Protein 7MWU (pdb70)

Radius of gyration: 25.74 Å; Cα contacts (8 Å, |Δi|>4): 772; chains: 1; bounding box: 61×76×62 Å

Foldseek 3Di:
DDPLVVVLVVQQFPAQQVLLVVLLVLQDDPPVLLVQLLVQLLVLLCCLLQVVHLPVLLVVQVVVCPVVVHDLLRSLQVVQVVVVLVPPPDVVVSVCCCVPVVGSPVSVVSSVSRDCVVVVVVVVCVVPHDVVVVVVVLVVLCVLQPQQFQEAALVSNLVPPCVVLVQFAEAAEEAFAFQAADQVQLVVVLVRLQVNLVVQLVSQVPVAAQSGYAYEYELRSNDHRLVPDDLVCCVVGSLVSVLVSVLSNVVSRYAYAYDDDAPVCPVSVVVSVLVNLQDPSCQPRARYEYEAALQFSSRLSVLVVQQVSLVVSVYAYEYEYHNDLCVVVQLVVQLVVQDFRGRGAQDVLSSVSSSSSSLLSQLVCLSHYAYEYEDQASSSVSSSVSSNDPDDDQSSYAYEYGRSRRCSSCVQAGHDVVVNHVNGYYYYYHYYHDSVRRPVVSVSVCCQCVDCPHLNVVSNVVVDDSCNSNPRSSVVQVVVCVVPVGGRDGDPVRDGSND

Secondary structure (DSSP, 8-state):
--HHHHHHHHHTT--HHHHHHHHHHHHPPPHHHHHHHHHHHHHHHHHHHTTTSHHHHHHHHHHHHHHTT--HHHHHHHHHHHHHHHTSS-HHHHHHIIIII---TTHHHHHHH--THHHHHHHHHHHHHHHHHHHHHHHHHHHHHGGG--BSSHHHHHHT-HHHHTTTEEEEEEE------SHHHHHHHHHHHHHHHHHHHHHHTT-HHHHS-EEEE-GGGSSTTGGG--HHHIIIIIHHHHHHHHHHHHHHT--EEE----GGGHHHHHHHHHHHHT-GGGTT---EEEEEETTBTTHHHHHHHHHHHHHHHTS-EEEEEE--S-HHHHHHHHHHHT-SS-SB-SSHHHHHHHHHHHHHHHHT-TTTEEEEEE---HHHHHHHHHHT-SS--GGG-EEEEETTTSHHHHTTTSS-GGGT-----EEEEEEE--GGG-HHHHHHHHHHHH-TTSHHHHHT-TTS-HHHHT--HHHHHHHHHHHHSSTTPPPTTS--TT-

B-factor: mean 43.32, std 17.15, range [21.4, 110.73]

Structure (mmCIF, N/CA/C/O backbone):
data_7MWU
#
_entry.id   7MWU
#
_cell.length_a   73.083
_cell.length_b   141.818
_cell.length_c   146.639
_cell.angle_alpha   90.000
_cell.angle_beta   90.000
_cell.angle_gamma   90.000
#
_symmetry.space_group_name_H-M   'I 2 2 2'
#
loop_
_entity.id
_entity.type
_entity.pdbx_description
1 polymer 'Bifunctional protein PutA'
2 non-polymer 'FLAVIN-ADENINE DINUCLEOTIDE'
3 non-polymer 'cyclobutanecarboxylic acid'
4 non-polymer 'TRIETHYLENE GLYCOL'
5 non-polymer 'PENTAETHYLENE GLYCOL'
6 water water
#
loop_
_atom_site.group_PDB
_atom_site.id
_atom_site.type_symbol
_atom_site.label_atom_id
_atom_site.label_alt_id
_atom_site.label_comp_id
_atom_site.label_asym_id
_atom_site.label_entity_id
_atom_site.label_seq_id
_atom_site.pdbx_PDB_ins_code
_atom_site.Cartn_x
_atom_site.Cartn_y
_atom_site.Cartn_z
_atom_site.occupancy
_atom_site.B_iso_or_equiv
_atom_site.auth_seq_id
_atom_site.auth_comp_id
_atom_site.auth_asym_id
_atom_site.auth_atom_id
_atom_site.pdbx_PDB_model_num
ATOM 1 N N . GLN A 1 3 ? 15.741 19.726 58.127 1.00 66.00 88 GLN A N 1
ATOM 2 C CA . GLN A 1 3 ? 14.945 20.934 58.333 1.00 61.67 88 GLN A CA 1
ATOM 3 C C . GLN A 1 3 ? 13.893 20.745 59.416 1.00 60.07 88 GLN A C 1
ATOM 4 O O . GLN A 1 3 ? 13.375 19.649 59.606 1.00 63.26 88 GLN A O 1
ATOM 10 N N . SER A 1 4 ? 13.569 21.826 60.117 1.00 54.91 89 SER A N 1
ATOM 11 C CA . SER A 1 4 ? 12.477 21.779 61.070 1.00 53.50 89 SER A CA 1
ATOM 12 C C . SER A 1 4 ? 11.143 21.671 60.338 1.00 53.89 89 SER A C 1
ATOM 13 O O . SER A 1 4 ? 11.051 21.821 59.114 1.00 54.31 89 SER A O 1
ATOM 16 N N . VAL A 1 5 ? 10.084 21.440 61.113 1.00 50.42 90 VAL A N 1
ATOM 17 C CA . VAL A 1 5 ? 8.766 21.253 60.518 1.00 49.60 90 VAL A CA 1
ATOM 18 C C . VAL A 1 5 ? 8.323 22.518 59.790 1.00 48.14 90 VAL A C 1
ATOM 19 O O . VAL A 1 5 ? 7.866 22.466 58.640 1.00 48.58 90 VAL A O 1
ATOM 23 N N . SER A 1 6 ? 8.470 23.678 60.435 1.00 47.78 91 SER A N 1
ATOM 24 C CA . SER A 1 6 ? 8.026 24.912 59.793 1.00 45.71 91 SER A CA 1
ATOM 25 C C . SER A 1 6 ? 8.923 25.283 58.610 1.00 44.43 91 SER A C 1
ATOM 26 O O . SER A 1 6 ? 8.428 25.771 57.584 1.00 43.37 91 SER A O 1
ATOM 29 N N . ARG A 1 7 ? 10.234 25.042 58.718 1.00 43.91 92 ARG A N 1
ATOM 30 C CA . ARG A 1 7 ? 11.130 25.330 57.597 1.00 46.93 92 ARG A CA 1
ATOM 31 C C . ARG A 1 7 ? 10.860 24.409 56.411 1.00 47.77 92 ARG A C 1
ATOM 32 O O . ARG A 1 7 ? 10.933 24.844 55.255 1.00 45.12 92 ARG A O 1
ATOM 40 N N . ALA A 1 8 ? 10.575 23.131 56.675 1.00 48.09 93 ALA A N 1
ATOM 41 C CA . ALA A 1 8 ? 10.276 22.202 55.587 1.00 47.79 93 ALA A CA 1
ATOM 42 C C . ALA A 1 8 ? 9.029 22.630 54.825 1.00 45.44 93 ALA A C 1
ATOM 43 O O . ALA A 1 8 ? 8.969 22.510 53.593 1.00 44.69 93 ALA A O 1
ATOM 45 N N . ALA A 1 9 ? 8.022 23.127 55.542 1.00 43.06 94 ALA A N 1
ATOM 46 C CA . ALA A 1 9 ? 6.790 23.537 54.885 1.00 41.68 94 ALA A CA 1
ATOM 47 C C . ALA A 1 9 ? 7.029 24.736 53.979 1.00 43.61 94 ALA A C 1
ATOM 48 O O . ALA A 1 9 ? 6.422 24.841 52.905 1.00 44.60 94 ALA A O 1
ATOM 50 N N . ILE A 1 10 ? 7.916 25.646 54.390 1.00 41.46 95 ILE A N 1
ATOM 51 C CA . ILE A 1 10 ? 8.276 26.776 53.535 1.00 40.57 95 ILE A CA 1
ATOM 52 C C . ILE A 1 10 ? 8.839 26.274 52.209 1.00 42.67 95 ILE A C 1
ATOM 53 O O . ILE A 1 10 ? 8.388 26.675 51.130 1.00 40.80 95 ILE A O 1
ATOM 58 N N . THR A 1 11 ? 9.816 25.369 52.275 1.00 40.74 96 THR A N 1
ATOM 59 C CA . THR A 1 11 ? 10.460 24.875 51.061 1.00 44.52 96 THR A CA 1
ATOM 60 C C . THR A 1 11 ? 9.454 24.208 50.128 1.00 45.15 96 THR A C 1
ATOM 61 O O . THR A 1 11 ? 9.516 24.386 48.904 1.00 44.11 96 THR A O 1
ATOM 65 N N . ALA A 1 12 ? 8.512 23.448 50.691 1.00 41.76 97 ALA A N 1
ATOM 66 C CA . ALA A 1 12 ? 7.536 22.739 49.870 1.00 44.17 97 ALA A CA 1
ATOM 67 C C . ALA A 1 12 ? 6.618 23.694 49.117 1.00 43.56 97 ALA A C 1
ATOM 68 O O . ALA A 1 12 ? 6.161 23.366 48.018 1.00 42.37 97 ALA A O 1
ATOM 70 N N . ALA A 1 13 ? 6.344 24.877 49.670 1.00 41.37 98 ALA A N 1
ATOM 71 C CA . ALA A 1 13 ? 5.409 25.803 49.040 1.00 43.16 98 ALA A CA 1
ATOM 72 C C . ALA A 1 13 ? 6.057 26.737 48.017 1.00 40.14 98 ALA A C 1
ATOM 73 O O . ALA A 1 13 ? 5.332 27.509 47.376 1.00 39.00 98 ALA A O 1
ATOM 75 N N . TYR A 1 14 ? 7.383 26.671 47.851 1.00 37.41 99 TYR A N 1
ATOM 76 C CA . TYR A 1 14 ? 8.151 27.613 47.037 1.00 37.95 99 TYR A CA 1
ATOM 77 C C . TYR A 1 14 ? 7.422 28.028 45.756 1.00 39.08 99 TYR A C 1
ATOM 78 O O . TYR A 1 14 ? 7.147 29.215 45.543 1.00 34.26 99 TYR A O 1
ATOM 87 N N . ARG A 1 15 ? 7.086 27.058 44.901 1.00 36.79 100 ARG A N 1
ATOM 88 C CA . ARG A 1 15 ? 6.388 27.348 43.647 1.00 37.77 100 ARG A CA 1
ATOM 89 C C . ARG A 1 15 ? 5.086 26.559 43.529 1.00 39.43 100 ARG A C 1
ATOM 90 O O . ARG A 1 15 ? 4.784 25.990 42.473 1.00 41.08 100 ARG A O 1
ATOM 98 N N . ARG A 1 16 ? 4.306 26.555 44.606 1.00 38.29 101 ARG A N 1
ATOM 99 C CA . ARG A 1 16 ? 3.034 25.844 44.629 1.00 40.56 101 ARG A CA 1
ATOM 100 C C . ARG A 1 16 ? 2.137 26.327 43.493 1.00 39.26 101 ARG A C 1
ATOM 101 O O . ARG A 1 16 ? 2.047 27.537 43.254 1.00 40.04 101 ARG A O 1
ATOM 109 N N . PRO A 1 17 ? 1.466 25.421 42.777 1.00 43.23 102 PRO A N 1
ATOM 110 C CA . PRO A 1 17 ? 0.568 25.846 41.700 1.00 41.08 102 PRO A CA 1
ATOM 111 C C . PRO A 1 17 ? -0.445 26.871 42.186 1.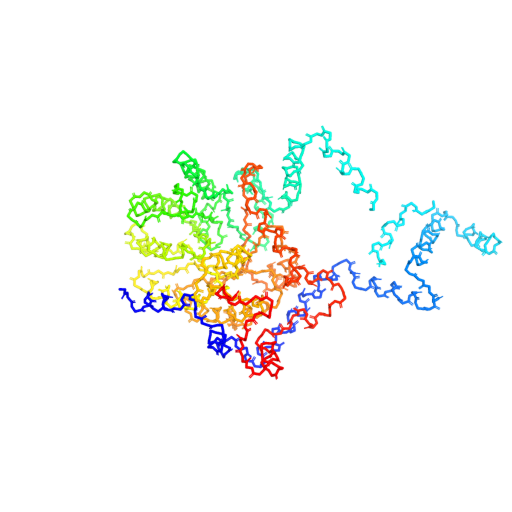00 42.29 102 PRO A C 1
ATOM 112 O O . PRO A 1 17 ? -0.922 26.822 43.322 1.00 41.55 102 PRO A O 1
ATOM 116 N N . GLU A 1 18 ? -0.778 27.802 41.297 1.00 40.80 103 GLU A N 1
ATOM 117 C CA . GLU A 1 18 ? -1.531 28.976 41.713 1.00 38.20 103 GLU A CA 1
ATOM 118 C C . GLU A 1 18 ? -2.972 28.623 42.068 1.00 39.44 103 GLU A C 1
ATOM 119 O O . GLU A 1 18 ? -3.546 29.207 42.994 1.00 39.21 103 GLU A O 1
ATOM 125 N N . THR A 1 19 ? -3.574 27.666 41.362 1.00 37.75 104 THR A N 1
ATOM 126 C CA . THR A 1 19 ? -4.925 27.255 41.733 1.00 39.59 104 THR A CA 1
ATOM 127 C C . THR A 1 19 ? -4.945 26.728 43.159 1.00 42.75 104 THR A C 1
ATOM 128 O O . THR A 1 19 ? -5.837 27.065 43.945 1.00 41.34 104 THR A O 1
ATOM 132 N N . GLU A 1 20 ? -3.941 25.931 43.513 1.00 39.50 105 GLU A N 1
ATOM 133 C CA . GLU A 1 20 ? -3.860 25.350 44.845 1.00 42.28 105 GLU A CA 1
ATOM 134 C C . GLU A 1 20 ? -3.611 26.425 45.899 1.00 39.62 105 GLU A C 1
ATOM 135 O O . GLU A 1 20 ? -4.278 26.459 46.940 1.00 39.64 105 GLU A O 1
ATOM 141 N N . ALA A 1 21 ? -2.667 27.327 45.634 1.00 40.94 106 ALA A N 1
ATOM 142 C CA . ALA A 1 21 ? -2.304 28.332 46.627 1.00 41.76 106 ALA A CA 1
ATOM 143 C C . ALA A 1 21 ? -3.448 29.310 46.873 1.00 41.40 106 ALA A C 1
ATOM 144 O O . ALA A 1 21 ? -3.732 29.664 48.024 1.00 35.71 106 ALA A O 1
ATOM 146 N N . VAL A 1 22 ? -4.115 29.759 45.807 1.00 35.21 107 VAL A N 1
ATOM 147 C CA . VAL A 1 22 ? -5.205 30.714 45.981 1.00 35.01 107 VAL A CA 1
ATOM 148 C C . VAL A 1 22 ? -6.388 30.047 46.673 1.00 36.72 107 VAL A C 1
ATOM 149 O O . VAL A 1 22 ? -7.009 30.630 47.572 1.00 36.29 107 VAL A O 1
ATOM 153 N N . SER A 1 23 ? -6.700 28.810 46.280 1.00 37.32 108 SER A N 1
ATOM 154 C CA . SER A 1 23 ? -7.820 28.087 46.879 1.00 38.22 108 SER A CA 1
ATOM 155 C C . SER A 1 23 ? -7.636 27.921 48.379 1.00 38.68 108 SER A C 1
ATOM 156 O O . SER A 1 23 ? -8.612 27.959 49.135 1.00 38.99 108 SER A O 1
ATOM 159 N N . MET A 1 24 ? -6.391 27.714 48.824 1.00 37.47 109 MET A N 1
ATOM 160 C CA . MET A 1 24 ? -6.124 27.510 50.250 1.00 38.89 109 MET A CA 1
ATOM 161 C C . MET A 1 24 ? -6.250 28.799 51.043 1.00 38.30 109 MET A C 1
ATOM 162 O O . MET A 1 24 ? -6.559 28.758 52.238 1.00 40.00 109 MET A O 1
ATOM 167 N N . LEU A 1 25 ? -6.003 29.942 50.414 1.00 34.74 110 LEU A N 1
ATOM 168 C CA . LEU A 1 25 ? -6.013 31.201 51.139 1.00 40.50 110 LEU A CA 1
ATOM 169 C C . LEU A 1 25 ? -7.386 31.844 51.207 1.00 39.42 110 LEU A C 1
ATOM 170 O O . LEU A 1 25 ? -7.593 32.722 52.049 1.00 35.60 110 LEU A O 1
ATOM 175 N N . LEU A 1 26 ? -8.319 31.419 50.353 1.00 35.34 111 LEU A N 1
ATOM 176 C CA . LEU A 1 26 ? -9.557 32.166 50.167 1.00 41.74 111 LEU A CA 1
ATOM 177 C C . LEU A 1 26 ? -10.335 32.288 51.473 1.00 40.98 111 LEU A C 1
ATOM 178 O O . LEU A 1 26 ? -10.709 33.392 51.883 1.00 37.15 111 LEU A O 1
ATOM 183 N N . GLU A 1 27 ? -10.570 31.168 52.154 1.00 40.60 112 GLU A N 1
ATOM 184 C CA . GLU A 1 27 ? -11.347 31.237 53.386 1.00 42.40 112 GLU A CA 1
ATOM 185 C C . GLU A 1 27 ? -10.576 31.916 54.515 1.00 42.14 112 GLU A C 1
ATOM 186 O O . GLU A 1 27 ? -11.195 32.536 55.387 1.00 43.21 112 GLU A O 1
ATOM 192 N N . GLN A 1 28 ? -9.241 31.841 54.513 1.00 41.57 113 GLN A N 1
ATOM 193 C CA . GLN A 1 28 ? -8.469 32.602 55.494 1.00 41.35 113 GLN A CA 1
ATOM 194 C C . GLN A 1 28 ? -8.526 34.103 55.238 1.00 39.66 113 GLN A C 1
ATOM 195 O O . GLN A 1 28 ? -8.335 34.891 56.170 1.00 38.09 113 GLN A O 1
ATOM 201 N N . ALA A 1 29 ? -8.764 34.524 53.999 1.00 35.71 114 ALA A N 1
ATOM 202 C CA . ALA A 1 29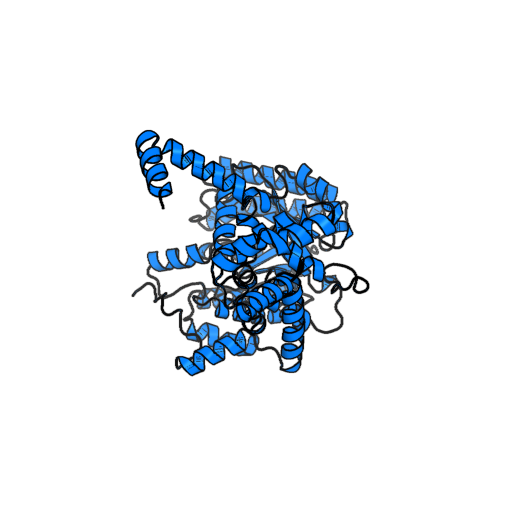 ? -8.799 35.948 53.695 1.00 34.00 114 ALA A CA 1
ATOM 203 C C . ALA A 1 29 ? -10.196 36.545 53.785 1.00 37.81 114 ALA A C 1
ATOM 204 O O . ALA A 1 29 ? -10.328 37.774 53.823 1.00 41.19 114 ALA A O 1
ATOM 206 N N . ARG A 1 30 ? -11.235 35.717 53.825 1.00 35.80 115 ARG A N 1
ATOM 207 C CA . ARG A 1 30 ? -12.602 36.209 53.696 1.00 39.40 115 ARG A CA 1
ATOM 208 C C . ARG A 1 30 ? -13.010 37.012 54.924 1.00 42.10 115 ARG A C 1
ATOM 209 O O . ARG A 1 30 ? -12.966 36.499 56.040 1.00 41.23 115 ARG A O 1
ATOM 217 N N . LEU A 1 31 ? -13.435 38.256 54.718 1.00 40.75 116 LEU A N 1
ATOM 218 C CA . LEU A 1 31 ? -13.928 39.070 55.828 1.00 43.20 116 LEU A CA 1
ATOM 219 C C . LEU A 1 31 ? -15.358 38.671 56.178 1.00 45.96 116 LEU A C 1
ATOM 220 O O . LEU A 1 31 ? -16.203 38.585 55.285 1.00 40.50 116 LEU A O 1
ATOM 225 N N . PRO A 1 32 ? -15.669 38.429 57.454 1.00 47.02 117 PRO A N 1
ATOM 226 C CA . PRO A 1 32 ? -17.069 38.219 57.843 1.00 49.92 117 PRO A CA 1
ATOM 227 C C . PRO A 1 32 ? -17.945 39.365 57.353 1.00 50.33 117 PRO A C 1
ATOM 228 O O . PRO A 1 32 ? -17.530 40.526 57.346 1.00 49.29 117 PRO A O 1
ATOM 232 N N . GLN A 1 33 ? -19.166 39.021 56.937 1.00 55.32 118 GLN A N 1
ATOM 233 C CA . GLN A 1 33 ? -20.068 39.971 56.281 1.00 56.97 118 GLN A CA 1
ATOM 234 C C . GLN A 1 33 ? -20.177 41.323 56.982 1.00 57.14 118 GLN A C 1
ATOM 235 O O . GLN A 1 33 ? -20.084 42.352 56.291 1.00 56.31 118 GLN A O 1
ATOM 237 N N . PRO A 1 34 ? -20.366 41.410 58.307 1.00 53.21 119 PRO A N 1
ATOM 238 C CA . PRO A 1 34 ? -20.439 42.748 58.914 1.00 52.08 119 PRO A CA 1
ATOM 239 C C . PRO A 1 34 ? -19.110 43.469 58.888 1.00 47.65 119 PRO A C 1
ATOM 240 O O . PRO A 1 34 ? -19.080 44.691 58.694 1.00 46.10 119 PRO A O 1
ATOM 244 N N . VAL A 1 35 ? -18.003 42.741 59.066 1.00 50.36 120 VAL A N 1
ATOM 245 C CA . VAL A 1 35 ? -16.681 43.345 58.949 1.00 45.52 120 VAL A CA 1
ATOM 246 C C . VAL A 1 35 ? -16.441 43.819 57.521 1.00 43.68 120 VAL A C 1
ATOM 247 O O . VAL A 1 35 ? -15.920 44.917 57.294 1.00 40.57 120 VAL A O 1
ATOM 251 N N . ALA A 1 36 ? -16.821 42.998 56.534 1.00 45.06 121 ALA A N 1
ATOM 252 C CA . ALA A 1 36 ? -16.688 43.398 55.135 1.00 44.51 121 ALA A CA 1
ATOM 253 C C . ALA A 1 36 ? -17.446 44.686 54.852 1.00 44.02 121 ALA A C 1
ATOM 254 O O . ALA A 1 36 ? -16.951 45.558 54.128 1.00 40.22 121 ALA A O 1
ATOM 256 N N . GLU A 1 37 ? -18.645 44.830 55.426 1.00 44.49 122 GLU A N 1
ATOM 257 C CA . GLU A 1 37 ? -19.444 46.025 55.170 1.00 41.45 122 GLU A CA 1
ATOM 258 C C . GLU A 1 37 ? -18.786 47.260 55.767 1.00 38.94 122 GLU A C 1
ATOM 259 O O . GLU A 1 37 ? -18.718 48.310 55.117 1.00 38.87 122 GLU A O 1
ATOM 261 N N . GLN A 1 38 ? -18.281 47.151 56.996 1.00 39.69 123 GLN A N 1
ATOM 262 C CA . GLN A 1 38 ? -17.564 48.273 57.590 1.00 36.70 123 GLN A CA 1
ATOM 263 C C . GLN A 1 38 ? -16.297 48.592 56.812 1.00 35.38 123 GLN A C 1
ATOM 264 O O . GLN A 1 38 ? -15.973 49.766 56.608 1.00 36.17 123 GLN A O 1
ATOM 270 N N . ALA A 1 39 ? -15.558 47.567 56.380 1.00 35.68 124 ALA A N 1
ATOM 271 C CA . ALA A 1 39 ? -14.355 47.824 55.595 1.00 35.50 124 ALA A CA 1
ATOM 272 C C . ALA A 1 39 ? -14.696 48.540 54.297 1.00 35.89 124 ALA A C 1
ATOM 273 O O . ALA A 1 39 ? -13.993 49.475 53.891 1.00 33.35 124 ALA A O 1
ATOM 275 N N . HIS A 1 40 ? -15.778 48.122 53.636 1.00 35.83 125 HIS A N 1
ATOM 276 C CA . HIS A 1 40 ? -16.159 48.755 52.375 1.00 36.42 125 HIS A CA 1
ATOM 277 C C . HIS A 1 40 ? -16.478 50.235 52.574 1.00 37.43 125 HIS A C 1
ATOM 278 O O . HIS A 1 40 ? -16.008 51.091 51.811 1.00 37.50 125 HIS A O 1
ATOM 285 N N . LYS A 1 41 ? -17.259 50.558 53.610 1.00 35.98 126 LYS A N 1
ATOM 286 C CA . LYS A 1 41 ? -17.645 51.949 53.849 1.00 36.86 126 LYS A CA 1
ATOM 287 C C . LYS A 1 41 ? -16.432 52.823 54.145 1.00 37.59 126 LYS A C 1
ATOM 288 O O . LYS A 1 41 ? -16.315 53.941 53.627 1.00 36.86 126 LYS A O 1
ATOM 292 N N . LEU A 1 42 ? -15.538 52.346 55.018 1.00 33.23 127 LEU A N 1
ATOM 293 C CA . LEU A 1 42 ? -14.339 53.113 55.339 1.00 35.41 127 LEU A CA 1
ATOM 294 C C . LEU A 1 42 ? -13.440 53.257 54.118 1.00 33.36 127 LEU A C 1
ATOM 295 O O . LEU A 1 42 ? -12.916 54.344 53.848 1.00 32.37 127 LEU A O 1
ATOM 300 N N . ALA A 1 43 ? -13.254 52.171 53.369 1.00 32.06 128 ALA A N 1
ATOM 301 C CA . ALA A 1 43 ? -12.428 52.234 52.164 1.00 32.66 128 ALA A CA 1
ATOM 302 C C . ALA A 1 43 ? -13.001 53.234 51.162 1.00 35.53 128 ALA A C 1
ATOM 303 O O . ALA A 1 43 ? -12.276 54.079 50.620 1.00 36.00 128 ALA A O 1
ATOM 305 N N . TYR A 1 44 ? -14.312 53.162 50.923 1.00 35.32 129 TYR A N 1
ATOM 306 C CA . TYR A 1 44 ? -14.961 54.127 50.040 1.00 36.50 129 TYR A CA 1
ATOM 307 C C . TYR A 1 44 ? -14.722 55.552 50.531 1.00 38.93 129 TYR A C 1
ATOM 308 O O . TYR A 1 44 ? -14.343 56.437 49.757 1.00 37.10 129 TYR A O 1
ATOM 317 N N . GLN A 1 45 ? -14.909 55.776 51.837 1.00 36.47 130 GLN A N 1
ATOM 318 C CA . GLN A 1 45 ? -14.719 57.098 52.431 1.00 37.27 130 GLN A CA 1
ATOM 319 C C . GLN A 1 45 ? -13.309 57.621 52.208 1.00 39.23 130 GLN A C 1
ATOM 320 O O . GLN A 1 45 ? -13.115 58.774 51.803 1.00 40.29 130 GLN A O 1
ATOM 326 N N . LEU A 1 46 ? -12.310 56.798 52.532 1.00 37.34 131 LEU A N 1
ATOM 327 C CA . LEU A 1 46 ? -10.919 57.197 52.371 1.00 38.51 131 LEU A CA 1
ATOM 328 C C . LEU A 1 46 ? -10.610 57.510 50.915 1.00 39.23 131 LEU A C 1
ATOM 329 O O . LEU A 1 46 ? -9.963 58.516 50.604 1.00 38.69 131 LEU A O 1
ATOM 334 N N . ALA A 1 47 ? -11.058 56.640 50.010 1.00 37.21 132 ALA A N 1
ATOM 335 C CA . ALA A 1 47 ? -10.747 56.818 48.599 1.00 39.34 132 ALA A CA 1
ATOM 336 C C . ALA A 1 47 ? -11.460 58.038 48.023 1.00 45.53 132 ALA A C 1
ATOM 337 O O . ALA A 1 47 ? -10.905 58.730 47.164 1.00 43.12 132 ALA A O 1
ATOM 339 N N . ASP A 1 48 ? -12.673 58.325 48.499 1.00 42.32 133 ASP A N 1
ATOM 340 C CA . ASP A 1 48 ? -13.406 59.500 48.033 1.00 44.97 133 ASP A CA 1
ATOM 341 C C . ASP A 1 48 ? -12.651 60.783 48.366 1.00 47.75 133 ASP A C 1
ATOM 342 O O . ASP A 1 48 ? -12.460 61.649 47.504 1.00 49.59 133 ASP A O 1
ATOM 347 N N . LYS A 1 49 ? -12.195 60.914 49.613 1.00 44.78 134 LYS A N 1
ATOM 348 C CA . LYS A 1 49 ? -11.460 62.111 50.012 1.00 47.42 134 LYS A CA 1
ATOM 349 C C . LYS A 1 49 ? -10.142 62.226 49.265 1.00 51.85 134 LYS A C 1
ATOM 350 O O . LYS A 1 49 ? -9.689 63.337 48.968 1.00 55.19 134 LYS A O 1
ATOM 354 N N . LEU A 1 50 ? -9.514 61.090 48.962 1.00 44.99 135 LEU A N 1
ATOM 355 C CA . LEU A 1 50 ? -8.302 61.086 48.155 1.00 49.36 135 LEU A CA 1
ATOM 356 C C . LEU A 1 50 ? -8.566 61.691 46.783 1.00 53.38 135 LEU A C 1
ATOM 357 O O . LEU A 1 50 ? -7.967 62.704 46.404 1.00 56.39 135 LEU A O 1
ATOM 362 N N . ARG A 1 51 ? -9.469 61.070 46.023 1.00 52.99 136 ARG A N 1
ATOM 363 C CA . ARG A 1 51 ? -9.790 61.544 44.683 1.00 56.29 136 ARG A CA 1
ATOM 364 C C . ARG A 1 51 ? -10.200 63.004 44.700 1.00 58.14 136 ARG A C 1
ATOM 365 O O . ARG A 1 51 ? -9.732 63.807 43.887 1.00 62.28 136 ARG A O 1
ATOM 373 N N . ASN A 1 52 ? -11.060 63.370 45.646 1.00 56.88 137 ASN A N 1
ATOM 374 C CA . ASN A 1 52 ? -11.792 64.622 45.592 1.00 61.56 137 ASN A CA 1
ATOM 375 C C . ASN A 1 52 ? -11.237 65.671 46.540 1.00 62.98 137 ASN A C 1
ATOM 376 O O . ASN A 1 52 ? -11.951 66.607 46.912 1.00 63.00 137 ASN A O 1
ATOM 381 N N . GLN A 1 53 ? -9.974 65.539 46.927 1.00 74.34 138 GLN A N 1
ATOM 382 C CA . GLN A 1 53 ? -9.263 66.675 47.484 1.00 75.24 138 GLN A CA 1
ATOM 383 C C . GLN A 1 53 ? -9.183 67.765 46.424 1.00 75.72 138 GLN A C 1
ATOM 384 O O . GLN A 1 53 ? -8.918 67.492 45.250 1.00 76.31 138 GLN A O 1
ATOM 386 N N . LYS A 1 54 ? -9.453 69.002 46.838 1.00 70.37 139 LYS A N 1
ATOM 387 C CA . LYS A 1 54 ? -9.589 70.141 45.932 1.00 67.57 139 LYS A CA 1
ATOM 388 C C . LYS A 1 54 ? -10.739 69.950 44.943 1.00 68.34 139 LYS A C 1
ATOM 389 O O . LYS A 1 54 ? -10.766 70.590 43.885 1.00 67.74 139 LYS A O 1
ATOM 391 N N . ASN A 1 55 ? -11.682 69.063 45.275 1.00 66.42 140 ASN A N 1
ATOM 392 C CA . ASN A 1 55 ? -12.939 68.901 44.539 1.00 65.31 140 ASN A CA 1
ATOM 393 C C . ASN A 1 55 ? -12.705 68.451 43.094 1.00 65.78 140 ASN A C 1
ATOM 394 O O . ASN A 1 55 ? -13.258 69.009 42.147 1.00 65.85 140 ASN A O 1
ATOM 399 N N . ALA A 1 56 ? -11.893 67.405 42.928 1.00 66.77 141 ALA A N 1
ATOM 400 C CA . ALA A 1 56 ? -11.571 66.944 41.581 1.00 66.60 141 ALA A CA 1
ATOM 401 C C . ALA A 1 56 ? -12.800 66.395 40.862 1.00 68.18 141 ALA A C 1
ATOM 402 O O . ALA A 1 56 ? -13.027 66.707 39.687 1.00 70.73 141 ALA A O 1
ATOM 404 N N . SER A 1 57 ? -13.610 65.581 41.542 1.00 65.30 142 SER A N 1
ATOM 405 C CA . SER A 1 57 ? -14.776 65.002 40.876 1.00 69.21 142 SER A CA 1
ATOM 406 C C . SER A 1 57 ? -15.890 66.026 40.697 1.00 69.21 142 SER A C 1
ATOM 407 O O . SER A 1 57 ? -16.481 66.122 39.617 1.00 74.93 142 SER A O 1
ATOM 409 N N . GLY A 1 58 ? -16.203 66.787 41.749 1.00 71.58 143 GLY A N 1
ATOM 410 C CA . GLY A 1 58 ? -17.264 67.777 41.636 1.00 71.71 143 GLY A CA 1
ATOM 411 C C . GLY A 1 58 ? -17.000 68.797 40.544 1.00 74.23 143 GLY A C 1
ATOM 412 O O . GLY A 1 58 ? -17.912 69.187 39.810 1.00 72.25 143 GLY A O 1
ATOM 413 N N . ARG A 1 59 ? -15.747 69.242 40.422 1.00 71.57 144 ARG A N 1
ATOM 414 C CA . ARG A 1 59 ? -15.386 70.159 39.346 1.00 70.81 144 ARG A CA 1
ATOM 415 C C . ARG A 1 59 ? -15.545 69.486 37.992 1.00 77.76 144 ARG A C 1
ATOM 416 O O . ARG A 1 59 ? -16.122 70.064 37.063 1.00 80.16 144 ARG A O 1
ATOM 424 N N . ALA A 1 60 ? -15.048 68.251 37.865 1.00 75.52 145 ALA A N 1
ATOM 425 C CA . ALA A 1 60 ? -15.230 67.507 36.623 1.00 79.92 145 ALA A CA 1
ATOM 426 C C . ALA A 1 60 ? -16.706 67.294 36.309 1.00 82.04 145 ALA A C 1
ATOM 427 O O . ALA A 1 60 ? -17.100 67.307 35.137 1.00 85.58 145 ALA A O 1
ATOM 429 N N . GLY A 1 61 ? -17.537 67.109 37.338 1.00 79.57 146 GLY A N 1
ATOM 430 C CA . GLY A 1 61 ? -18.966 66.972 37.104 1.00 81.82 146 GLY A CA 1
ATOM 431 C C . GLY A 1 61 ? -19.567 68.212 36.474 1.00 86.54 146 GLY A C 1
ATOM 432 O O . GLY A 1 61 ? -20.243 68.136 35.444 1.00 91.50 146 GLY A O 1
ATOM 433 N N . MET A 1 62 ? -19.321 69.378 37.081 1.00 86.39 147 MET A N 1
ATOM 434 C CA . MET A 1 62 ? -19.812 70.629 36.511 1.00 87.72 147 MET A CA 1
ATOM 435 C C . MET A 1 62 ? -19.287 70.846 35.097 1.00 89.80 147 MET A C 1
ATOM 436 O O . MET A 1 62 ? -19.964 71.472 34.273 1.00 89.89 147 MET A O 1
ATOM 438 N N . VAL A 1 63 ? -18.096 70.328 34.791 1.00 89.02 148 VAL A N 1
ATOM 439 C CA . VAL A 1 63 ? -17.545 70.474 33.445 1.00 89.87 148 VAL A CA 1
ATOM 440 C C . VAL A 1 63 ? -18.395 69.708 32.440 1.00 94.96 148 VAL A C 1
ATOM 441 O O . VAL A 1 63 ? -18.908 70.280 31.471 1.00 98.56 148 VAL A O 1
ATOM 445 N N . GLN A 1 64 ? -18.555 68.399 32.657 1.00 95.54 149 GLN A N 1
ATOM 446 C CA . GLN A 1 64 ? -19.280 67.575 31.693 1.00 97.77 149 GLN A CA 1
ATOM 447 C C . GLN A 1 64 ? -20.738 68.000 31.571 1.00 99.97 149 GLN A C 1
ATOM 448 O O . GLN A 1 64 ? -21.334 67.862 30.496 1.00 102.97 149 GLN A O 1
ATOM 450 N N . GLY A 1 65 ? -21.322 68.530 32.651 1.00 99.12 150 GLY A N 1
ATOM 451 C CA . GLY A 1 65 ? -22.702 68.985 32.588 1.00 100.56 150 GLY A CA 1
ATOM 452 C C . GLY A 1 65 ? -22.917 70.076 31.555 1.00 103.96 150 GLY A C 1
ATOM 453 O O . GLY A 1 65 ? -23.946 70.107 30.875 1.00 106.95 150 GLY A O 1
ATOM 454 N N . LEU A 1 66 ? -21.951 70.986 31.422 1.00 103.95 151 LEU A N 1
ATOM 455 C CA . LEU A 1 66 ? -22.036 72.019 30.398 1.00 103.84 151 LEU A CA 1
ATOM 456 C C . LEU A 1 66 ? -21.606 71.515 29.029 1.00 104.45 151 LEU A C 1
ATOM 457 O O . LEU A 1 66 ? -21.944 72.144 28.021 1.00 110.73 151 LEU A O 1
ATOM 459 N N . LEU A 1 67 ? -20.869 70.403 28.967 1.00 103.60 152 LEU A N 1
ATOM 460 C CA . LEU A 1 67 ? -20.591 69.776 27.681 1.00 102.93 152 LEU A CA 1
ATOM 461 C C . LEU A 1 67 ? -21.854 69.211 27.045 1.00 105.21 152 LEU A C 1
ATOM 462 O O . LEU A 1 67 ? -21.889 69.017 25.824 1.00 102.45 152 LEU A O 1
ATOM 464 N N . GLN A 1 68 ? -22.891 68.961 27.846 1.00 106.69 153 GLN A N 1
ATOM 465 C CA . GLN A 1 68 ? -24.158 68.421 27.365 1.00 107.09 153 GLN A CA 1
ATOM 466 C C . GLN A 1 68 ? -25.130 69.529 26.964 1.00 107.71 153 GLN A C 1
ATOM 467 O O . GLN A 1 68 ? -25.622 69.547 25.831 1.00 108.60 153 GLN A O 1
ATOM 469 N N . GLU A 1 69 ? -25.404 70.461 27.886 1.00 108.10 154 GLU A N 1
ATOM 470 C CA . GLU A 1 69 ? -26.436 71.473 27.666 1.00 107.09 154 GLU A CA 1
ATOM 471 C C . GLU A 1 69 ? -26.224 72.232 26.361 1.00 107.13 154 GLU A C 1
ATOM 472 O O . GLU A 1 69 ? -27.189 72.580 25.672 1.00 106.67 154 GLU A O 1
ATOM 474 N N . PHE A 1 70 ? -24.970 72.492 26.001 1.00 106.00 155 PHE A N 1
ATOM 475 C CA . PHE A 1 70 ? -24.658 73.187 24.762 1.00 103.61 155 PHE A CA 1
ATOM 476 C C . PHE A 1 70 ? -24.278 72.248 23.627 1.00 102.14 155 PHE A C 1
ATOM 477 O O . PHE A 1 70 ? -24.113 72.713 22.494 1.00 102.36 155 PHE A O 1
ATOM 479 N N . SER A 1 71 ? -24.138 70.949 23.899 1.00 102.45 156 SER A N 1
ATOM 480 C CA . SER A 1 71 ? -23.756 69.960 22.892 1.00 101.03 156 SER A CA 1
ATOM 481 C C . SER A 1 71 ? -22.443 70.355 22.212 1.00 98.81 156 SER A C 1
ATOM 482 O O . SER A 1 71 ? -22.371 70.564 20.998 1.00 98.33 156 SER A O 1
ATOM 484 N N . LEU A 1 72 ? -21.397 70.458 23.025 1.00 98.51 157 LEU A N 1
ATOM 485 C CA . LEU A 1 72 ? -20.090 70.898 22.566 1.00 96.70 157 LEU A CA 1
ATOM 486 C C . LEU A 1 72 ? -19.051 69.815 22.825 1.00 93.10 157 LEU A C 1
ATOM 487 O O . LEU A 1 72 ? -19.235 68.938 23.674 1.00 92.91 157 LEU A O 1
ATOM 489 N N . SER A 1 73 ? -17.953 69.890 22.075 1.00 92.72 158 SER A N 1
ATOM 490 C CA . SER A 1 73 ? -16.852 68.946 22.203 1.00 91.24 158 SER A CA 1
ATOM 491 C C . SER A 1 73 ? -15.921 69.369 23.337 1.00 92.61 158 SER A C 1
ATOM 492 O O . SER A 1 73 ? -16.093 70.418 23.962 1.00 93.51 158 SER A O 1
ATOM 494 N N . SER A 1 74 ? -14.913 68.539 23.611 1.00 92.74 159 SER A N 1
ATOM 495 C CA . SER A 1 74 ? -13.928 68.892 24.629 1.00 91.03 159 SER A CA 1
ATOM 496 C C . SER A 1 74 ? -13.073 70.067 24.173 1.00 90.89 159 SER A C 1
ATOM 497 O O . SER A 1 74 ? -12.850 71.017 24.932 1.00 90.11 159 SER A O 1
ATOM 499 N N . GLN A 1 75 ? -12.586 70.021 22.929 1.00 92.51 160 GLN A N 1
ATOM 500 C CA . GLN A 1 75 ? -11.867 71.163 22.375 1.00 92.71 160 GLN A CA 1
ATOM 501 C C . GLN A 1 75 ? -12.762 72.391 22.291 1.00 93.63 160 GLN A C 1
ATOM 502 O O . GLN A 1 75 ? -12.276 73.524 22.387 1.00 90.44 160 GLN A O 1
ATOM 504 N N . GLU A 1 76 ? -14.069 72.188 22.114 1.00 109.48 161 GLU A N 1
ATOM 505 C CA . GLU A 1 76 ? -15.002 73.309 22.130 1.00 95.99 161 GLU A CA 1
ATOM 506 C C . GLU A 1 76 ? -15.138 73.892 23.533 1.00 90.20 161 GLU A C 1
ATOM 507 O O . GLU A 1 76 ? -15.192 75.116 23.701 1.00 87.30 161 GLU A O 1
ATOM 509 N N . GLY A 1 77 ? -15.190 73.034 24.553 1.00 91.62 162 GLY A N 1
ATOM 510 C CA . GLY A 1 77 ? -15.349 73.529 25.911 1.00 85.86 162 GLY A CA 1
ATOM 511 C C . GLY A 1 77 ? -14.162 74.348 26.381 1.00 78.87 162 GLY A C 1
ATOM 512 O O . GLY A 1 77 ? -14.329 75.377 27.041 1.00 75.81 162 GLY A O 1
ATOM 513 N N . VAL A 1 78 ? -12.950 73.908 26.039 1.00 82.85 163 VAL A N 1
ATOM 514 C CA . VAL A 1 78 ? -11.747 74.602 26.492 1.00 77.75 163 VAL A CA 1
ATOM 515 C C . VAL A 1 78 ? -11.677 76.000 25.890 1.00 75.45 163 VAL A C 1
ATOM 516 O O . VAL A 1 78 ? -11.397 76.982 26.588 1.00 73.31 163 VAL A O 1
ATOM 520 N N . ALA A 1 79 ? -11.929 76.113 24.583 1.00 75.34 164 ALA A N 1
ATOM 521 C CA . ALA A 1 79 ? -11.891 77.426 23.950 1.00 72.49 164 ALA A CA 1
ATOM 522 C C . ALA A 1 79 ? -12.947 78.356 24.531 1.00 71.78 164 ALA A C 1
ATOM 523 O O . ALA A 1 79 ? -12.727 79.570 24.614 1.00 72.35 164 ALA A O 1
ATOM 525 N N . LEU A 1 80 ? -14.100 77.812 24.926 1.00 72.95 165 LEU A N 1
ATOM 526 C CA . LEU A 1 80 ? -15.120 78.637 25.563 1.00 70.33 165 LEU A CA 1
ATOM 527 C C . LEU A 1 80 ? -14.638 79.154 26.916 1.00 68.16 165 LEU A C 1
ATOM 528 O O . LEU A 1 80 ? -14.883 80.313 27.269 1.00 66.66 165 LEU A O 1
ATOM 533 N N . MET A 1 81 ? -13.943 78.312 27.681 1.00 66.02 166 MET A N 1
ATOM 534 C CA . MET A 1 81 ? -13.444 78.749 28.982 1.00 66.53 166 MET A CA 1
ATOM 535 C C . MET A 1 81 ? -12.394 79.842 28.830 1.00 67.30 166 MET A C 1
ATOM 536 O O . MET A 1 81 ? -12.377 80.805 29.606 1.00 64.37 166 MET A O 1
ATOM 541 N N . CYS A 1 82 ? -11.528 79.723 27.819 1.00 65.64 167 CYS A N 1
ATOM 542 C CA . CYS A 1 82 ? -10.515 80.746 27.578 1.00 66.87 167 CYS A CA 1
ATOM 543 C C . CYS A 1 82 ? -11.156 82.096 27.299 1.00 65.46 167 CYS A C 1
ATOM 544 O O . CYS A 1 82 ? -10.713 83.127 27.820 1.00 66.08 167 CYS A O 1
ATOM 547 N N . LEU A 1 83 ? -12.199 82.110 26.464 1.00 65.07 168 LEU A N 1
ATOM 548 C CA . LEU A 1 83 ? -12.947 83.339 26.229 1.00 62.47 168 LEU A CA 1
ATOM 549 C C . LEU A 1 83 ? -13.618 83.823 27.508 1.00 60.58 168 LEU A C 1
ATOM 550 O O . LEU A 1 83 ? -13.568 85.013 27.835 1.00 61.39 168 LEU A O 1
ATOM 555 N N . ALA A 1 84 ? -14.274 82.913 28.228 1.00 61.20 169 ALA A N 1
ATOM 556 C CA . ALA A 1 84 ? -14.891 83.260 29.505 1.00 62.29 169 ALA A CA 1
ATOM 557 C C . ALA A 1 84 ? -13.873 83.872 30.462 1.00 61.52 169 ALA A C 1
ATOM 558 O O . ALA A 1 84 ? -14.155 84.871 31.136 1.00 58.05 169 ALA A O 1
ATOM 560 N N . GLU A 1 85 ? -12.676 83.286 30.526 1.00 59.84 170 GLU A N 1
ATOM 561 C CA . GLU A 1 85 ? -11.623 83.832 31.376 1.00 58.77 170 GLU A CA 1
ATOM 562 C C . GLU A 1 85 ? -11.234 85.239 30.938 1.00 61.15 170 GLU A C 1
ATOM 563 O O . GLU A 1 85 ? -11.082 86.137 31.774 1.00 59.67 170 GLU A O 1
ATOM 569 N N . ALA A 1 86 ? -11.084 85.459 29.627 1.00 56.56 171 ALA A N 1
ATOM 570 C CA . ALA A 1 86 ? -10.704 86.786 29.157 1.00 58.48 171 ALA A CA 1
ATOM 571 C C . ALA A 1 86 ? -11.813 87.802 29.389 1.00 60.22 171 ALA A C 1
ATOM 572 O O . ALA A 1 86 ? -11.536 88.993 29.568 1.00 61.69 171 ALA A O 1
ATOM 574 N N . LEU A 1 87 ? -13.070 87.361 29.370 1.00 60.20 172 LEU A N 1
ATOM 575 C CA . LEU A 1 87 ? -14.167 88.282 29.650 1.00 61.96 172 LEU A CA 1
ATOM 576 C C . LEU A 1 87 ? -14.179 88.676 31.119 1.00 61.20 172 LEU A C 1
ATOM 577 O O . LEU A 1 87 ? -14.394 89.844 31.457 1.00 62.79 172 LEU A O 1
ATOM 582 N N . LEU A 1 88 ? -13.927 87.715 32.001 1.00 58.95 173 LEU A N 1
ATOM 583 C CA . LEU A 1 88 ? -13.880 87.992 33.431 1.00 58.20 173 LEU A CA 1
ATOM 584 C C . LEU A 1 88 ? -12.725 88.907 33.824 1.00 58.66 173 LEU A C 1
ATOM 585 O O . LEU A 1 88 ? -12.736 89.438 34.938 1.00 58.63 173 LEU A O 1
ATOM 590 N N . ARG A 1 89 ? -11.748 89.125 32.943 1.00 59.21 174 ARG A N 1
ATOM 591 C CA . ARG A 1 89 ? -10.647 90.040 33.216 1.00 59.92 174 ARG A CA 1
ATOM 592 C C . ARG A 1 89 ? -10.949 91.473 32.807 1.00 62.58 174 ARG A C 1
ATOM 593 O O . ARG A 1 89 ? -10.129 92.359 33.064 1.00 63.78 174 ARG A O 1
ATOM 601 N N . ILE A 1 90 ? -12.090 91.726 32.174 1.00 63.98 175 ILE A N 1
ATOM 602 C CA . ILE A 1 90 ? -12.536 93.091 31.916 1.00 66.59 175 ILE A CA 1
ATOM 603 C C . ILE A 1 90 ? -13.033 93.659 33.238 1.00 66.70 175 ILE A C 1
ATOM 604 O O . ILE A 1 90 ? -13.949 93.089 33.845 1.00 65.76 175 ILE A O 1
ATOM 609 N N . PRO A 1 91 ? -12.464 94.766 33.724 1.00 67.91 176 PRO A N 1
ATOM 610 C CA . PRO A 1 91 ? -12.719 95.164 35.121 1.00 67.66 176 PRO A CA 1
ATOM 611 C C . PRO A 1 91 ? -14.163 95.525 35.411 1.00 68.77 176 PRO A C 1
ATOM 612 O O . PRO A 1 91 ? -14.694 95.135 36.457 1.00 67.63 176 PRO A O 1
ATOM 616 N N . ASP A 1 92 ? -14.813 96.271 34.525 1.00 71.05 177 ASP A N 1
ATOM 617 C CA . ASP A 1 92 ? -16.140 96.809 34.793 1.00 72.67 177 ASP A CA 1
ATOM 618 C C . ASP A 1 92 ? -17.196 95.976 34.080 1.00 72.27 177 ASP A C 1
ATOM 619 O O . ASP A 1 92 ? -17.055 95.662 32.893 1.00 72.58 177 ASP A O 1
ATOM 624 N N . LYS A 1 93 ? -18.249 95.615 34.817 1.00 71.78 178 LYS A N 1
ATOM 625 C CA . LYS A 1 93 ? -19.244 94.691 34.290 1.00 71.31 178 LYS A CA 1
ATOM 626 C C . LYS A 1 93 ? -20.032 95.300 33.137 1.00 73.81 178 LYS A C 1
ATOM 627 O O . LYS A 1 93 ? -20.408 94.582 32.206 1.00 73.63 178 LYS A O 1
ATOM 633 N N . ALA A 1 94 ? -20.291 96.609 33.176 1.00 76.22 179 ALA A N 1
ATOM 634 C CA . ALA A 1 94 ? -21.011 97.244 32.079 1.00 78.77 179 ALA A CA 1
ATOM 635 C C . ALA A 1 94 ? -20.248 97.101 30.772 1.00 79.04 179 ALA A C 1
ATOM 636 O O . ALA A 1 94 ? -20.844 96.839 29.722 1.00 79.96 179 ALA A O 1
ATOM 638 N N . THR A 1 95 ? -18.924 97.268 30.816 1.00 78.34 180 THR A N 1
ATOM 639 C CA . THR A 1 95 ? -18.114 97.089 29.617 1.00 78.51 180 THR A CA 1
ATOM 640 C C . THR A 1 95 ? -18.136 95.637 29.156 1.00 76.41 180 THR A C 1
ATOM 641 O O . THR A 1 95 ? -18.254 95.359 27.958 1.00 77.11 180 THR A O 1
ATOM 645 N N . ARG A 1 96 ? -18.042 94.700 30.101 1.00 73.92 181 ARG A N 1
ATOM 646 C CA . ARG A 1 96 ? -18.062 93.280 29.765 1.00 71.87 181 ARG A CA 1
ATOM 647 C C . ARG A 1 96 ? -19.385 92.875 29.125 1.00 74.17 181 ARG A C 1
ATOM 648 O O . ARG A 1 96 ? -19.397 92.169 28.110 1.00 74.43 181 ARG A O 1
ATOM 656 N N . ASP A 1 97 ? -20.510 93.308 29.703 1.00 73.75 182 ASP A N 1
ATOM 657 C CA . ASP A 1 97 ? -21.813 92.950 29.150 1.00 75.57 182 ASP A CA 1
ATOM 658 C C . ASP A 1 97 ? -22.025 93.578 27.776 1.00 77.16 182 ASP A C 1
ATOM 659 O O . ASP A 1 97 ? -22.525 92.917 26.860 1.00 77.38 182 ASP A O 1
ATOM 664 N N . ALA A 1 98 ? -21.651 94.853 27.617 1.00 79.11 183 ALA A N 1
ATOM 665 C CA . ALA A 1 98 ? -21.835 95.529 26.338 1.00 81.64 183 ALA A CA 1
ATOM 666 C C . ALA A 1 98 ? -20.980 94.903 25.250 1.00 80.96 183 ALA A C 1
ATOM 667 O O . ALA A 1 98 ? -21.371 94.901 24.078 1.00 82.46 183 ALA A O 1
ATOM 669 N N . LEU A 1 99 ? -19.811 94.374 25.614 1.00 78.81 184 LEU A N 1
ATOM 670 C CA . LEU A 1 99 ? -18.998 93.655 24.643 1.00 77.99 184 LEU A CA 1
ATOM 671 C C . LEU A 1 99 ? -19.689 92.373 24.199 1.00 83.35 184 LEU A C 1
ATOM 672 O O . LEU A 1 99 ? -19.692 92.045 23.005 1.00 86.47 184 LEU A O 1
ATOM 677 N N . ILE A 1 100 ? -20.301 91.647 25.141 1.00 75.23 185 ILE A N 1
ATOM 678 C CA . ILE A 1 100 ? -20.981 90.398 24.807 1.00 75.68 185 ILE A CA 1
ATOM 679 C C . ILE A 1 100 ? -22.202 90.662 23.933 1.00 87.29 185 ILE A C 1
ATOM 680 O O . ILE A 1 100 ? -22.450 89.940 22.959 1.00 90.89 185 ILE A O 1
ATOM 685 N N . ARG A 1 101 ? -22.979 91.701 24.254 1.00 78.99 186 ARG A N 1
ATOM 686 C CA . ARG A 1 101 ? -24.217 91.946 23.518 1.00 84.62 186 ARG A CA 1
ATOM 687 C C . ARG A 1 101 ? -23.943 92.501 22.125 1.00 89.07 186 ARG A C 1
ATOM 688 O O . ARG A 1 101 ? -24.582 92.086 21.151 1.00 92.20 186 ARG A O 1
ATOM 690 N N . ASP A 1 102 ? -23.003 93.438 22.005 1.00 86.92 187 ASP A N 1
ATOM 691 C CA . ASP A 1 102 ? -22.800 94.150 20.746 1.00 87.89 187 ASP A CA 1
ATOM 692 C C . ASP A 1 102 ? -21.807 93.438 19.826 1.00 90.50 187 ASP A C 1
ATOM 693 O O . ASP A 1 102 ? -22.146 93.084 18.691 1.00 91.74 187 ASP A O 1
ATOM 695 N N . LYS A 1 103 ? -20.578 93.224 20.300 1.00 87.19 188 LYS A N 1
ATOM 696 C CA . LYS A 1 103 ? -19.522 92.733 19.423 1.00 88.57 188 LYS A CA 1
ATOM 697 C C . LYS A 1 103 ? -19.567 91.226 19.209 1.00 89.57 188 LYS A C 1
ATOM 698 O O . LYS A 1 103 ? -18.931 90.731 18.273 1.00 94.29 188 LYS A O 1
ATOM 700 N N . ILE A 1 104 ? -20.278 90.481 20.048 1.00 88.76 189 ILE A N 1
ATOM 701 C CA . ILE A 1 104 ? -20.429 89.048 19.808 1.00 91.52 189 ILE A CA 1
ATOM 702 C C . ILE A 1 104 ? -21.883 88.626 19.982 1.00 92.70 189 ILE A C 1
ATOM 703 O O . ILE A 1 104 ? -22.160 87.526 20.464 1.00 90.54 189 ILE A O 1
ATOM 708 N N . LEU A 1 119 ? -5.094 84.945 23.753 1.00 86.86 204 LEU A N 1
ATOM 709 C CA . LEU A 1 119 ? -6.458 84.623 24.158 1.00 86.92 204 LEU A CA 1
ATOM 710 C C . LEU A 1 119 ? -6.494 83.276 24.862 1.00 86.93 204 LEU A C 1
ATOM 711 O O . LEU A 1 119 ? -6.929 83.168 26.006 1.00 86.08 204 LEU A O 1
ATOM 716 N N . PHE A 1 120 ? -6.047 82.245 24.152 1.00 88.23 205 PHE A N 1
ATOM 717 C CA . PHE A 1 120 ? -6.016 80.881 24.673 1.00 85.73 205 PHE A CA 1
ATOM 718 C C . PHE A 1 120 ? -4.731 80.596 25.427 1.00 87.33 205 PHE A C 1
ATOM 719 O O . PHE A 1 120 ? -4.192 79.490 25.343 1.00 87.50 205 PHE A O 1
ATOM 727 N N . VAL A 1 121 ? -4.219 81.581 26.168 1.00 89.13 206 VAL A N 1
ATOM 728 C CA . VAL A 1 121 ? -2.940 81.417 26.854 1.00 88.20 206 VAL A CA 1
ATOM 729 C C . VAL A 1 121 ? -3.005 80.253 27.835 1.00 88.92 206 VAL A C 1
ATOM 730 O O . VAL A 1 121 ? -2.153 79.358 27.819 1.00 90.33 206 VAL A O 1
ATOM 734 N N . ASN A 1 122 ? -4.026 80.239 28.695 1.00 88.23 207 ASN A N 1
ATOM 735 C CA . ASN A 1 122 ? -4.189 79.193 29.696 1.00 84.65 207 ASN A CA 1
ATOM 736 C C . ASN A 1 122 ? -5.042 78.034 29.201 1.00 84.04 207 ASN A C 1
ATOM 737 O O . ASN A 1 122 ? -5.665 77.338 30.015 1.00 83.97 207 ASN A O 1
ATOM 742 N N . ALA A 1 123 ? -5.082 77.806 27.885 1.00 83.96 208 ALA A N 1
ATOM 743 C CA . ALA A 1 123 ? -5.864 76.696 27.348 1.00 82.29 208 ALA A CA 1
ATOM 744 C C . ALA A 1 123 ? -5.375 75.362 27.897 1.00 82.27 208 ALA A C 1
ATOM 745 O O . ALA A 1 123 ? -6.176 74.452 28.147 1.00 82.72 208 ALA A O 1
ATOM 747 N N . ALA A 1 124 ? -4.062 75.233 28.104 1.00 82.51 209 ALA A N 1
ATOM 748 C CA . ALA A 1 124 ? -3.516 73.995 28.651 1.00 82.12 209 ALA A CA 1
ATOM 749 C C . ALA A 1 124 ? -4.076 73.707 30.038 1.00 81.93 209 ALA A C 1
ATOM 750 O O . ALA A 1 124 ? -4.417 72.559 30.351 1.00 83.00 209 ALA A O 1
ATOM 752 N N . THR A 1 125 ? -4.184 74.735 30.884 1.00 81.55 210 THR A N 1
ATOM 753 C CA . THR A 1 125 ? -4.726 74.529 32.224 1.00 80.51 210 THR A CA 1
ATOM 754 C C . THR A 1 125 ? -6.201 74.151 32.170 1.00 80.09 210 THR A C 1
ATOM 755 O O . THR A 1 125 ? -6.642 73.250 32.893 1.00 77.87 210 THR A O 1
ATOM 759 N N . TRP A 1 126 ? -6.978 74.829 31.319 1.00 80.45 211 TRP A N 1
ATOM 760 C CA . TRP A 1 126 ? -8.382 74.467 31.150 1.00 78.13 211 TRP A CA 1
ATOM 761 C C . TRP A 1 126 ? -8.521 73.067 30.568 1.00 80.95 211 TRP A C 1
ATOM 762 O O . TRP A 1 126 ? -9.429 72.315 30.946 1.00 80.65 211 TRP A O 1
ATOM 773 N N . GLY A 1 127 ? -7.637 72.704 29.635 1.00 85.97 212 GLY A N 1
ATOM 774 C CA . GLY A 1 127 ? -7.678 71.369 29.065 1.00 85.21 212 GLY A CA 1
ATOM 775 C C . GLY A 1 127 ? -7.486 70.281 30.100 1.00 86.25 212 GLY A C 1
ATOM 776 O O . GLY A 1 127 ? -8.013 69.174 29.948 1.00 88.73 212 GLY A O 1
ATOM 777 N N . LEU A 1 128 ? -6.736 70.576 31.167 1.00 84.47 213 LEU A N 1
ATOM 778 C CA . LEU A 1 128 ? -6.579 69.613 32.249 1.00 82.75 213 LEU A CA 1
ATOM 779 C C . LEU A 1 128 ? -7.905 69.324 32.935 1.00 85.44 213 LEU A C 1
ATOM 780 O O . LEU A 1 128 ? -8.101 68.224 33.460 1.00 86.93 213 LEU A O 1
ATOM 782 N N . LEU A 1 129 ? -8.821 70.291 32.947 1.00 86.67 214 LEU A N 1
ATOM 783 C CA . LEU A 1 129 ? -10.151 70.051 33.492 1.00 87.23 214 LEU A CA 1
ATOM 784 C C . LEU A 1 129 ? -11.032 69.248 32.546 1.00 90.37 214 LEU A C 1
ATOM 785 O O . LEU A 1 129 ? -12.001 68.629 33.000 1.00 91.90 214 LEU A O 1
ATOM 790 N N . PHE A 1 130 ? -10.720 69.248 31.254 1.00 91.65 215 PHE A N 1
ATOM 791 C CA . PHE A 1 130 ? -11.518 68.537 30.263 1.00 92.68 215 PHE A CA 1
ATOM 792 C C . PHE A 1 130 ? -10.695 67.444 29.585 1.00 93.46 215 PHE A C 1
ATOM 793 O O . PHE A 1 130 ? -10.171 66.544 30.245 1.00 92.89 215 PHE A O 1
ATOM 795 N N . ALA A 1 141 ? 4.640 64.007 18.324 1.00 98.33 226 ALA A N 1
ATOM 796 C CA . ALA A 1 141 ? 4.599 63.752 16.890 1.00 102.49 226 ALA A CA 1
ATOM 797 C C . ALA A 1 141 ? 5.926 64.118 16.227 1.00 101.66 226 ALA A C 1
ATOM 798 O O . ALA A 1 141 ? 6.661 63.243 15.765 1.00 102.52 226 ALA A O 1
ATOM 800 N N . SER A 1 142 ? 6.230 65.416 16.169 1.00 97.96 227 SER A N 1
ATOM 801 C CA . SER A 1 142 ? 7.515 65.853 15.640 1.00 94.29 227 SER A CA 1
ATOM 802 C C . SER A 1 142 ? 8.640 65.731 16.660 1.00 93.94 227 SER A C 1
ATOM 803 O O . SER A 1 142 ? 9.806 65.927 16.298 1.00 92.16 227 SER A O 1
ATOM 806 N N . LEU A 1 143 ? 8.319 65.421 17.920 1.00 92.19 228 LEU A N 1
ATOM 807 C CA . LEU A 1 143 ? 9.362 65.185 18.913 1.00 91.96 228 LEU A CA 1
ATOM 808 C C . LEU A 1 143 ? 10.208 63.973 18.547 1.00 90.86 228 LEU A C 1
ATOM 809 O O . LEU A 1 143 ? 11.381 63.896 18.934 1.00 88.32 228 LEU A O 1
ATOM 811 N N . SER A 1 144 ? 9.635 63.022 17.801 1.00 91.35 229 SER A N 1
ATOM 812 C CA . SER A 1 144 ? 10.415 61.889 17.313 1.00 88.56 229 SER A CA 1
ATOM 813 C C . SER A 1 144 ? 11.518 62.349 16.368 1.00 88.37 229 SER A C 1
ATOM 814 O O . SER A 1 144 ? 12.617 61.779 16.358 1.00 85.91 229 SER A O 1
ATOM 816 N N . ARG A 1 145 ? 11.245 63.382 15.565 1.00 87.52 230 ARG A N 1
ATOM 817 C CA . ARG A 1 145 ? 12.283 63.949 14.711 1.00 86.90 230 ARG A CA 1
ATOM 818 C C . ARG A 1 145 ? 13.390 64.587 15.543 1.00 86.03 230 ARG A C 1
ATOM 819 O O . ARG A 1 145 ? 14.581 64.373 15.281 1.00 82.44 230 ARG A O 1
ATOM 821 N N . SER A 1 146 ? 13.013 65.377 16.555 1.00 85.46 231 SER A N 1
ATOM 822 C CA . SER A 1 146 ? 14.012 65.995 17.423 1.00 84.77 231 SER A CA 1
ATOM 823 C C . SER A 1 146 ? 14.807 64.946 18.188 1.00 82.54 231 SER A C 1
ATOM 824 O O . SER A 1 146 ? 15.988 65.159 18.489 1.00 82.77 231 SER A O 1
ATOM 826 N N . LEU A 1 147 ? 14.184 63.809 18.498 1.00 83.01 232 LEU A N 1
ATOM 827 C CA . LEU A 1 147 ? 14.875 62.736 19.203 1.00 80.71 232 LEU A CA 1
ATOM 828 C C . LEU A 1 147 ? 15.823 61.983 18.276 1.00 80.03 232 LEU A C 1
ATOM 829 O O . LEU A 1 147 ? 16.983 61.734 18.628 1.00 78.08 232 LEU A O 1
ATOM 834 N N . ASN A 1 148 ? 15.346 61.609 17.086 1.00 81.63 233 ASN A N 1
ATOM 835 C CA . ASN A 1 148 ? 16.213 60.926 16.132 1.00 78.57 233 ASN A CA 1
ATOM 836 C C . ASN A 1 148 ? 17.393 61.807 15.739 1.00 77.76 233 ASN A C 1
ATOM 837 O O . ASN A 1 148 ? 18.526 61.324 15.613 1.00 76.12 233 ASN A O 1
ATOM 839 N N . ARG A 1 149 ? 17.153 63.109 15.571 1.00 76.64 234 ARG A N 1
ATOM 840 C CA . ARG A 1 149 ? 18.235 64.025 15.232 1.00 74.43 234 ARG A CA 1
ATOM 841 C C . ARG A 1 149 ? 19.260 64.110 16.357 1.00 76.16 234 ARG A C 1
ATOM 842 O O . ARG A 1 149 ? 20.468 63.976 16.124 1.00 75.71 234 ARG A O 1
ATOM 844 N N . ILE A 1 150 ? 18.794 64.331 17.591 1.00 79.54 235 ILE A N 1
ATOM 845 C CA . ILE A 1 150 ? 19.714 64.545 18.704 1.00 74.47 235 ILE A CA 1
ATOM 846 C C . ILE A 1 150 ? 20.512 63.283 19.005 1.00 76.37 235 ILE A C 1
ATOM 847 O O . ILE A 1 150 ? 21.690 63.359 19.378 1.00 77.75 235 ILE A O 1
ATOM 849 N N . ILE A 1 151 ? 19.897 62.109 18.847 1.00 74.19 236 ILE A N 1
ATOM 850 C CA . ILE A 1 151 ? 20.570 60.860 19.191 1.00 73.98 236 ILE A CA 1
ATOM 851 C C . ILE A 1 151 ? 21.764 60.626 18.273 1.00 81.65 236 ILE A C 1
ATOM 852 O O . ILE A 1 151 ? 22.898 60.454 18.736 1.00 83.23 236 ILE A O 1
ATOM 854 N N . GLY A 1 152 ? 21.526 60.625 16.959 1.00 75.68 237 GLY A N 1
ATOM 855 C CA . GLY A 1 152 ? 22.607 60.370 16.023 1.00 79.50 237 GLY A CA 1
ATOM 856 C C . GLY A 1 152 ? 23.772 61.326 16.175 1.00 80.05 237 GLY A C 1
ATOM 857 O O . GLY A 1 152 ? 24.924 60.945 15.949 1.00 83.36 237 GLY A O 1
ATOM 858 N N . LYS A 1 153 ? 23.498 62.569 16.575 1.00 79.89 238 LYS A N 1
ATOM 859 C CA . LYS A 1 153 ? 24.570 63.549 16.708 1.00 76.31 238 LYS A CA 1
ATOM 860 C C . LYS A 1 153 ? 25.406 63.293 17.956 1.00 81.63 238 LYS A C 1
ATOM 861 O O . LYS A 1 153 ? 26.640 63.378 17.909 1.00 77.65 238 LYS A O 1
ATOM 863 N N . SER A 1 154 ? 24.758 62.965 19.079 1.00 79.03 239 SER A N 1
ATOM 864 C CA . SER A 1 154 ? 25.441 62.926 20.363 1.00 79.20 239 SER A CA 1
ATOM 865 C C . SER A 1 154 ? 25.624 61.528 20.939 1.00 82.10 239 SER A C 1
ATOM 866 O O . SER A 1 154 ? 26.482 61.350 21.812 1.00 82.32 239 SER A O 1
ATOM 868 N N . GLY A 1 155 ? 24.841 60.543 20.496 1.00 81.64 240 GLY A N 1
ATOM 869 C CA . GLY A 1 155 ? 25.109 59.153 20.839 1.00 83.47 240 GLY A CA 1
ATOM 870 C C . GLY A 1 155 ? 24.876 58.770 22.300 1.00 81.40 240 GLY A C 1
ATOM 871 O O . GLY A 1 155 ? 24.129 59.412 23.045 1.00 81.43 240 GLY A O 1
ATOM 872 N N . GLU A 1 156 ? 25.547 57.683 22.697 1.00 81.66 241 GLU A N 1
ATOM 873 C CA . GLU A 1 156 ? 25.351 57.115 24.031 1.00 79.64 241 GLU A CA 1
ATOM 874 C C . GLU A 1 156 ? 25.650 58.075 25.178 1.00 78.28 241 GLU A C 1
ATOM 875 O O . GLU A 1 156 ? 24.884 58.062 26.160 1.00 74.55 241 GLU A O 1
ATOM 881 N N . PRO A 1 157 ? 26.717 58.886 25.158 1.00 78.77 242 PRO A N 1
ATOM 882 C CA . PRO A 1 157 ? 26.931 59.806 26.288 1.00 77.32 242 PRO A CA 1
ATOM 883 C C . PRO A 1 157 ? 25.760 60.745 26.528 1.00 77.45 242 PRO A C 1
ATOM 884 O O . PRO A 1 157 ? 25.521 61.142 27.675 1.00 75.13 242 PRO A O 1
ATOM 888 N N . LEU A 1 158 ? 25.014 61.103 25.479 1.00 75.79 243 LEU A N 1
ATOM 889 C CA . LEU A 1 158 ? 23.824 61.928 25.659 1.00 75.66 243 LEU A CA 1
ATOM 890 C C . LEU A 1 158 ? 22.718 61.155 26.369 1.00 74.87 243 LEU A C 1
ATOM 891 O O . LEU A 1 158 ? 22.131 61.641 27.344 1.00 73.76 243 LEU A O 1
ATOM 896 N N . ILE A 1 159 ? 22.402 59.957 25.870 1.00 77.58 244 ILE A N 1
ATOM 897 C CA . ILE A 1 159 ? 21.364 59.142 26.489 1.00 73.80 244 ILE A CA 1
ATOM 898 C C . ILE A 1 159 ? 21.720 58.842 27.939 1.00 69.94 244 ILE A C 1
ATOM 899 O O . ILE A 1 159 ? 20.850 58.823 28.817 1.00 66.93 244 ILE A O 1
ATOM 901 N N . ARG A 1 160 ? 23.008 58.629 28.215 1.00 68.63 245 ARG A N 1
ATOM 902 C CA . ARG A 1 160 ? 23.442 58.307 29.570 1.00 70.99 245 ARG A CA 1
ATOM 903 C C . ARG A 1 160 ? 23.210 59.477 30.523 1.00 69.50 245 ARG A C 1
ATOM 904 O O . ARG A 1 160 ? 22.826 59.275 31.684 1.00 66.05 245 ARG A O 1
ATOM 912 N N . LYS A 1 161 ? 23.431 60.708 30.050 1.00 71.34 246 LYS A N 1
ATOM 913 C CA . LYS A 1 161 ? 23.163 61.874 30.888 1.00 69.99 246 LYS A CA 1
ATOM 914 C C . LYS A 1 161 ? 21.664 62.094 31.065 1.00 63.20 246 LYS A C 1
ATOM 915 O O . LYS A 1 161 ? 21.209 62.456 32.158 1.00 63.60 246 LYS A O 1
ATOM 917 N N . GLY A 1 162 ? 20.882 61.886 30.001 1.00 65.65 247 GLY A N 1
ATOM 918 C CA . GLY A 1 162 ? 19.440 62.061 30.109 1.00 61.65 247 GLY A CA 1
ATOM 919 C C . GLY A 1 162 ? 18.803 61.063 31.056 1.00 60.90 247 GLY A C 1
ATOM 920 O O . GLY A 1 162 ? 17.869 61.397 31.796 1.00 56.70 247 GLY A O 1
ATOM 921 N N . VAL A 1 163 ? 19.303 59.827 31.057 1.00 62.07 248 VAL A N 1
ATOM 922 C CA . VAL A 1 163 ? 18.818 58.849 32.023 1.00 59.73 248 VAL A CA 1
ATOM 923 C C . VAL A 1 163 ? 19.173 59.279 33.442 1.00 59.41 248 VAL A C 1
ATOM 924 O O . VAL A 1 163 ? 18.350 59.179 34.358 1.00 54.09 248 VAL A O 1
ATOM 928 N N . ASP A 1 164 ? 20.390 59.786 33.645 1.00 57.79 249 ASP A N 1
ATOM 929 C CA . ASP A 1 164 ? 20.778 60.251 34.974 1.00 57.65 249 ASP A CA 1
ATOM 930 C C . ASP A 1 164 ? 19.939 61.448 35.409 1.00 55.68 249 ASP A C 1
ATOM 931 O O . ASP A 1 164 ? 19.497 61.520 36.564 1.00 56.42 249 ASP A O 1
ATOM 936 N N . MET A 1 165 ? 19.705 62.393 34.495 1.00 57.73 250 MET A N 1
ATOM 937 C CA . MET A 1 165 ? 18.922 63.579 34.823 1.00 56.43 250 MET A CA 1
ATOM 938 C C . MET A 1 165 ? 17.483 63.211 35.147 1.00 53.19 250 MET A C 1
ATOM 939 O O . MET A 1 165 ? 16.923 63.673 36.147 1.00 52.28 250 MET A O 1
ATOM 941 N N . ALA A 1 166 ? 16.865 62.379 34.307 1.00 54.75 251 ALA A N 1
ATOM 942 C CA . ALA A 1 166 ? 15.492 61.960 34.562 1.00 52.47 251 ALA A CA 1
ATOM 943 C C . ALA A 1 166 ? 15.380 61.214 35.884 1.00 50.78 251 ALA A C 1
ATOM 944 O O . ALA A 1 166 ? 14.409 61.401 36.623 1.00 49.76 251 ALA A O 1
ATOM 946 N N . MET A 1 167 ? 16.361 60.360 36.195 1.00 47.17 252 MET A N 1
ATOM 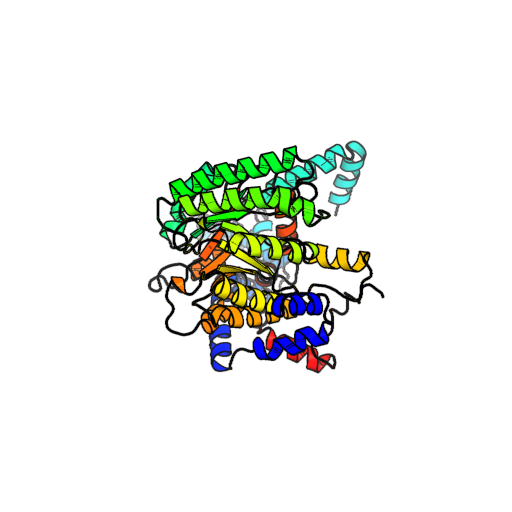947 C CA . MET A 1 167 ? 16.342 59.642 37.468 1.00 49.14 252 MET A CA 1
ATOM 948 C C . MET A 1 167 ? 16.352 60.603 38.649 1.00 49.16 252 MET A C 1
ATOM 949 O O . MET A 1 167 ? 15.614 60.410 39.623 1.00 44.10 252 MET A O 1
ATOM 954 N N . ARG A 1 168 ? 17.190 61.638 38.588 1.00 47.86 253 ARG A N 1
ATOM 955 C CA . ARG A 1 168 ? 17.248 62.596 39.688 1.00 48.53 253 ARG A CA 1
ATOM 956 C C . ARG A 1 168 ? 15.955 63.387 39.809 1.00 47.14 253 ARG A C 1
ATOM 957 O O . ARG A 1 168 ? 15.470 63.639 40.921 1.00 44.40 253 ARG A O 1
ATOM 965 N N . LEU A 1 169 ? 15.401 63.815 38.676 1.00 48.84 254 LEU A N 1
ATOM 966 C CA . LEU A 1 169 ? 14.216 64.660 38.702 1.00 47.24 254 LEU A CA 1
ATOM 967 C C . LEU A 1 169 ? 13.006 63.885 39.203 1.00 48.30 254 LEU A C 1
ATOM 968 O O . LEU A 1 169 ? 12.269 64.362 40.076 1.00 50.06 254 LEU A O 1
ATOM 973 N N . MET A 1 170 ? 12.790 62.682 38.667 1.00 44.92 255 MET A N 1
ATOM 974 C CA . MET A 1 170 ? 11.671 61.870 39.129 1.00 42.68 255 MET A CA 1
ATOM 975 C C . MET A 1 170 ? 11.912 61.327 40.534 1.00 42.29 255 MET A C 1
ATOM 976 O O . MET A 1 170 ? 10.954 61.037 41.258 1.00 39.80 255 MET A O 1
ATOM 981 N N . GLY A 1 171 ? 13.176 61.190 40.937 1.00 40.76 256 GLY A N 1
ATOM 982 C CA . GLY A 1 171 ? 13.482 60.567 42.209 1.00 41.07 256 GLY A CA 1
ATOM 983 C C . GLY A 1 171 ? 13.394 61.492 43.404 1.00 43.67 256 GLY A C 1
ATOM 984 O O . GLY A 1 171 ? 13.267 61.009 44.536 1.00 41.56 256 GLY A O 1
ATOM 985 N N . GLU A 1 172 ? 13.440 62.812 43.182 1.00 41.92 257 GLU A N 1
ATOM 986 C CA . GLU A 1 172 ? 13.464 63.752 44.304 1.00 42.74 257 GLU A CA 1
ATOM 987 C C . GLU A 1 172 ? 12.277 63.548 45.238 1.00 40.54 257 GLU A C 1
ATOM 988 O O . GLU A 1 172 ? 12.427 63.620 46.465 1.00 39.20 257 GLU A O 1
ATOM 990 N N . GLN A 1 173 ? 11.092 63.270 44.684 1.00 36.36 258 GLN A N 1
ATOM 991 C CA . GLN A 1 173 ? 9.894 63.169 45.516 1.00 40.37 258 GLN A CA 1
ATOM 992 C C . GLN A 1 173 ? 9.946 61.984 46.475 1.00 39.50 258 GLN A C 1
ATOM 993 O O . GLN A 1 173 ? 9.200 61.963 47.463 1.00 37.51 258 GLN A O 1
ATOM 999 N N . PHE A 1 174 ? 10.806 60.999 46.220 1.00 38.13 259 PHE A N 1
ATOM 1000 C CA . PHE A 1 174 ? 10.864 59.804 47.053 1.00 36.84 259 PHE A CA 1
ATOM 1001 C C . PHE A 1 174 ? 11.990 59.823 48.072 1.00 36.01 259 PHE A C 1
ATOM 1002 O O . PHE A 1 174 ? 12.102 58.876 48.858 1.00 36.45 259 PHE A O 1
ATOM 1010 N N . VAL A 1 175 ? 12.814 60.868 48.095 1.00 34.07 260 VAL A N 1
ATOM 1011 C CA . VAL A 1 175 ? 14.001 60.929 48.943 1.00 35.36 260 VAL A CA 1
ATOM 1012 C C . VAL A 1 175 ? 13.791 61.997 50.011 1.00 39.14 260 VAL A C 1
ATOM 1013 O O . VAL A 1 175 ? 13.369 63.118 49.703 1.00 38.80 260 VAL A O 1
ATOM 1017 N N . THR A 1 176 ? 14.083 61.653 51.266 1.00 38.11 261 THR A N 1
ATOM 1018 C CA . THR A 1 176 ? 13.848 62.586 52.363 1.00 38.16 261 THR A CA 1
ATOM 1019 C C . THR A 1 176 ? 15.025 63.509 52.634 1.00 41.60 261 THR A C 1
ATOM 1020 O O . THR A 1 176 ? 14.831 64.571 53.238 1.00 46.05 261 THR A O 1
ATOM 1024 N N . GLY A 1 177 ? 16.228 63.129 52.232 1.00 41.07 262 GLY A N 1
ATOM 1025 C CA . GLY A 1 177 ? 17.390 63.972 52.431 1.00 44.79 262 GLY A CA 1
ATOM 1026 C C . GLY A 1 177 ? 18.612 63.291 51.854 1.00 44.48 262 GLY A C 1
ATOM 1027 O O . GLY A 1 177 ? 18.618 62.079 51.614 1.00 43.03 262 GLY A O 1
ATOM 1028 N N . GLU A 1 178 ? 19.655 64.097 51.639 1.00 45.96 263 GLU A N 1
ATOM 1029 C CA . GLU A 1 178 ? 20.901 63.568 51.090 1.00 44.76 263 GLU A CA 1
ATOM 1030 C C . GLU A 1 178 ? 21.755 62.890 52.154 1.00 43.53 263 GLU A C 1
ATOM 1031 O O . GLU A 1 178 ? 22.539 61.988 51.834 1.00 43.46 263 GLU A O 1
ATOM 1037 N N . THR A 1 179 ? 21.641 63.332 53.405 1.00 43.87 264 THR A N 1
ATOM 1038 C CA . THR A 1 179 ? 22.386 62.782 54.527 1.00 41.84 264 THR A CA 1
ATOM 1039 C C . THR A 1 179 ? 21.414 62.531 55.674 1.00 41.28 264 THR A C 1
ATOM 1040 O O . THR A 1 179 ? 20.329 63.113 55.722 1.00 41.40 264 THR A O 1
ATOM 1044 N N . ILE A 1 180 ? 21.815 61.666 56.611 1.00 39.88 265 ILE A N 1
ATOM 1045 C CA . ILE A 1 180 ? 20.892 61.302 57.686 1.00 42.74 265 ILE A CA 1
ATOM 1046 C C . ILE A 1 180 ? 20.606 62.510 58.570 1.00 44.17 265 ILE A C 1
ATOM 1047 O O . ILE A 1 180 ? 19.488 62.663 59.078 1.00 43.97 265 ILE A O 1
ATOM 1052 N N . ALA A 1 181 ? 21.583 63.408 58.732 1.00 43.49 266 ALA A N 1
ATOM 1053 C CA . ALA A 1 181 ? 21.351 64.599 59.544 1.00 45.22 266 ALA A CA 1
ATOM 1054 C C . ALA A 1 181 ? 20.249 65.465 58.945 1.00 43.64 266 ALA A C 1
ATOM 1055 O O . ALA A 1 181 ? 19.368 65.951 59.662 1.00 46.52 266 ALA A O 1
ATOM 1057 N N . GLU A 1 182 ? 20.270 65.649 57.629 1.00 42.21 267 GLU A N 1
ATOM 1058 C CA . GLU A 1 182 ? 19.253 66.456 56.962 1.00 45.78 267 GLU A CA 1
ATOM 1059 C C . GLU A 1 182 ? 17.870 65.833 57.121 1.00 47.86 267 GLU A C 1
ATOM 1060 O O . GLU A 1 182 ? 16.899 66.520 57.461 1.00 47.83 267 GLU A O 1
ATOM 1066 N N . ALA A 1 183 ? 17.768 64.523 56.889 1.00 46.86 268 ALA A N 1
ATOM 1067 C CA . ALA A 1 183 ? 16.493 63.834 57.058 1.00 45.55 268 ALA A CA 1
ATOM 1068 C C . ALA A 1 183 ? 15.996 63.937 58.494 1.00 45.86 268 ALA A C 1
ATOM 1069 O O . ALA A 1 183 ? 14.824 64.250 58.736 1.00 47.75 268 ALA A O 1
ATOM 1071 N N . LEU A 1 184 ? 16.875 63.663 59.462 1.00 43.30 269 LEU A N 1
ATOM 1072 C CA . LEU A 1 184 ? 16.475 63.705 60.866 1.00 44.10 269 LEU A CA 1
ATOM 1073 C C . LEU A 1 184 ? 16.003 65.095 61.257 1.00 49.60 269 LEU A C 1
ATOM 1074 O O . LEU A 1 184 ? 15.067 65.242 62.053 1.00 49.66 269 LEU A O 1
ATOM 1079 N N . ALA A 1 185 ? 16.637 66.128 60.704 1.00 47.12 270 ALA A N 1
ATOM 1080 C CA . ALA A 1 185 ? 16.287 67.497 61.050 1.00 51.98 270 ALA A CA 1
ATOM 1081 C C . ALA A 1 185 ? 14.881 67.867 60.601 1.00 50.34 270 ALA A C 1
ATOM 1082 O O . ALA A 1 185 ? 14.345 68.876 61.070 1.00 53.77 270 ALA A O 1
ATOM 1084 N N . ASN A 1 186 ? 14.271 67.071 59.729 1.00 48.95 271 ASN A N 1
ATOM 1085 C CA . ASN A 1 186 ? 12.930 67.334 59.231 1.00 50.96 271 ASN A CA 1
ATOM 1086 C C . ASN A 1 186 ? 11.865 66.479 59.910 1.00 48.90 271 ASN A C 1
ATOM 1087 O O . ASN A 1 186 ? 10.689 66.571 59.544 1.00 49.87 271 ASN A O 1
ATOM 1092 N N . ALA A 1 187 ? 12.239 65.660 60.895 1.00 51.92 272 ALA A N 1
ATOM 1093 C CA . ALA A 1 187 ? 11.326 64.633 61.387 1.00 48.11 272 ALA A CA 1
ATOM 1094 C C . ALA A 1 187 ? 10.211 65.193 62.266 1.00 49.58 272 ALA A C 1
ATOM 1095 O O . ALA A 1 187 ? 9.114 64.623 62.291 1.00 45.74 272 ALA A O 1
ATOM 1097 N N . ARG A 1 188 ? 10.458 66.304 62.971 1.00 50.04 273 ARG A N 1
ATOM 1098 C CA . ARG A 1 188 ? 9.538 66.737 64.025 1.00 50.40 273 ARG A CA 1
ATOM 1099 C C . ARG A 1 188 ? 8.155 67.064 63.477 1.00 47.87 273 ARG A C 1
ATOM 1100 O O . ARG A 1 188 ? 7.142 66.743 64.110 1.00 50.23 273 ARG A O 1
ATOM 1108 N N . LYS A 1 189 ? 8.095 67.699 62.302 1.00 47.49 274 LYS A N 1
ATOM 1109 C CA . LYS A 1 189 ? 6.827 68.177 61.755 1.00 50.67 274 LYS A CA 1
ATOM 1110 C C . LYS A 1 189 ? 5.775 67.076 61.740 1.00 50.70 274 LYS A C 1
ATOM 1111 O O . LYS A 1 189 ? 4.672 67.246 62.268 1.00 50.60 274 LYS A O 1
ATOM 1113 N N . LEU A 1 190 ? 6.110 65.924 61.164 1.00 49.18 275 LEU A N 1
ATOM 1114 C CA . LEU A 1 190 ? 5.165 64.818 61.134 1.00 45.68 275 LEU A CA 1
ATOM 1115 C C . LEU A 1 190 ? 5.200 63.985 62.407 1.00 44.62 275 LEU A C 1
ATOM 1116 O O . LEU A 1 190 ? 4.171 63.418 62.793 1.00 42.98 275 LEU A O 1
ATOM 1121 N N . GLU A 1 191 ? 6.351 63.899 63.083 1.00 43.89 276 GLU A N 1
ATOM 1122 C CA . GLU A 1 191 ? 6.404 63.131 64.324 1.00 43.50 276 GLU A CA 1
ATOM 1123 C C . GLU A 1 191 ? 5.505 63.745 65.387 1.00 43.29 276 GLU A C 1
ATOM 1124 O O . GLU A 1 191 ? 4.890 63.024 66.184 1.00 44.40 276 GLU A O 1
ATOM 1130 N N . GLU A 1 192 ? 5.401 65.074 65.404 1.00 43.35 277 GLU A N 1
ATOM 1131 C CA . GLU A 1 192 ? 4.498 65.739 66.335 1.00 49.94 277 GLU A CA 1
ATOM 1132 C C . GLU A 1 192 ? 3.036 65.514 65.978 1.00 48.46 277 GLU A C 1
ATOM 1133 O O . GLU A 1 192 ? 2.166 65.721 66.830 1.00 49.06 277 GLU A O 1
ATOM 1139 N N . LYS A 1 193 ? 2.744 65.102 64.745 1.00 45.97 278 LYS A N 1
ATOM 1140 C CA . LYS A 1 193 ? 1.386 64.743 64.366 1.00 44.99 278 LYS A CA 1
ATOM 1141 C C . LYS A 1 193 ? 1.083 63.270 64.615 1.00 45.18 278 LYS A C 1
ATOM 1142 O O . LYS A 1 193 ? -0.032 62.828 64.322 1.00 45.85 278 LYS A O 1
ATOM 1146 N N . GLY A 1 194 ? 2.035 62.509 65.162 1.00 43.74 279 GLY A N 1
ATOM 1147 C CA . GLY A 1 194 ? 1.836 61.101 65.446 1.00 41.47 279 GLY A CA 1
ATOM 1148 C C . GLY A 1 194 ? 2.476 60.140 64.458 1.00 40.37 279 GLY A C 1
ATOM 1149 O O . GLY A 1 194 ? 2.273 58.925 64.586 1.00 37.01 279 GLY A O 1
ATOM 1150 N N . PHE A 1 195 ? 3.219 60.637 63.472 1.00 38.48 280 PHE A N 1
ATOM 1151 C CA . PHE A 1 195 ? 3.922 59.753 62.553 1.00 33.93 280 PHE A CA 1
ATOM 1152 C C . PHE A 1 195 ? 5.215 59.248 63.185 1.00 37.26 280 PHE A C 1
ATOM 1153 O O . PHE A 1 195 ? 5.753 59.840 64.125 1.00 34.61 280 PHE A O 1
ATOM 1161 N N . ARG A 1 196 ? 5.702 58.121 62.666 1.00 32.02 281 ARG A N 1
ATOM 1162 C CA . ARG A 1 196 ? 7.003 57.580 63.020 1.00 31.91 281 ARG A CA 1
ATOM 1163 C C . ARG A 1 196 ? 7.835 57.456 61.742 1.00 31.16 281 ARG A C 1
ATOM 1164 O O . ARG A 1 196 ? 7.323 57.623 60.631 1.00 29.84 281 ARG A O 1
ATOM 1172 N N . TYR A 1 197 ? 9.134 57.184 61.899 1.00 31.31 282 TYR A N 1
ATOM 1173 C CA . TYR A 1 197 ? 10.018 57.033 60.744 1.00 31.21 282 TYR A CA 1
ATOM 1174 C C . TYR A 1 197 ? 10.848 55.757 60.827 1.00 30.82 282 TYR A C 1
ATOM 1175 O O . TYR A 1 197 ? 11.191 55.277 61.910 1.00 28.22 282 TYR A O 1
ATOM 1184 N N . SER A 1 198 ? 11.182 55.226 59.646 1.00 28.82 283 SER A N 1
ATOM 1185 C CA . SER A 1 198 ? 12.223 54.220 59.470 1.00 29.35 283 SER A CA 1
ATOM 1186 C C . SER A 1 198 ? 13.132 54.717 58.356 1.00 27.80 283 SER A C 1
ATOM 1187 O O . SER A 1 198 ? 12.683 54.843 57.213 1.00 30.70 283 SER A O 1
ATOM 1190 N N . TYR A 1 199 ? 14.392 55.001 58.679 1.00 29.22 284 TYR A N 1
ATOM 1191 C CA . TYR A 1 199 ? 15.322 55.582 57.715 1.00 28.06 284 TYR A CA 1
ATOM 1192 C C . TYR A 1 199 ? 16.076 54.489 56.971 1.00 30.86 284 TYR A C 1
ATOM 1193 O O . TYR A 1 199 ? 16.496 53.493 57.568 1.00 31.90 284 TYR A O 1
ATOM 1202 N N . ASP A 1 200 ? 16.241 54.684 55.660 1.00 32.50 285 ASP A N 1
ATOM 1203 C CA . ASP A 1 200 ? 16.963 53.755 54.795 1.00 31.01 285 ASP A CA 1
ATOM 1204 C C . ASP A 1 200 ? 18.082 54.510 54.100 1.00 32.86 285 ASP A C 1
ATOM 1205 O O . ASP A 1 200 ? 17.818 55.414 53.305 1.00 34.09 285 ASP A O 1
ATOM 1210 N N . MET A 1 201 ? 19.325 54.160 54.421 1.00 34.89 286 MET A N 1
ATOM 1211 C CA . MET A 1 201 ? 20.466 54.643 53.654 1.00 35.85 286 MET A CA 1
ATOM 1212 C C . MET A 1 201 ? 20.475 53.916 52.317 1.00 37.55 286 MET A C 1
ATOM 1213 O O . MET A 1 201 ? 20.806 52.726 52.257 1.00 37.02 286 MET A O 1
ATOM 1218 N N . LEU A 1 202 ? 20.079 54.616 51.256 1.00 36.21 287 LEU A N 1
ATOM 1219 C CA . LEU A 1 202 ? 19.968 54.001 49.937 1.00 37.70 287 LEU A CA 1
ATOM 1220 C C . LEU A 1 202 ? 21.271 53.330 49.525 1.00 38.71 287 LEU A C 1
ATOM 1221 O O . LEU A 1 202 ? 22.367 53.845 49.771 1.00 37.73 287 LEU A O 1
ATOM 1226 N N . GLY A 1 203 ? 21.141 52.179 48.872 1.00 37.23 288 GLY A N 1
ATOM 1227 C CA . GLY A 1 203 ? 22.300 51.436 48.407 1.00 38.80 288 GLY A CA 1
ATOM 1228 C C . GLY A 1 203 ? 22.040 49.958 48.592 1.00 39.30 288 GLY A C 1
ATOM 1229 O O . GLY A 1 203 ? 21.487 49.547 49.619 1.00 40.48 288 GLY A O 1
ATOM 1230 N N . GLU A 1 204 ? 22.404 49.154 47.601 1.00 36.48 289 GLU A N 1
ATOM 1231 C CA . GLU A 1 204 ? 22.045 47.744 47.614 1.00 36.41 289 GLU A CA 1
ATOM 1232 C C . GLU A 1 204 ? 22.918 47.033 46.590 1.00 36.66 289 GLU A C 1
ATOM 1233 O O . GLU A 1 204 ? 23.619 47.668 45.795 1.00 37.64 289 GLU A O 1
ATOM 1239 N N . ALA A 1 205 ? 22.898 45.703 46.653 1.00 35.45 290 ALA A N 1
ATOM 1240 C CA . ALA A 1 205 ? 23.578 44.850 45.690 1.00 35.70 290 ALA A CA 1
ATOM 1241 C C . ALA A 1 205 ? 25.052 45.232 45.542 1.00 37.58 290 ALA A C 1
ATOM 1242 O O . ALA A 1 205 ? 25.567 45.440 44.440 1.00 36.68 290 ALA A O 1
ATOM 1244 N N . ALA A 1 206 ? 25.739 45.324 46.676 1.00 38.01 291 ALA A N 1
ATOM 1245 C CA . ALA A 1 206 ? 27.172 45.597 46.661 1.00 35.53 291 ALA A CA 1
ATOM 1246 C C . ALA A 1 206 ? 27.891 44.629 45.730 1.00 38.19 291 ALA A C 1
ATOM 1247 O O . ALA A 1 206 ? 27.710 43.411 45.817 1.00 37.73 291 ALA A O 1
ATOM 1249 N N . LEU A 1 207 ? 28.692 45.174 44.825 1.00 40.23 292 LEU A N 1
ATOM 1250 C CA . LEU A 1 207 ? 29.418 44.315 43.896 1.00 41.08 292 LEU A CA 1
ATOM 1251 C C . LEU A 1 207 ? 30.819 43.951 44.371 1.00 43.93 292 LEU A C 1
ATOM 1252 O O . LEU A 1 207 ? 31.340 42.900 43.976 1.00 45.63 292 LEU A O 1
ATOM 1257 N N . THR A 1 208 ? 31.458 44.793 45.179 1.00 42.19 293 THR A N 1
ATOM 1258 C CA . THR A 1 208 ? 32.827 44.556 45.610 1.00 43.83 293 THR A CA 1
ATOM 1259 C C . THR A 1 208 ? 32.910 44.603 47.128 1.00 43.49 293 THR A C 1
ATOM 1260 O O . THR A 1 208 ? 32.013 45.108 47.806 1.00 43.05 293 THR A O 1
ATOM 1264 N N . ALA A 1 209 ? 34.028 44.094 47.655 1.00 46.11 294 ALA A N 1
ATOM 1265 C CA . ALA A 1 209 ? 34.243 44.145 49.100 1.00 44.98 294 ALA A CA 1
ATOM 1266 C C . ALA A 1 209 ? 34.278 45.582 49.599 1.00 45.51 294 ALA A C 1
ATOM 1267 O O . ALA A 1 209 ? 33.753 45.887 50.677 1.00 47.37 294 ALA A O 1
ATOM 1269 N N . ALA A 1 210 ? 34.901 46.481 48.833 1.00 48.25 295 ALA A N 1
ATOM 1270 C CA . ALA A 1 210 ? 34.924 47.885 49.232 1.00 48.30 295 ALA A CA 1
ATOM 1271 C C . ALA A 1 210 ? 33.516 48.460 49.294 1.00 46.43 295 ALA A C 1
ATOM 1272 O O . ALA A 1 210 ? 33.174 49.181 50.241 1.00 44.80 295 ALA A O 1
ATOM 1274 N N . ASP A 1 211 ? 32.675 48.130 48.304 1.00 44.44 296 ASP A N 1
ATOM 1275 C CA . ASP A 1 211 ? 31.298 48.618 48.297 1.00 42.13 296 ASP A CA 1
ATOM 1276 C C . ASP A 1 211 ? 30.573 48.227 49.575 1.00 42.39 296 ASP A C 1
ATOM 1277 O O . ASP A 1 211 ? 29.923 49.061 50.216 1.00 42.15 296 ASP A O 1
ATOM 1282 N N . ALA A 1 212 ? 30.656 46.949 49.947 1.00 43.05 297 ALA A N 1
ATOM 1283 C CA . ALA A 1 212 ? 29.923 46.470 51.111 1.00 41.04 297 ALA A CA 1
ATOM 1284 C C . ALA A 1 212 ? 30.461 47.100 52.386 1.00 45.41 297 ALA A C 1
ATOM 1285 O O . ALA A 1 212 ? 29.701 47.371 53.325 1.00 42.04 297 ALA A O 1
ATOM 1287 N N . GLN A 1 213 ? 31.773 47.340 52.432 1.00 43.81 298 GLN A N 1
ATOM 1288 C CA . GLN A 1 213 ? 32.367 48.037 53.569 1.00 43.35 298 GLN A CA 1
ATOM 1289 C C . GLN A 1 213 ? 31.825 49.454 53.688 1.00 43.44 298 GLN A C 1
ATOM 1290 O O . GLN A 1 213 ? 31.513 49.916 54.792 1.00 43.93 298 GLN A O 1
ATOM 1296 N N . ALA A 1 214 ? 31.704 50.161 52.561 1.00 43.32 299 ALA A N 1
ATOM 1297 C CA . ALA A 1 214 ? 31.155 51.513 52.592 1.00 44.86 299 ALA A CA 1
ATOM 1298 C C . ALA A 1 214 ? 29.709 51.515 53.079 1.00 42.46 299 ALA A C 1
ATOM 1299 O O . ALA A 1 214 ? 29.312 52.393 53.851 1.00 43.09 299 ALA A O 1
ATOM 1301 N N . TYR A 1 215 ? 28.902 50.544 52.638 1.00 39.69 300 TYR A N 1
ATOM 1302 C CA . TYR A 1 215 ? 27.521 50.476 53.110 1.00 40.21 300 TYR A CA 1
ATOM 1303 C C . TYR A 1 215 ? 27.466 50.199 54.609 1.00 40.74 300 TYR A C 1
ATOM 1304 O O . TYR A 1 215 ? 26.626 50.761 55.322 1.00 38.98 300 TYR A O 1
ATOM 1313 N N . MET A 1 216 ? 28.345 49.324 55.101 1.00 39.98 301 MET A N 1
ATOM 1314 C CA . MET A 1 216 ? 28.385 49.037 56.532 1.00 42.16 301 MET A CA 1
ATOM 1315 C C . MET A 1 216 ? 28.668 50.304 57.328 1.00 43.10 301 MET A C 1
ATOM 1316 O O . MET A 1 216 ? 27.997 50.585 58.332 1.00 40.25 301 MET A O 1
ATOM 1321 N N . VAL A 1 217 ? 29.646 51.094 56.875 1.00 42.92 302 VAL A N 1
ATOM 1322 C CA . VAL A 1 217 ? 29.984 52.341 57.562 1.00 44.04 302 VAL A CA 1
ATOM 1323 C C . VAL A 1 217 ? 28.813 53.310 57.492 1.00 42.91 302 VAL A C 1
ATOM 1324 O O . VAL A 1 217 ? 28.507 54.014 58.460 1.00 41.33 302 VAL A O 1
ATOM 1328 N N . SER A 1 218 ? 28.113 53.334 56.356 1.00 41.39 303 SER A N 1
ATOM 1329 C CA . SER A 1 218 ? 26.970 54.227 56.218 1.00 38.39 303 SER A CA 1
ATOM 1330 C C . SER A 1 218 ? 25.835 53.825 57.161 1.00 39.83 303 SER A C 1
ATOM 1331 O O . SER A 1 218 ? 25.172 54.689 57.750 1.00 41.18 303 SER A O 1
ATOM 1334 N N . TYR A 1 219 ? 25.597 52.518 57.322 1.00 38.09 304 TYR A N 1
ATOM 1335 C CA . TYR A 1 219 ? 24.562 52.059 58.247 1.00 37.01 304 TYR A CA 1
ATOM 1336 C C . TYR A 1 219 ? 24.934 52.378 59.692 1.00 39.58 304 TYR A C 1
ATOM 1337 O O . TYR A 1 219 ? 24.078 52.800 60.479 1.00 36.47 304 TYR A O 1
ATOM 1346 N N . GLN A 1 220 ? 26.201 52.155 60.057 1.00 39.88 305 GLN A N 1
ATOM 1347 C CA . GLN A 1 220 ? 26.658 52.439 61.414 1.00 38.13 305 GLN A CA 1
ATOM 1348 C C . GLN A 1 220 ? 26.489 53.912 61.758 1.00 42.46 305 GLN A C 1
ATOM 1349 O O . GLN A 1 220 ? 25.967 54.256 62.826 1.00 39.63 305 GLN A O 1
ATOM 1355 N N . GLN A 1 221 ? 26.972 54.795 60.881 1.00 41.43 306 GLN A N 1
ATOM 1356 C CA . GLN A 1 221 ? 26.788 56.229 61.082 1.00 41.45 306 GLN A CA 1
ATOM 1357 C C . GLN A 1 221 ? 25.319 56.573 61.264 1.00 40.50 306 GLN A C 1
ATOM 1358 O O . GLN A 1 221 ? 24.958 57.372 62.141 1.00 37.96 306 GLN A O 1
ATOM 1364 N N . ALA A 1 222 ? 24.449 55.960 60.456 1.00 39.54 307 ALA A N 1
ATOM 1365 C CA . ALA A 1 222 ? 23.025 56.255 60.537 1.00 38.90 307 ALA A CA 1
ATOM 1366 C C . ALA A 1 222 ? 22.442 55.818 61.877 1.00 39.01 307 ALA A C 1
ATOM 1367 O O . ALA A 1 222 ? 21.638 56.546 62.473 1.00 34.40 307 ALA A O 1
ATOM 1369 N N . ILE A 1 223 ? 22.836 54.640 62.370 1.00 34.90 308 ILE A N 1
ATOM 1370 C CA . ILE A 1 223 ? 22.293 54.165 63.640 1.00 34.42 308 ILE A CA 1
ATOM 1371 C C . ILE A 1 223 ? 22.680 55.112 64.770 1.00 38.95 308 ILE A C 1
ATOM 1372 O O . ILE A 1 223 ? 21.839 55.465 65.606 1.00 35.57 308 ILE A O 1
ATOM 1377 N N . HIS A 1 224 ? 23.947 55.552 64.806 1.00 37.00 309 HIS A N 1
ATOM 1378 C CA . HIS A 1 224 ? 24.366 56.523 65.821 1.00 37.56 309 HIS A CA 1
ATOM 1379 C C . HIS A 1 224 ? 23.512 57.785 65.760 1.00 39.32 309 HIS A C 1
ATOM 1380 O O . HIS A 1 224 ? 23.030 58.276 66.790 1.00 38.32 309 HIS A O 1
ATOM 1387 N N . ALA A 1 225 ? 23.312 58.320 64.550 1.00 37.65 310 ALA A N 1
ATOM 1388 C CA . ALA A 1 225 ? 22.529 59.543 64.382 1.00 37.26 310 ALA A CA 1
ATOM 1389 C C . ALA A 1 225 ? 21.058 59.335 64.736 1.00 39.67 310 ALA A C 1
ATOM 1390 O O . ALA A 1 225 ? 20.461 60.170 65.423 1.00 38.06 310 ALA A O 1
ATOM 1392 N N . ILE A 1 226 ? 20.452 58.239 64.273 1.00 35.98 311 ILE A N 1
ATOM 1393 C CA . ILE A 1 226 ? 19.036 58.017 64.551 1.00 36.37 311 ILE A CA 1
ATOM 1394 C C . ILE A 1 226 ? 18.831 57.755 66.033 1.00 37.42 311 ILE A C 1
ATOM 1395 O O . ILE A 1 226 ? 17.857 58.228 66.634 1.00 35.98 311 ILE A O 1
ATOM 1400 N N . GLY A 1 227 ? 19.751 57.001 66.639 1.00 35.95 312 GLY A N 1
ATOM 1401 C CA . GLY A 1 227 ? 19.632 56.679 68.049 1.00 36.46 312 GLY A CA 1
ATOM 1402 C C . GLY A 1 227 ? 19.741 57.902 68.935 1.00 38.66 312 GLY A C 1
ATOM 1403 O O . GLY A 1 227 ? 19.029 58.015 69.934 1.00 37.74 312 GLY A O 1
ATOM 1404 N N . LYS A 1 228 ? 20.643 58.829 68.590 1.00 36.44 313 LYS A N 1
ATOM 1405 C CA . LYS A 1 228 ? 20.759 60.055 69.374 1.00 39.32 313 LYS A CA 1
ATOM 1406 C C . LYS A 1 228 ? 19.518 60.923 69.213 1.00 40.13 313 LYS A C 1
ATOM 1407 O O . LYS A 1 228 ? 19.059 61.539 70.183 1.00 42.39 313 LYS A O 1
ATOM 1413 N N . ALA A 1 229 ? 18.966 60.988 67.998 1.00 37.96 314 ALA A N 1
ATOM 1414 C CA . ALA A 1 229 ? 17.708 61.703 67.795 1.00 38.64 314 ALA A CA 1
ATOM 1415 C C . ALA A 1 229 ? 16.566 61.031 68.551 1.00 38.84 314 ALA A C 1
ATOM 1416 O O . ALA A 1 229 ? 15.747 61.709 69.187 1.00 39.16 314 ALA A O 1
ATOM 1418 N N . SER A 1 230 ? 16.503 59.695 68.501 1.00 37.17 315 SER A N 1
ATOM 1419 C CA . SER A 1 230 ? 15.467 58.963 69.232 1.00 36.83 315 SER A CA 1
ATOM 1420 C C . SER A 1 230 ? 15.472 59.339 70.713 1.00 37.80 315 SER A C 1
ATOM 1421 O O . SER A 1 230 ? 14.411 59.581 71.306 1.00 36.09 315 SER A O 1
ATOM 1424 N N . ASN A 1 231 ? 16.658 59.380 71.324 1.00 34.02 316 ASN A N 1
ATOM 1425 C CA . ASN A 1 231 ? 16.823 59.892 72.693 1.00 40.94 316 ASN A CA 1
ATOM 1426 C C . ASN A 1 231 ? 15.963 59.117 73.696 1.00 39.32 316 ASN A C 1
ATOM 1427 O O . ASN A 1 231 ? 15.346 59.695 74.596 1.00 40.35 316 ASN A O 1
ATOM 1432 N N . GLY A 1 232 ? 15.912 57.799 73.540 1.00 37.29 317 GLY A N 1
ATOM 1433 C CA . GLY A 1 232 ? 15.220 56.958 74.500 1.00 36.11 317 GLY A CA 1
ATOM 1434 C C . GLY A 1 232 ? 13.734 56.761 74.270 1.00 35.81 317 GLY A C 1
ATOM 1435 O O . GLY A 1 232 ? 13.080 56.136 75.120 1.00 34.90 317 GLY A O 1
ATOM 1436 N N . ARG A 1 233 ? 13.177 57.275 73.163 1.00 34.37 318 ARG A N 1
ATOM 1437 C CA . ARG A 1 233 ? 11.749 57.122 72.876 1.00 33.70 318 ARG A CA 1
ATOM 1438 C C . ARG A 1 233 ? 11.343 55.675 72.626 1.00 35.06 318 ARG A C 1
ATOM 1439 O O . ARG A 1 233 ? 10.151 55.358 72.717 1.00 34.83 318 ARG A O 1
ATOM 1447 N N . GLY A 1 234 ? 12.289 54.801 72.287 1.00 33.71 319 GLY A N 1
ATOM 1448 C CA . GLY A 1 234 ? 12.008 53.387 72.206 1.00 30.24 319 GLY A CA 1
ATOM 1449 C C . GLY A 1 234 ? 11.600 52.938 70.820 1.00 28.50 319 GLY A C 1
ATOM 1450 O O . GLY A 1 234 ? 11.447 53.724 69.879 1.00 30.03 319 GLY A O 1
ATOM 1451 N N . ILE A 1 235 ? 11.414 51.623 70.699 1.00 29.15 320 ILE A N 1
ATOM 1452 C CA . ILE A 1 235 ? 11.266 51.021 69.369 1.00 27.43 320 ILE A CA 1
ATOM 1453 C C . ILE A 1 235 ? 9.906 51.274 68.736 1.00 28.42 320 ILE A C 1
ATOM 1454 O O . ILE A 1 235 ? 9.756 51.095 67.518 1.00 27.08 320 ILE A O 1
ATOM 1459 N N . TYR A 1 236 ? 8.887 51.628 69.519 1.00 27.21 321 TYR A N 1
ATOM 1460 C CA . TYR A 1 236 ? 7.563 51.873 68.947 1.00 27.56 321 TYR A CA 1
ATOM 1461 C C . TYR A 1 236 ? 7.390 53.337 68.551 1.00 28.41 321 TYR A C 1
ATOM 1462 O O . TYR A 1 236 ? 7.110 53.646 67.389 1.00 31.02 321 TYR A O 1
ATOM 1471 N N . GLU A 1 237 ? 7.563 54.247 69.511 1.00 28.73 322 GLU A N 1
ATOM 1472 C CA . GLU A 1 237 ? 7.343 55.665 69.258 1.00 28.79 322 GLU A CA 1
ATOM 1473 C C . GLU A 1 237 ? 8.506 56.299 68.510 1.00 30.52 322 GLU A C 1
ATOM 1474 O O . GLU A 1 237 ? 8.311 57.275 67.781 1.00 33.66 322 GLU A O 1
ATOM 1476 N N . GLY A 1 238 ? 9.715 55.796 68.705 1.00 30.08 323 GLY A N 1
ATOM 1477 C CA . GLY A 1 238 ? 10.878 56.460 68.171 1.00 32.78 323 GLY A CA 1
ATOM 1478 C C . GLY A 1 238 ? 11.246 55.923 66.809 1.00 31.53 323 GLY A C 1
ATOM 1479 O O . GLY A 1 238 ? 10.766 54.870 66.382 1.00 27.75 323 GLY A O 1
ATOM 1480 N N . PRO A 1 239 ? 12.125 56.642 66.112 1.00 28.56 324 PRO A N 1
ATOM 1481 C CA . PRO A 1 239 ? 12.540 56.227 64.766 1.00 30.20 324 PRO A CA 1
ATOM 1482 C C . PRO A 1 239 ? 13.353 54.943 64.788 1.00 31.89 324 PRO A C 1
ATOM 1483 O O . PRO A 1 239 ? 13.960 54.573 65.791 1.00 32.40 324 PRO A O 1
ATOM 1487 N N . GLY A 1 240 ? 13.381 54.264 63.637 1.00 30.20 325 GLY A N 1
ATOM 1488 C CA . GLY A 1 240 ? 14.243 53.111 63.491 1.00 26.83 325 GLY A CA 1
ATOM 1489 C C . GLY A 1 240 ? 15.009 53.167 62.180 1.00 30.16 325 GLY A C 1
ATOM 1490 O O . GLY A 1 240 ? 14.981 54.185 61.487 1.00 30.56 325 GLY A O 1
ATOM 1491 N N . ILE A 1 241 ? 15.661 52.069 61.817 1.00 29.09 326 ILE A N 1
ATOM 1492 C CA . ILE A 1 241 ? 16.442 51.992 60.590 1.00 29.23 326 ILE A CA 1
ATOM 1493 C C . ILE A 1 241 ? 16.027 50.737 59.832 1.00 28.63 326 ILE A C 1
ATOM 1494 O O . ILE A 1 241 ? 15.585 49.745 60.426 1.00 26.51 326 ILE A O 1
ATOM 1499 N N . SER A 1 242 ? 16.142 50.800 58.503 1.00 27.66 327 SER A N 1
ATOM 1500 C CA . SER A 1 242 ? 15.898 49.671 57.613 1.00 28.25 327 SER A CA 1
ATOM 1501 C C . SER A 1 242 ? 17.175 49.392 56.831 1.00 29.70 327 SER A C 1
ATOM 1502 O O . SER A 1 242 ? 17.813 50.323 56.331 1.00 30.36 327 SER A O 1
ATOM 1505 N N . ILE A 1 243 ? 17.559 48.115 56.740 1.00 28.10 328 ILE A N 1
ATOM 1506 C CA . ILE A 1 243 ? 18.797 47.730 56.074 1.00 29.11 328 ILE A CA 1
ATOM 1507 C C . ILE A 1 243 ? 18.509 46.662 55.025 1.00 28.79 328 ILE A C 1
ATOM 1508 O O . ILE A 1 243 ? 17.522 45.923 55.096 1.00 28.87 328 ILE A O 1
ATOM 1513 N N . LYS A 1 244 ? 19.391 46.593 54.033 1.00 28.78 329 LYS A N 1
ATOM 1514 C CA . LYS A 1 244 ? 19.310 45.573 52.994 1.00 29.73 329 LYS A CA 1
ATOM 1515 C C . LYS A 1 244 ? 20.515 44.654 53.124 1.00 30.28 329 LYS A C 1
ATOM 1516 O O . LYS A 1 244 ? 21.661 45.111 53.047 1.00 31.56 329 LYS A O 1
ATOM 1522 N N . LEU A 1 245 ? 20.259 43.359 53.302 1.00 29.04 330 LEU A N 1
ATOM 1523 C CA . LEU A 1 245 ? 21.367 42.412 53.410 1.00 29.49 330 LEU A CA 1
ATOM 1524 C C . LEU A 1 245 ? 22.269 42.417 52.172 1.00 33.11 330 LEU A C 1
ATOM 1525 O O . LEU A 1 245 ? 23.479 42.168 52.288 1.00 32.18 330 LEU A O 1
ATOM 1530 N N . SER A 1 246 ? 21.711 42.683 50.979 1.00 31.00 331 SER A N 1
ATOM 1531 C CA . SER A 1 246 ? 22.532 42.698 49.775 1.00 33.09 331 SER A CA 1
ATOM 1532 C C . SER A 1 246 ? 23.568 43.811 49.7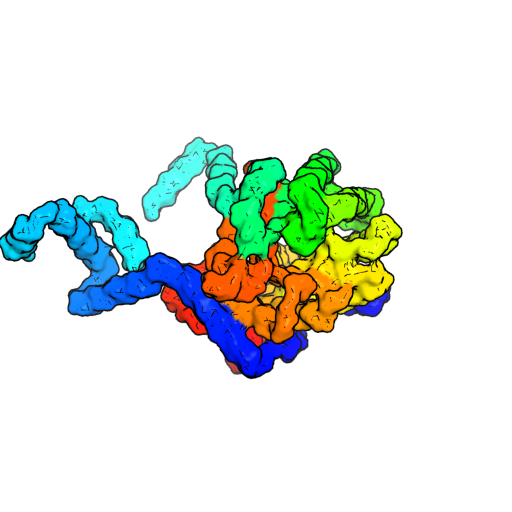96 1.00 33.37 331 SER A C 1
ATOM 1533 O O . SER A 1 246 ? 24.557 43.738 49.058 1.00 33.77 331 SER A O 1
ATOM 1536 N N . ALA A 1 247 ? 23.369 44.833 50.630 1.00 34.53 332 ALA A N 1
ATOM 1537 C CA . ALA A 1 247 ? 24.345 45.907 50.745 1.00 34.88 332 ALA A CA 1
ATOM 1538 C C . ALA A 1 247 ? 25.551 45.507 51.579 1.00 34.96 332 ALA A C 1
ATOM 1539 O O . ALA A 1 247 ? 26.604 46.133 51.452 1.00 34.96 332 ALA A O 1
ATOM 1541 N N . LEU A 1 248 ? 25.431 44.468 52.402 1.00 34.73 333 LEU A N 1
ATOM 1542 C CA . LEU A 1 248 ? 26.450 44.123 53.391 1.00 35.29 333 LEU A CA 1
ATOM 1543 C C . LEU A 1 248 ? 27.320 42.954 52.974 1.00 37.09 333 LEU A C 1
ATOM 1544 O O . LEU A 1 248 ? 28.226 42.571 53.725 1.00 39.61 333 LEU A O 1
ATOM 1549 N N . HIS A 1 249 ? 27.091 42.379 51.789 1.00 36.20 334 HIS A N 1
ATOM 1550 C CA . HIS A 1 249 ? 27.892 41.252 51.353 1.00 37.98 334 HIS A CA 1
ATOM 1551 C C . HIS A 1 249 ? 28.090 41.364 49.842 1.00 35.63 334 HIS A C 1
ATOM 1552 O O . HIS A 1 249 ? 27.098 41.509 49.108 1.00 36.49 334 HIS A O 1
ATOM 1559 N N . PRO A 1 250 ? 29.325 41.298 49.358 1.00 37.23 335 PRO A N 1
ATOM 1560 C CA . PRO A 1 250 ? 29.563 41.456 47.913 1.00 37.43 335 PRO A CA 1
ATOM 1561 C C . PRO A 1 250 ? 28.931 40.312 47.135 1.00 39.51 335 PRO A C 1
ATOM 1562 O O . PRO A 1 250 ? 29.063 39.143 47.507 1.00 38.94 335 PRO A O 1
ATOM 1566 N N . ARG A 1 251 ? 28.255 40.655 46.040 1.00 40.56 336 ARG A N 1
ATOM 1567 C CA . ARG A 1 251 ? 27.671 39.643 45.164 1.00 37.48 336 ARG A CA 1
ATOM 1568 C C . ARG A 1 251 ? 26.742 38.723 45.950 1.00 37.93 336 ARG A C 1
ATOM 1569 O O . ARG A 1 251 ? 26.790 37.499 45.813 1.00 36.65 336 ARG A O 1
ATOM 1577 N N . TYR A 1 252 ? 25.927 39.334 46.819 1.00 36.01 337 TYR A N 1
ATOM 1578 C CA . TYR A 1 252 ? 24.952 38.613 47.636 1.00 35.96 337 TYR A CA 1
ATOM 1579 C C . TYR A 1 252 ? 24.041 37.735 46.795 1.00 38.91 337 TYR A C 1
ATOM 1580 O O . TYR A 1 252 ? 23.635 36.658 47.244 1.00 36.93 337 TYR A O 1
ATOM 1589 N N . SER A 1 253 ? 23.737 38.162 45.562 1.00 36.62 338 SER A N 1
ATOM 1590 C CA . SER A 1 253 ? 22.752 37.455 44.748 1.00 39.59 338 SER A CA 1
ATOM 1591 C C . SER A 1 253 ? 23.139 36.000 44.501 1.00 41.73 338 SER A C 1
ATOM 1592 O O . SER A 1 253 ? 22.258 35.149 44.341 1.00 46.46 338 SER A O 1
ATOM 1595 N N . ARG A 1 254 ? 24.433 35.682 44.461 1.00 40.29 339 ARG A N 1
ATOM 1596 C CA . ARG A 1 254 ? 24.849 34.298 44.264 1.00 40.35 339 ARG A CA 1
ATOM 1597 C C . ARG A 1 254 ? 25.683 33.770 45.421 1.00 45.83 339 ARG A C 1
ATOM 1598 O O . ARG A 1 254 ? 26.364 32.751 45.274 1.00 48.78 339 ARG A O 1
ATOM 1606 N N . ALA A 1 255 ? 25.639 34.430 46.572 1.00 44.48 340 ALA A N 1
ATOM 1607 C CA . ALA A 1 255 ? 26.539 34.082 47.664 1.00 47.57 340 ALA A CA 1
ATOM 1608 C C . ALA A 1 255 ? 26.122 32.774 48.325 1.00 49.26 340 ALA A C 1
ATOM 1609 O O . ALA A 1 255 ? 24.930 32.491 48.488 1.00 49.83 340 ALA A O 1
ATOM 1611 N N . GLN A 1 256 ? 27.120 31.983 48.712 1.00 52.18 341 GLN A N 1
ATOM 1612 C CA . GLN A 1 256 ? 26.904 30.697 49.358 1.00 54.75 341 GLN A CA 1
ATOM 1613 C C . GLN A 1 256 ? 26.740 30.855 50.868 1.00 53.74 341 GLN A C 1
ATOM 1614 O O . GLN A 1 256 ? 27.251 31.802 51.472 1.00 48.16 341 GLN A O 1
ATOM 1620 N N . TYR A 1 257 ? 26.027 29.895 51.469 1.00 51.59 342 TYR A N 1
ATOM 1621 C CA . TYR A 1 257 ? 25.721 29.937 52.899 1.00 53.04 342 TYR A CA 1
ATOM 1622 C C . TYR A 1 257 ? 26.973 30.130 53.749 1.00 51.33 342 TYR A C 1
ATOM 1623 O O . TYR A 1 257 ? 26.978 30.944 54.679 1.00 49.34 342 TYR A O 1
ATOM 1632 N N . ASP A 1 258 ? 28.045 29.393 53.449 1.00 50.32 343 ASP A N 1
ATOM 1633 C CA . ASP A 1 258 ? 29.218 29.413 54.317 1.00 52.51 343 ASP A CA 1
ATOM 1634 C C . ASP A 1 258 ? 29.826 30.809 54.395 1.00 52.37 343 ASP A C 1
ATOM 1635 O O . ASP A 1 258 ? 30.142 31.301 55.486 1.00 50.37 343 ASP A O 1
ATOM 1640 N N . ARG A 1 259 ? 29.992 31.471 53.248 1.00 49.77 344 ARG A N 1
ATOM 1641 C CA . ARG A 1 259 ? 30.587 32.803 53.281 1.00 49.57 344 ARG A CA 1
ATOM 1642 C C . ARG A 1 259 ? 29.622 33.841 53.838 1.00 45.88 344 ARG A C 1
ATOM 1643 O O . ARG A 1 259 ? 30.060 34.830 54.435 1.00 43.86 344 ARG A O 1
ATOM 1651 N N . VAL A 1 260 ? 28.316 33.644 53.658 1.00 47.07 345 VAL A N 1
ATOM 1652 C CA . VAL A 1 260 ? 27.367 34.598 54.220 1.00 42.44 345 VAL A CA 1
ATOM 1653 C C . VAL A 1 260 ? 27.405 34.546 55.742 1.00 47.25 345 VAL A C 1
ATOM 1654 O O . VAL A 1 260 ? 27.400 35.585 56.417 1.00 42.90 345 VAL A O 1
ATOM 1658 N N . MET A 1 261 ? 27.453 33.338 56.303 1.00 46.75 346 MET A N 1
ATOM 1659 C CA . MET A 1 261 ? 27.494 33.197 57.754 1.00 44.07 346 MET A CA 1
ATOM 1660 C C . MET A 1 261 ? 28.798 33.726 58.324 1.00 46.87 346 MET A C 1
ATOM 1661 O O . MET A 1 261 ? 28.808 34.315 59.410 1.00 46.35 346 MET A O 1
ATOM 1666 N N . GLU A 1 262 ? 29.909 33.516 57.612 1.00 47.10 347 GLU A N 1
ATOM 1667 C CA . GLU A 1 262 ? 31.205 33.944 58.119 1.00 47.51 347 GLU A CA 1
ATOM 1668 C C . GLU A 1 262 ? 31.404 35.448 57.990 1.00 47.66 347 GLU A C 1
ATOM 1669 O O . GLU A 1 262 ? 32.087 36.050 58.828 1.00 47.50 347 GLU A O 1
ATOM 1671 N N . GLU A 1 263 ? 30.814 36.073 56.975 1.00 45.54 348 GLU A N 1
ATOM 1672 C CA . GLU A 1 263 ? 31.122 37.462 56.661 1.00 43.79 348 GLU A CA 1
ATOM 1673 C C . GLU A 1 263 ? 29.938 38.397 56.838 1.00 42.85 348 GLU A C 1
ATOM 1674 O O . GLU A 1 263 ? 30.087 39.458 57.455 1.00 44.81 348 GLU A O 1
ATOM 1680 N N . LEU A 1 264 ? 28.758 38.053 56.312 1.00 39.17 349 LEU A N 1
ATOM 1681 C CA . LEU A 1 264 ? 27.631 38.961 56.462 1.00 38.37 349 LEU A CA 1
ATOM 1682 C C . LEU A 1 264 ? 27.126 38.956 57.902 1.00 39.66 349 LEU A C 1
ATOM 1683 O O . LEU A 1 264 ? 26.863 40.016 58.481 1.00 36.67 349 LEU A O 1
ATOM 1688 N N . TYR A 1 265 ? 26.975 37.771 58.490 1.00 38.39 350 TYR A N 1
ATOM 1689 C CA . TYR A 1 265 ? 26.340 37.702 59.803 1.00 38.40 350 TYR A CA 1
ATOM 1690 C C . TYR A 1 265 ? 27.051 38.542 60.856 1.00 38.12 350 TYR A C 1
ATOM 1691 O O . TYR A 1 265 ? 26.346 39.208 61.636 1.00 37.24 350 TYR A O 1
ATOM 1700 N N . PRO A 1 266 ? 28.386 38.564 60.959 1.00 38.96 351 PRO A N 1
ATOM 1701 C CA . PRO A 1 266 ? 29.000 39.447 61.970 1.00 38.96 351 PRO A CA 1
ATOM 1702 C C . PRO A 1 266 ? 28.639 40.908 61.767 1.00 41.50 351 PRO A C 1
ATOM 1703 O O . PRO A 1 266 ? 28.467 41.641 62.752 1.00 38.77 351 PRO A O 1
ATOM 1707 N N . ARG A 1 267 ? 28.467 41.345 60.514 1.00 38.89 352 ARG A N 1
ATOM 1708 C CA . ARG A 1 267 ? 28.032 42.718 60.275 1.00 38.96 352 ARG A CA 1
ATOM 1709 C C . ARG A 1 267 ? 26.593 42.934 60.725 1.00 36.97 352 ARG A C 1
ATOM 1710 O O . ARG A 1 267 ? 26.270 43.967 61.330 1.00 38.00 352 ARG A O 1
ATOM 1718 N N . LEU A 1 268 ? 25.705 41.991 60.406 1.00 34.18 353 LEU A N 1
ATOM 1719 C CA . LEU A 1 268 ? 24.320 42.108 60.840 1.00 36.35 353 LEU A CA 1
ATOM 1720 C C . LEU A 1 268 ? 24.233 42.140 62.365 1.00 36.11 353 LEU A C 1
ATOM 1721 O O . LEU A 1 268 ? 23.532 42.976 62.940 1.00 33.68 353 LEU A O 1
ATOM 1726 N N . LYS A 1 269 ? 24.959 41.241 63.032 1.00 34.93 354 LYS A N 1
ATOM 1727 C CA . LYS A 1 269 ? 24.973 41.225 64.495 1.00 37.16 354 LYS A CA 1
ATOM 1728 C C . LYS A 1 269 ? 25.475 42.548 65.057 1.00 37.49 354 LYS A C 1
ATOM 1729 O O . LYS A 1 269 ? 24.894 43.101 66.000 1.00 36.74 354 LYS A O 1
ATOM 1735 N N . SER A 1 270 ? 26.576 43.055 64.504 1.00 36.96 355 SER A N 1
ATOM 1736 C CA . SER A 1 270 ? 27.163 44.302 64.981 1.00 37.22 355 SER A CA 1
ATOM 1737 C C . SER A 1 270 ? 26.155 45.442 64.915 1.00 36.37 355 SER A C 1
ATOM 1738 O O . SER A 1 270 ? 25.998 46.210 65.872 1.00 37.01 355 SER A O 1
ATOM 1741 N N . LEU A 1 271 ? 25.471 45.570 63.778 1.00 31.72 356 LEU A N 1
ATOM 1742 C CA . LEU A 1 271 ? 24.491 46.638 63.620 1.00 33.14 356 LEU A CA 1
ATOM 1743 C C . LEU A 1 271 ? 23.324 46.466 64.583 1.00 32.15 356 LEU A C 1
ATOM 1744 O O . LEU A 1 271 ? 22.801 47.450 65.125 1.00 32.24 356 LEU A O 1
ATOM 1749 N N . THR A 1 272 ? 22.878 45.225 64.782 1.00 31.67 357 THR A N 1
ATOM 1750 C CA . THR A 1 272 ? 21.711 45.012 65.633 1.00 30.60 357 THR A CA 1
ATOM 1751 C C . THR A 1 272 ? 22.054 45.299 67.093 1.00 34.21 357 THR A C 1
ATOM 1752 O O . THR A 1 272 ? 21.249 45.899 67.814 1.00 32.60 357 THR A O 1
ATOM 1756 N N . LEU A 1 273 ? 23.254 44.907 67.529 1.00 34.58 358 LEU A N 1
ATOM 1757 C CA . LEU A 1 273 ? 23.695 45.244 68.889 1.00 34.51 358 LEU A CA 1
ATOM 1758 C C . LEU A 1 273 ? 23.738 46.751 69.096 1.00 36.71 358 LEU A C 1
ATOM 1759 O O . LEU A 1 273 ? 23.365 47.251 70.167 1.00 35.30 358 LEU A O 1
ATOM 1764 N N . LEU A 1 274 ? 24.212 47.493 68.094 1.00 35.24 359 LEU A N 1
ATOM 1765 C CA . LEU A 1 274 ? 24.255 48.948 68.214 1.00 37.43 359 LEU A CA 1
ATOM 1766 C C . LEU A 1 274 ? 22.852 49.543 68.269 1.00 37.18 359 LEU A C 1
ATOM 1767 O O . LEU A 1 274 ? 22.590 50.448 69.074 1.00 36.32 359 LEU A O 1
ATOM 1772 N N . ALA A 1 275 ? 21.935 49.054 67.422 1.00 32.70 360 ALA A N 1
ATOM 1773 C CA . ALA A 1 275 ? 20.554 49.508 67.506 1.00 31.60 360 ALA A CA 1
ATOM 1774 C C . ALA A 1 275 ? 19.977 49.230 68.892 1.00 33.35 360 ALA A C 1
ATOM 1775 O O . ALA A 1 275 ? 19.248 50.058 69.452 1.00 30.77 360 ALA A O 1
ATOM 1777 N N . ARG A 1 276 ? 20.302 48.071 69.462 1.00 31.48 361 ARG A N 1
ATOM 1778 C CA . ARG A 1 276 ? 19.793 47.740 70.787 1.00 32.11 361 ARG A CA 1
ATOM 1779 C C . ARG A 1 276 ? 20.326 48.705 71.842 1.00 35.73 361 ARG A C 1
ATOM 1780 O O . ARG A 1 276 ? 19.599 49.080 72.772 1.00 36.45 361 ARG A O 1
ATOM 1788 N N . GLN A 1 277 ? 21.588 49.126 71.714 1.00 35.22 362 GLN A N 1
ATOM 1789 C CA . GLN A 1 277 ? 22.153 50.075 72.676 1.00 37.26 362 GLN A CA 1
ATOM 1790 C C . GLN A 1 277 ? 21.385 51.389 72.665 1.00 37.27 362 GLN A C 1
ATOM 1791 O O . GLN A 1 277 ? 21.221 52.021 73.714 1.00 36.56 362 GLN A O 1
ATOM 1797 N N . TYR A 1 278 ? 20.886 51.804 71.505 1.00 31.74 363 TYR A N 1
ATOM 1798 C CA . TYR A 1 278 ? 20.095 53.023 71.422 1.00 33.52 363 TYR A CA 1
ATOM 1799 C C . TYR A 1 278 ? 18.594 52.770 71.569 1.00 33.10 363 TYR A C 1
ATOM 1800 O O . TYR A 1 278 ? 17.820 53.728 71.538 1.00 32.62 363 TYR A O 1
ATOM 1809 N N . ASP A 1 279 ? 18.170 51.508 71.662 1.00 30.94 364 ASP A N 1
ATOM 1810 C CA . ASP A 1 279 ? 16.749 51.135 71.737 1.00 30.88 364 ASP A CA 1
ATOM 1811 C C . ASP A 1 279 ? 15.953 51.680 70.542 1.00 32.21 364 ASP A C 1
ATOM 1812 O O . ASP A 1 279 ? 14.892 52.296 70.697 1.00 31.45 364 ASP A O 1
ATOM 1817 N N . ILE A 1 280 ? 16.469 51.438 69.324 1.00 29.32 365 ILE A N 1
ATOM 1818 C CA . ILE A 1 280 ? 15.746 51.760 68.100 1.00 30.29 365 ILE A CA 1
ATOM 1819 C C . ILE A 1 280 ? 15.493 50.468 67.335 1.00 28.84 365 ILE A C 1
ATOM 1820 O O . ILE A 1 280 ? 16.249 49.498 67.455 1.00 30.26 365 ILE A O 1
ATOM 1825 N N . GLY A 1 281 ? 14.396 50.441 66.585 1.00 29.36 366 GLY A N 1
ATOM 1826 C CA . GLY A 1 281 ? 14.089 49.267 65.783 1.00 27.08 366 GLY A CA 1
ATOM 1827 C C . GLY A 1 281 ? 15.045 49.167 64.605 1.00 28.62 366 GLY A C 1
ATOM 1828 O O . GLY A 1 281 ? 15.465 50.174 64.038 1.00 29.72 366 GLY A O 1
ATOM 1829 N N . ILE A 1 282 ? 15.420 47.935 64.260 1.00 26.33 367 ILE A N 1
ATOM 1830 C CA . ILE A 1 282 ? 16.263 47.683 63.086 1.00 27.12 367 ILE A CA 1
ATOM 1831 C C . ILE A 1 282 ? 15.560 46.635 62.236 1.00 27.81 367 ILE A C 1
ATOM 1832 O O . ILE A 1 282 ? 15.304 45.514 62.699 1.00 27.91 367 ILE A O 1
ATOM 1837 N N . ASN A 1 283 ? 15.222 47.012 61.003 1.00 27.66 368 ASN A N 1
ATOM 1838 C CA . ASN A 1 283 ? 14.368 46.215 60.135 1.00 27.99 368 ASN A CA 1
ATOM 1839 C C . ASN A 1 283 ? 15.175 45.660 58.974 1.00 27.33 368 ASN A C 1
ATOM 1840 O O . ASN A 1 283 ? 15.897 46.410 58.306 1.00 28.85 368 ASN A O 1
ATOM 1845 N N . ILE A 1 284 ? 15.032 44.360 58.724 1.00 26.71 369 ILE A N 1
ATOM 1846 C CA . ILE A 1 284 ? 15.687 43.693 57.604 1.00 25.79 369 ILE A CA 1
ATOM 1847 C C . ILE A 1 284 ? 14.721 43.692 56.416 1.00 27.04 369 ILE A C 1
ATOM 1848 O O . ILE A 1 284 ? 13.753 42.929 56.403 1.00 25.75 369 ILE A O 1
ATOM 1853 N N . ASP A 1 285 ? 14.983 44.550 55.430 1.00 26.36 370 ASP A N 1
ATOM 1854 C CA . ASP A 1 285 ? 14.172 44.614 54.210 1.00 27.97 370 ASP A CA 1
ATOM 1855 C C . ASP A 1 285 ? 14.190 43.284 53.461 1.00 27.18 370 ASP A C 1
ATOM 1856 O O . ASP A 1 285 ? 15.172 42.539 53.501 1.00 26.57 370 ASP A O 1
ATOM 1861 N N . ALA A 1 286 ? 13.102 43.011 52.722 1.00 27.58 371 ALA A N 1
ATOM 1862 C CA . ALA A 1 286 ? 12.989 41.814 51.898 1.00 26.34 371 ALA A CA 1
ATOM 1863 C C . ALA A 1 286 ? 13.317 42.152 50.442 1.00 26.46 371 ALA A C 1
ATOM 1864 O O . ALA A 1 286 ? 12.862 43.174 49.917 1.00 25.74 371 ALA A O 1
ATOM 1866 N N . GLU A 1 287 ? 14.133 41.310 49.807 1.00 26.69 372 GLU A N 1
ATOM 1867 C CA . GLU A 1 287 ? 14.593 41.579 48.447 1.00 27.24 372 GLU A CA 1
ATOM 1868 C C . GLU A 1 287 ? 14.135 40.450 47.526 1.00 28.42 372 GLU A C 1
ATOM 1869 O O . GLU A 1 287 ? 12.981 40.018 47.625 1.00 28.08 372 GLU A O 1
ATOM 1875 N N . GLU A 1 288 ? 14.993 39.957 46.632 1.00 29.84 373 GLU A N 1
ATOM 1876 C CA . GLU A 1 288 ? 14.516 38.992 45.647 1.00 30.88 373 GLU A CA 1
ATOM 1877 C C . GLU A 1 288 ? 14.202 37.640 46.292 1.00 32.50 373 GLU A C 1
ATOM 1878 O O . GLU A 1 288 ? 14.765 37.266 47.326 1.00 32.25 373 GLU A O 1
ATOM 1884 N N . SER A 1 289 ? 13.304 36.885 45.650 1.00 30.47 374 SER A N 1
ATOM 1885 C CA . SER A 1 289 ? 12.757 35.697 46.303 1.00 33.40 374 SER A CA 1
ATOM 1886 C C . SER A 1 289 ? 13.808 34.608 46.516 1.00 34.45 374 SER A C 1
ATOM 1887 O O . SER A 1 289 ? 13.687 33.815 47.460 1.00 32.85 374 SER A O 1
ATOM 1890 N N . ASP A 1 290 ? 14.850 34.547 45.685 1.00 32.33 375 ASP A N 1
ATOM 1891 C CA . ASP A 1 290 ? 15.831 33.490 45.912 1.00 33.86 375 ASP A CA 1
ATOM 1892 C C . ASP A 1 290 ? 16.744 33.768 47.103 1.00 33.50 375 ASP A C 1
ATOM 1893 O O . ASP A 1 290 ? 17.633 32.957 47.379 1.00 35.67 375 ASP A O 1
ATOM 1898 N N . ARG A 1 291 ? 16.566 34.884 47.803 1.00 34.26 376 ARG A N 1
ATOM 1899 C CA . ARG A 1 291 ? 17.330 35.158 49.018 1.00 32.97 376 ARG A CA 1
ATOM 1900 C C . ARG A 1 291 ? 16.501 34.978 50.282 1.00 31.67 376 ARG A C 1
ATOM 1901 O O . ARG A 1 291 ? 17.012 35.233 51.382 1.00 32.02 376 ARG A O 1
ATOM 1909 N N . LEU A 1 292 ? 15.240 34.554 50.158 1.00 30.13 377 LEU A N 1
ATOM 1910 C CA . LEU A 1 292 ? 14.398 34.385 51.345 1.00 32.04 377 LEU A CA 1
ATOM 1911 C C . LEU A 1 292 ? 15.014 33.383 52.315 1.00 31.34 377 LEU A C 1
ATOM 1912 O O . LEU A 1 292 ? 15.113 33.649 53.521 1.00 30.23 377 LEU A O 1
ATOM 1917 N N . GLU A 1 293 ? 15.453 32.231 51.797 1.00 30.96 378 GLU A N 1
ATOM 1918 C CA . GLU A 1 293 ? 15.968 31.169 52.658 1.00 34.65 378 GLU A CA 1
ATOM 1919 C C . GLU A 1 293 ? 17.165 31.641 53.473 1.00 33.61 378 GLU A C 1
ATOM 1920 O O . GLU A 1 293 ? 17.217 31.436 54.694 1.00 34.94 378 GLU A O 1
ATOM 1926 N N . ILE A 1 294 ? 18.148 32.262 52.818 1.00 33.28 379 ILE A N 1
ATOM 1927 C CA . ILE A 1 294 ? 19.337 32.655 53.566 1.00 34.92 379 ILE A CA 1
ATOM 1928 C C . ILE A 1 294 ? 18.999 33.754 54.568 1.00 34.17 379 ILE A C 1
ATOM 1929 O O . ILE A 1 294 ? 19.600 33.818 55.645 1.00 33.55 379 ILE A O 1
ATOM 1934 N N . SER A 1 295 ? 18.024 34.614 54.265 1.00 32.01 380 SER A N 1
ATOM 1935 C CA . SER A 1 295 ? 17.654 35.630 55.248 1.00 30.91 380 SER A CA 1
ATOM 1936 C C . SER A 1 295 ? 17.002 35.009 56.482 1.00 32.63 380 SER A C 1
ATOM 1937 O O . SER A 1 295 ? 17.168 35.529 57.593 1.00 31.93 380 SER A O 1
ATOM 1940 N N . LEU A 1 296 ? 16.280 33.893 56.324 1.00 31.04 381 LEU A N 1
ATOM 1941 C CA . LEU A 1 296 ? 15.717 33.231 57.503 1.00 33.33 381 LEU A CA 1
ATOM 1942 C C . LEU A 1 296 ? 16.812 32.598 58.357 1.00 32.69 381 LEU A C 1
ATOM 1943 O O . LEU A 1 296 ? 16.734 32.620 59.596 1.00 34.67 381 LEU A O 1
ATOM 1948 N N . ASP A 1 297 ? 17.835 32.023 57.716 1.00 33.83 382 ASP A N 1
ATOM 1949 C CA . ASP A 1 297 ? 18.973 31.487 58.462 1.00 34.47 382 ASP A CA 1
ATOM 1950 C C . ASP A 1 297 ? 19.670 32.580 59.259 1.00 34.81 382 ASP A C 1
ATOM 1951 O O . ASP A 1 297 ? 20.014 32.376 60.432 1.00 36.54 382 ASP A O 1
ATOM 1956 N N . LEU A 1 298 ? 19.870 33.755 58.648 1.00 32.74 383 LEU A N 1
ATOM 1957 C CA . LEU A 1 298 ? 20.503 34.858 59.370 1.00 33.80 383 LEU A CA 1
ATOM 1958 C C . LEU A 1 298 ? 19.634 35.328 60.531 1.00 34.27 383 LEU A C 1
ATOM 1959 O O . LEU A 1 298 ? 20.142 35.561 61.640 1.00 33.90 383 LEU A O 1
ATOM 1964 N N . LEU A 1 299 ? 18.325 35.499 60.285 1.00 31.76 384 LEU A N 1
ATOM 1965 C CA . LEU A 1 299 ? 17.397 35.913 61.341 1.00 30.87 384 LEU A CA 1
ATOM 1966 C C . LEU A 1 299 ? 17.391 34.918 62.495 1.00 32.14 384 LEU A C 1
ATOM 1967 O O . LEU A 1 299 ? 17.394 35.314 63.671 1.00 32.26 384 LEU A O 1
ATOM 1972 N N . GLU A 1 300 ? 17.379 33.621 62.175 1.00 32.68 385 GLU A N 1
ATOM 1973 C CA . GLU A 1 300 ? 17.370 32.581 63.201 1.00 36.52 385 GLU A CA 1
ATOM 1974 C C . GLU A 1 300 ? 18.563 32.726 64.142 1.00 35.05 385 GLU A C 1
ATOM 1975 O O . GLU A 1 300 ? 18.413 32.703 65.373 1.00 36.15 385 GLU A O 1
ATOM 1981 N N . LYS A 1 301 ? 19.760 32.888 63.575 1.00 32.69 386 LYS A N 1
ATOM 1982 C CA . LYS A 1 301 ? 20.965 33.030 64.394 1.00 35.20 386 LYS A CA 1
ATOM 1983 C C . LYS A 1 301 ? 20.907 34.302 65.230 1.00 37.82 386 LYS A C 1
ATOM 1984 O O . LYS A 1 301 ? 21.242 34.292 66.427 1.00 34.74 386 LYS A O 1
ATOM 1990 N N . LEU A 1 302 ? 20.456 35.398 64.618 1.00 33.35 387 LEU A N 1
ATOM 1991 C CA . LEU A 1 302 ? 20.414 36.686 65.292 1.00 33.92 387 LEU A CA 1
ATOM 1992 C C . LEU A 1 302 ? 19.513 36.640 66.521 1.00 37.42 387 LEU A C 1
ATOM 1993 O O . LEU A 1 302 ? 19.883 37.145 67.584 1.00 35.00 387 LEU A O 1
ATOM 1998 N N . CYS A 1 303 ? 18.341 36.012 66.401 1.00 33.40 388 CYS A N 1
ATOM 1999 C CA . CYS A 1 303 ? 17.374 36.013 67.496 1.00 32.44 388 CYS A CA 1
ATOM 2000 C C . CYS A 1 303 ? 17.870 35.272 68.726 1.00 36.82 388 CYS A C 1
ATOM 2001 O O . CYS A 1 303 ? 17.274 35.422 69.800 1.00 34.98 388 CYS A O 1
ATOM 2004 N N . PHE A 1 304 ? 18.933 34.480 68.612 1.00 37.03 389 PHE A N 1
ATOM 2005 C CA . PHE A 1 304 ? 19.445 33.761 69.775 1.00 36.49 389 PHE A CA 1
ATOM 2006 C C . PHE A 1 304 ? 20.736 34.352 70.322 1.00 39.75 389 PHE A C 1
ATOM 2007 O O . PHE A 1 304 ? 21.398 33.712 71.149 1.00 42.67 389 PHE A O 1
ATOM 2015 N N . GLU A 1 305 ? 21.093 35.564 69.923 1.00 37.09 390 GLU A N 1
ATOM 2016 C CA . GLU A 1 305 ? 22.268 36.207 70.505 1.00 36.81 390 GLU A CA 1
ATOM 2017 C C . GLU A 1 305 ? 21.986 36.593 71.956 1.00 37.87 390 GLU A C 1
ATOM 2018 O O . GLU A 1 305 ? 20.998 37.282 72.225 1.00 33.98 390 GLU A O 1
ATOM 2024 N N . PRO A 1 306 ? 22.840 36.196 72.909 1.00 39.96 391 PRO A N 1
ATOM 2025 C CA . PRO A 1 306 ? 22.574 36.542 74.316 1.00 36.22 391 PRO A CA 1
ATOM 2026 C C . PRO A 1 306 ? 22.455 38.028 74.556 1.00 36.84 391 PRO A C 1
ATOM 2027 O O . PRO A 1 306 ? 21.677 38.445 75.421 1.00 38.42 391 PRO A O 1
ATOM 2031 N N . GLU A 1 307 ? 23.202 38.852 73.822 1.00 37.24 392 GLU A N 1
ATOM 2032 C CA . GLU A 1 307 ? 23.136 40.283 74.083 1.00 38.34 392 GLU A CA 1
ATOM 2033 C C . GLU A 1 307 ? 21.835 40.901 73.599 1.00 39.94 392 GLU A C 1
ATOM 2034 O O . GLU A 1 307 ? 21.564 42.062 73.926 1.00 41.86 392 GLU A O 1
ATOM 2036 N N . LEU A 1 308 ? 21.018 40.154 72.852 1.00 37.79 393 LEU A N 1
ATOM 2037 C CA . LEU A 1 308 ? 19.712 40.612 72.410 1.00 36.96 393 LEU A CA 1
ATOM 2038 C C . LEU A 1 308 ? 18.572 39.993 73.211 1.00 38.70 393 LEU A C 1
ATOM 2039 O O . LEU A 1 308 ? 17.404 40.203 72.871 1.00 36.22 393 LEU A O 1
ATOM 2044 N N . ALA A 1 309 ? 18.887 39.227 74.255 1.00 37.90 394 ALA A N 1
ATOM 2045 C CA . ALA A 1 309 ? 17.847 38.612 75.063 1.00 35.34 394 ALA A CA 1
ATOM 2046 C C . ALA A 1 309 ? 16.953 39.681 75.677 1.00 37.18 394 ALA A C 1
ATOM 2047 O O . ALA A 1 309 ? 17.434 40.700 76.182 1.00 39.54 394 ALA A O 1
ATOM 2049 N N . GLY A 1 310 ? 15.642 39.451 75.612 1.00 37.02 395 GLY A N 1
ATOM 2050 C CA . GLY A 1 310 ? 14.694 40.368 76.215 1.00 34.72 395 GLY A CA 1
ATOM 2051 C C . GLY A 1 310 ? 14.470 41.661 75.470 1.00 37.98 395 GLY A C 1
ATOM 2052 O O . GLY A 1 310 ? 13.793 42.549 76.002 1.00 38.60 395 GLY A O 1
ATOM 2053 N N . TRP A 1 311 ? 15.014 41.805 74.261 1.00 33.17 396 TRP A N 1
ATOM 2054 C CA . TRP A 1 311 ? 14.868 43.020 73.473 1.00 32.45 396 TRP A CA 1
ATOM 2055 C C . TRP A 1 311 ? 14.059 42.700 72.225 1.00 31.11 396 TRP A C 1
ATOM 2056 O O . TRP A 1 311 ? 14.336 41.711 71.541 1.00 30.87 396 TRP A O 1
ATOM 2067 N N . ASN A 1 312 ? 13.076 43.540 71.926 1.00 30.76 397 ASN A N 1
ATOM 2068 C CA . ASN A 1 312 ? 12.101 43.238 70.881 1.00 29.77 397 ASN A CA 1
ATOM 2069 C C . ASN A 1 312 ? 12.233 44.146 69.662 1.00 26.75 397 ASN A C 1
ATOM 2070 O O . ASN A 1 312 ? 11.257 44.336 68.929 1.00 28.77 397 ASN A O 1
ATOM 2075 N N . GLY A 1 313 ? 13.412 44.701 69.418 1.00 29.24 398 GLY A N 1
ATOM 2076 C CA . GLY A 1 313 ? 13.558 45.637 68.321 1.00 29.54 398 GLY A CA 1
ATOM 2077 C C . GLY A 1 313 ? 13.945 45.059 66.978 1.00 28.77 398 GLY A C 1
ATOM 2078 O O . GLY A 1 313 ? 14.125 45.826 66.031 1.00 27.62 398 GLY A O 1
ATOM 2079 N N . ILE A 1 314 ? 14.114 43.743 66.866 1.00 27.09 399 ILE A N 1
ATOM 2080 C CA . ILE A 1 314 ? 14.449 43.143 65.580 1.00 27.21 399 ILE A CA 1
ATOM 2081 C C . ILE A 1 314 ? 13.207 43.144 64.703 1.00 27.85 399 ILE A C 1
ATOM 2082 O O . ILE A 1 314 ? 12.129 42.710 65.134 1.00 27.63 399 ILE A O 1
ATOM 2087 N N . GLY A 1 315 ? 13.352 43.645 63.474 1.00 27.35 400 GLY A N 1
ATOM 2088 C CA . GLY A 1 315 ? 12.263 43.683 62.514 1.00 24.92 400 GLY A CA 1
ATOM 2089 C C . GLY A 1 315 ? 12.624 42.930 61.244 1.00 25.29 400 GLY A C 1
ATOM 2090 O O . GLY A 1 315 ? 13.801 42.813 60.883 1.00 26.67 400 GLY A O 1
ATOM 2091 N N . PHE A 1 316 ? 11.594 42.420 60.562 1.00 25.40 401 PHE A N 1
ATOM 2092 C CA . PHE A 1 316 ? 11.772 41.557 59.398 1.00 25.88 401 PHE A CA 1
ATOM 2093 C C . PHE A 1 316 ? 10.580 41.729 58.458 1.00 23.91 401 PHE A C 1
ATOM 2094 O O . PHE A 1 316 ? 9.431 41.674 58.905 1.00 23.20 401 PHE A O 1
ATOM 2102 N N . VAL A 1 317 ? 10.853 41.941 57.157 1.00 24.32 402 VAL A N 1
ATOM 2103 C CA . VAL A 1 317 ? 9.803 42.122 56.148 1.00 25.17 402 VAL A CA 1
ATOM 2104 C C . VAL A 1 317 ? 9.427 40.774 55.553 1.00 25.72 402 VAL A C 1
ATOM 2105 O O . VAL A 1 317 ? 10.300 39.957 55.254 1.00 27.32 402 VAL A O 1
ATOM 2109 N N . ILE A 1 318 ? 8.128 40.550 55.336 1.00 24.89 403 ILE A N 1
ATOM 2110 C CA . ILE A 1 318 ? 7.651 39.412 54.562 1.00 25.24 403 ILE A CA 1
ATOM 2111 C C . ILE A 1 318 ? 6.741 39.914 53.445 1.00 24.48 403 ILE A C 1
ATOM 2112 O O . IL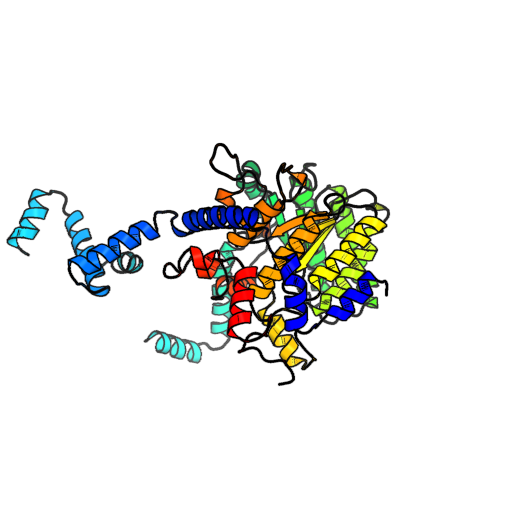E A 1 318 ? 5.959 40.855 53.642 1.00 23.58 403 ILE A O 1
ATOM 2117 N N . GLN A 1 319 ? 6.849 39.280 52.273 1.00 25.57 404 GLN A N 1
ATOM 2118 C CA . GLN A 1 319 ? 6.214 39.741 51.038 1.00 23.25 404 GLN A CA 1
ATOM 2119 C C . GLN A 1 319 ? 5.025 38.848 50.712 1.00 24.59 404 GLN A C 1
ATOM 2120 O O . GLN A 1 319 ? 5.204 37.668 50.387 1.00 25.58 404 GLN A O 1
ATOM 2126 N N . ALA A 1 320 ? 3.818 39.414 50.785 1.00 23.85 405 ALA A N 1
ATOM 2127 C CA . ALA A 1 320 ? 2.599 38.637 50.552 1.00 24.58 405 ALA A CA 1
ATOM 2128 C C . ALA A 1 320 ? 2.439 38.185 49.105 1.00 24.81 405 ALA A C 1
ATOM 2129 O O . ALA A 1 320 ? 1.623 37.291 48.839 1.00 25.41 405 ALA A O 1
ATOM 2131 N N . TYR A 1 321 ? 3.183 38.753 48.153 1.00 23.62 406 TYR A N 1
ATOM 2132 C CA . TYR A 1 321 ? 3.021 38.228 46.799 1.00 24.66 406 TYR A CA 1
ATOM 2133 C C . TYR A 1 321 ? 3.712 36.890 46.608 1.00 28.19 406 TYR A C 1
ATOM 2134 O O . TYR A 1 321 ? 3.521 36.272 45.559 1.00 27.23 406 TYR A O 1
ATOM 2143 N N . GLN A 1 322 ? 4.459 36.410 47.612 1.00 26.23 407 GLN A N 1
ATOM 2144 C CA . GLN A 1 322 ? 5.081 35.095 47.539 1.00 27.21 407 GLN A CA 1
ATOM 2145 C C . GLN A 1 322 ? 4.127 34.016 48.022 1.00 26.44 407 GLN A C 1
ATOM 2146 O O . GLN A 1 322 ? 3.416 34.190 49.020 1.00 26.54 407 GLN A O 1
ATOM 2152 N N . LYS A 1 323 ? 4.164 32.876 47.342 1.00 26.92 408 LYS A N 1
ATOM 2153 C CA . LYS A 1 323 ? 3.367 31.749 47.787 1.00 29.48 408 LYS A CA 1
ATOM 2154 C C . LYS A 1 323 ? 3.832 31.208 49.126 1.00 30.54 408 LYS A C 1
ATOM 2155 O O . LYS A 1 323 ? 3.040 30.576 49.830 1.00 29.87 408 LYS A O 1
ATOM 2161 N N . ARG A 1 324 ? 5.094 31.429 49.482 1.00 27.81 409 ARG A N 1
ATOM 2162 C CA . ARG A 1 324 ? 5.600 30.969 50.770 1.00 31.10 409 ARG A CA 1
ATOM 2163 C C . ARG A 1 324 ? 5.178 31.831 51.963 1.00 31.33 409 ARG A C 1
ATOM 2164 O O . ARG A 1 324 ? 5.427 31.419 53.100 1.00 30.24 409 ARG A O 1
ATOM 2172 N N . CYS A 1 325 ? 4.545 32.995 51.761 1.00 29.06 410 CYS A N 1
ATOM 2173 C CA . CYS A 1 325 ? 4.391 33.946 52.865 1.00 30.24 410 CYS A CA 1
ATOM 2174 C C . CYS A 1 325 ? 3.666 33.363 54.075 1.00 28.71 410 CYS A C 1
ATOM 2175 O O . CYS A 1 325 ? 4.191 33.494 55.202 1.00 29.52 410 CYS A O 1
ATOM 2178 N N . PRO A 1 326 ? 2.502 32.703 53.942 1.00 27.07 411 PRO A N 1
ATOM 2179 C CA . PRO A 1 326 ? 1.840 32.174 55.153 1.00 29.44 411 PRO A CA 1
ATOM 2180 C C . PRO A 1 326 ? 2.680 31.141 55.880 1.00 30.88 411 PRO A C 1
ATOM 2181 O O . PRO A 1 326 ? 2.624 31.056 57.118 1.00 31.22 411 PRO A O 1
ATOM 2185 N N . LEU A 1 327 ? 3.460 30.352 55.138 1.00 29.72 412 LEU A N 1
ATOM 2186 C CA . LEU A 1 327 ? 4.366 29.389 55.753 1.00 30.64 412 LEU A CA 1
ATOM 2187 C C . LEU A 1 327 ? 5.519 30.096 56.461 1.00 31.18 412 LEU A C 1
ATOM 2188 O O . LEU A 1 327 ? 5.992 29.635 57.510 1.00 31.29 412 LEU A O 1
ATOM 2193 N N . VAL A 1 328 ? 5.990 31.219 55.914 1.00 28.78 413 VAL A N 1
ATOM 2194 C CA . VAL A 1 328 ? 7.012 31.977 56.636 1.00 29.74 413 VAL A CA 1
ATOM 2195 C C . VAL A 1 328 ? 6.446 32.496 57.951 1.00 29.84 413 VAL A C 1
ATOM 2196 O O . VAL A 1 328 ? 7.146 32.551 58.968 1.00 28.43 413 VAL A O 1
ATOM 2200 N N . ILE A 1 329 ? 5.168 32.872 57.959 1.00 27.47 414 ILE A N 1
ATOM 2201 C CA . ILE A 1 329 ? 4.573 33.361 59.201 1.00 27.75 414 ILE A CA 1
ATOM 2202 C C . ILE A 1 329 ? 4.555 32.267 60.263 1.00 29.84 414 ILE A C 1
ATOM 2203 O O . ILE A 1 329 ? 4.867 32.520 61.437 1.00 27.19 414 ILE A O 1
ATOM 2208 N N . ASP A 1 330 ? 4.209 31.034 59.880 1.00 28.60 415 ASP A N 1
ATOM 2209 C CA . ASP A 1 330 ? 4.217 29.953 60.865 1.00 30.63 415 ASP A CA 1
ATOM 2210 C C . ASP A 1 330 ? 5.613 29.763 61.443 1.00 32.51 415 ASP A C 1
ATOM 2211 O O . ASP A 1 330 ? 5.775 29.517 62.647 1.00 31.64 415 ASP A O 1
ATOM 2216 N N . TYR A 1 331 ? 6.635 29.873 60.590 1.00 30.17 416 TYR A N 1
ATOM 2217 C CA . TYR A 1 331 ? 8.008 29.797 61.063 1.00 33.35 416 TYR A CA 1
ATOM 2218 C C . TYR A 1 331 ? 8.334 30.944 62.017 1.00 30.52 416 TYR A C 1
ATOM 2219 O O . TYR A 1 331 ? 8.966 30.735 63.057 1.00 31.25 416 TYR A O 1
ATOM 2228 N N . LEU A 1 332 ? 7.925 32.166 61.676 1.00 28.47 417 LEU A N 1
ATOM 2229 C CA . LEU A 1 332 ? 8.261 33.318 62.513 1.00 29.99 417 LEU A CA 1
ATOM 2230 C C . LEU A 1 332 ? 7.564 33.242 63.861 1.00 29.69 417 LEU A C 1
ATOM 2231 O O . LEU A 1 332 ? 8.128 33.646 64.890 1.00 29.56 417 LEU A O 1
ATOM 2236 N N . ILE A 1 333 ? 6.328 32.756 63.865 1.00 27.13 418 ILE A N 1
ATOM 2237 C CA . ILE A 1 333 ? 5.608 32.554 65.119 1.00 30.00 418 ILE A CA 1
ATOM 2238 C C . ILE A 1 333 ? 6.373 31.577 66.004 1.00 34.05 418 ILE A C 1
ATOM 2239 O O . ILE A 1 333 ? 6.592 31.832 67.194 1.00 32.01 418 ILE A O 1
ATOM 2244 N N . ASP A 1 334 ? 6.820 30.459 65.429 1.00 31.26 419 ASP A N 1
ATOM 2245 C CA . ASP A 1 334 ? 7.601 29.500 66.203 1.00 34.62 419 ASP A CA 1
ATOM 2246 C C . ASP A 1 334 ? 8.926 30.096 66.663 1.00 33.82 419 ASP A C 1
ATOM 2247 O O . ASP A 1 334 ? 9.407 29.782 67.760 1.00 34.42 419 ASP A O 1
ATOM 2252 N N . LEU A 1 335 ? 9.540 30.949 65.834 1.00 32.11 420 LEU A N 1
ATOM 2253 C CA . LEU A 1 335 ? 10.828 31.534 66.199 1.00 33.32 420 LEU A CA 1
ATOM 2254 C C . LEU A 1 335 ? 10.674 32.523 67.349 1.00 32.32 420 LEU A C 1
ATOM 2255 O O . LEU A 1 335 ? 11.478 32.520 68.289 1.00 32.08 420 LEU A O 1
ATOM 2260 N N . ALA A 1 336 ? 9.636 33.365 67.302 1.00 29.03 421 ALA A N 1
ATOM 2261 C CA . ALA A 1 336 ? 9.382 34.272 68.420 1.00 30.24 421 ALA A CA 1
ATOM 2262 C C . ALA A 1 336 ? 9.171 33.502 69.718 1.00 32.65 421 ALA A C 1
ATOM 2263 O O . ALA A 1 336 ? 9.635 33.924 70.791 1.00 32.52 421 ALA A O 1
ATOM 2265 N N . THR A 1 337 ? 8.468 32.372 69.649 1.00 30.35 422 THR A N 1
ATOM 2266 C CA . THR A 1 337 ? 8.262 31.575 70.858 1.00 33.49 422 THR A CA 1
ATOM 2267 C C . THR A 1 337 ? 9.585 31.014 71.370 1.00 34.88 422 THR A C 1
ATOM 2268 O O . THR A 1 337 ? 9.929 31.175 72.552 1.00 33.50 422 THR A O 1
ATOM 2272 N N . ARG A 1 338 ? 10.354 30.374 70.486 1.00 32.93 423 ARG A N 1
ATOM 2273 C CA . ARG A 1 338 ? 11.589 29.711 70.907 1.00 35.64 423 ARG A CA 1
ATOM 2274 C C . ARG A 1 338 ? 12.627 30.708 71.413 1.00 35.96 423 ARG A C 1
ATOM 2275 O O . ARG A 1 338 ? 13.348 30.426 72.377 1.00 34.42 423 ARG A O 1
ATOM 2283 N N . SER A 1 339 ? 12.721 31.878 70.782 1.00 33.77 424 SER A N 1
ATOM 2284 C CA . SER A 1 339 ? 13.711 32.876 71.166 1.00 33.69 424 SER A CA 1
ATOM 2285 C C . SER A 1 339 ? 13.175 33.884 72.175 1.00 33.71 424 SER A C 1
ATOM 2286 O O . SER A 1 339 ? 13.911 34.803 72.555 1.00 33.32 424 SER A O 1
ATOM 2289 N N . ARG A 1 340 ? 11.916 33.734 72.598 1.00 31.57 425 ARG A N 1
ATOM 2290 C CA . ARG A 1 340 ? 11.310 34.510 73.682 1.00 32.51 425 ARG A CA 1
ATOM 2291 C C . ARG A 1 340 ? 11.356 36.012 73.401 1.00 32.98 425 ARG A C 1
ATOM 2292 O O . ARG A 1 340 ? 11.921 36.797 74.158 1.00 34.03 425 ARG A O 1
ATOM 2297 N N . ARG A 1 341 ? 10.750 36.416 72.288 1.00 30.26 426 ARG A N 1
ATOM 2298 C CA A ARG A 1 341 ? 10.715 37.827 71.936 0.50 31.22 426 ARG A CA 1
ATOM 2299 C CA B ARG A 1 341 ? 10.690 37.833 71.972 0.50 31.34 426 ARG A CA 1
ATOM 2300 C C . ARG A 1 341 ? 9.446 38.109 71.147 1.00 29.82 426 ARG A C 1
ATOM 2301 O O . ARG A 1 341 ? 8.782 37.197 70.651 1.00 30.51 426 ARG A O 1
ATOM 2316 N N . ARG A 1 342 ? 9.134 39.385 71.029 1.00 26.69 427 ARG A N 1
ATOM 2317 C CA . ARG A 1 342 ? 8.123 39.869 70.096 1.00 26.95 427 ARG A CA 1
ATOM 2318 C C . ARG A 1 342 ? 8.866 40.390 68.871 1.00 26.43 427 ARG A C 1
ATOM 2319 O O . ARG A 1 342 ? 9.697 41.294 68.996 1.00 27.44 427 ARG A O 1
ATOM 2327 N N . LEU A 1 343 ? 8.603 39.795 67.706 1.00 25.31 428 LEU A N 1
ATOM 2328 C CA . LEU A 1 343 ? 9.218 40.243 66.458 1.00 26.22 428 LEU A CA 1
ATOM 2329 C C . LEU A 1 343 ? 8.400 41.379 65.858 1.00 26.69 428 LEU A C 1
ATOM 2330 O O . LEU A 1 343 ? 7.170 41.349 65.896 1.00 26.16 428 LEU A O 1
ATOM 2335 N N . MET A 1 344 ? 9.079 42.389 65.311 1.00 27.01 429 MET A N 1
ATOM 2336 C CA . MET A 1 344 ? 8.407 43.431 64.542 1.00 25.24 429 MET A CA 1
ATOM 2337 C C . MET A 1 344 ? 8.346 42.953 63.098 1.00 24.56 429 MET A C 1
ATOM 2338 O O . MET A 1 344 ? 9.391 42.750 62.475 1.00 25.56 429 MET A O 1
ATOM 2343 N N . ILE A 1 345 ? 7.148 42.722 62.574 1.00 24.02 430 ILE A N 1
ATOM 2344 C CA . ILE A 1 345 ? 7.019 42.129 61.242 1.00 22.90 430 ILE A CA 1
ATOM 2345 C C . ILE A 1 345 ? 6.316 43.114 60.324 1.00 22.67 430 ILE A C 1
ATOM 2346 O O . ILE A 1 345 ? 5.154 43.464 60.560 1.00 22.69 430 ILE A O 1
ATOM 2351 N N . ARG A 1 346 ? 7.011 43.541 59.270 1.00 23.53 431 ARG A N 1
ATOM 2352 C CA . ARG A 1 346 ? 6.415 44.397 58.261 1.00 22.00 431 ARG A CA 1
ATOM 2353 C C . ARG A 1 346 ? 5.819 43.494 57.192 1.00 23.18 431 ARG A C 1
ATOM 2354 O O . ARG A 1 346 ? 6.551 42.755 56.528 1.00 23.13 431 ARG A O 1
ATOM 2362 N N . LEU A 1 347 ? 4.501 43.550 57.033 1.00 21.40 432 LEU A N 1
ATOM 2363 C CA . LEU A 1 347 ? 3.827 42.819 55.969 1.00 23.03 432 LEU A CA 1
ATOM 2364 C C . LEU A 1 347 ? 3.682 43.751 54.775 1.00 22.96 432 LEU A C 1
ATOM 2365 O O . LEU A 1 347 ? 3.081 44.825 54.893 1.00 23.42 432 LEU A O 1
ATOM 2370 N N . VAL A 1 348 ? 4.269 43.364 53.646 1.00 23.46 433 VAL A N 1
ATOM 2371 C CA . VAL A 1 348 ? 4.190 44.133 52.409 1.00 23.33 433 VAL A CA 1
ATOM 2372 C C . VAL A 1 348 ? 3.619 43.225 51.340 1.00 23.07 433 VAL A C 1
ATOM 2373 O O . VAL A 1 348 ? 3.567 42.007 51.499 1.00 23.61 433 VAL A O 1
ATOM 2377 N N . LYS A 1 349 ? 3.217 43.828 50.218 1.00 23.40 434 LYS A N 1
ATOM 2378 C CA . LYS A 1 349 ? 2.900 42.991 49.068 1.00 24.59 434 LYS A CA 1
ATOM 2379 C C . LYS A 1 349 ? 4.178 42.573 48.340 1.00 25.26 434 LYS A C 1
ATOM 2380 O O . LYS A 1 349 ? 4.496 41.377 48.265 1.00 25.36 434 LYS A O 1
ATOM 2386 N N . GLY A 1 350 ? 4.935 43.524 47.820 1.00 23.99 435 GLY A N 1
ATOM 2387 C CA . GLY A 1 350 ? 6.279 43.231 47.340 1.00 26.15 435 GLY A CA 1
ATOM 2388 C C . GLY A 1 350 ? 6.670 44.178 46.217 1.00 25.26 435 GLY A C 1
ATOM 2389 O O . GLY A 1 350 ? 5.830 44.631 45.435 1.00 26.31 435 GLY A O 1
ATOM 2390 N N . ALA A 1 351 ? 7.974 44.476 46.139 1.00 24.89 436 ALA A N 1
ATOM 2391 C CA . ALA A 1 351 ? 8.481 45.516 45.245 1.00 26.78 436 ALA A CA 1
ATOM 2392 C C . ALA A 1 351 ? 9.149 44.995 43.978 1.00 27.82 436 ALA A C 1
ATOM 2393 O O . ALA A 1 351 ? 9.496 45.803 43.105 1.00 26.82 436 ALA A O 1
ATOM 2395 N N . TYR A 1 352 ? 9.329 43.681 43.837 1.00 26.02 437 TYR A N 1
ATOM 2396 C CA . TYR A 1 352 ? 10.167 43.136 42.775 1.00 29.40 437 TYR A CA 1
ATOM 2397 C C . TYR A 1 352 ? 9.389 42.286 41.778 1.00 28.69 437 TYR A C 1
ATOM 2398 O O . TYR A 1 352 ? 9.994 41.453 41.103 1.00 28.28 437 TYR A O 1
ATOM 2407 N N . TRP A 1 353 ? 8.071 42.477 41.668 1.00 28.32 438 TRP A N 1
ATOM 2408 C CA . TRP A 1 353 ? 7.242 41.526 40.928 1.00 28.57 438 TRP A CA 1
ATOM 2409 C C . TRP A 1 353 ? 7.698 41.385 39.474 1.00 29.02 438 TRP A C 1
ATOM 2410 O O . TRP A 1 353 ? 7.813 40.271 38.947 1.00 30.58 438 TRP A O 1
ATOM 2421 N N . ASP A 1 354 ? 7.958 42.506 38.805 1.00 29.33 439 ASP A N 1
ATOM 2422 C CA . ASP A 1 354 ? 8.337 42.442 37.393 1.00 33.55 439 ASP A CA 1
ATOM 2423 C C . ASP A 1 354 ? 9.601 41.610 37.201 1.00 34.19 439 ASP A C 1
ATOM 2424 O O . ASP A 1 354 ? 9.666 40.768 36.298 1.00 32.19 439 ASP A O 1
ATOM 2429 N N . SER A 1 355 ? 10.600 41.803 38.075 1.00 32.40 440 SER A N 1
ATOM 2430 C CA . SER A 1 355 ? 11.839 41.033 37.976 1.00 34.24 440 SER A CA 1
ATOM 2431 C C . SER A 1 355 ? 11.631 39.572 38.343 1.00 31.63 440 SER A C 1
ATOM 2432 O O . SER A 1 355 ? 12.266 38.690 37.750 1.00 35.25 440 SER A O 1
ATOM 2435 N N . GLU A 1 356 ? 10.743 39.299 39.300 1.00 28.88 441 GLU A N 1
ATOM 2436 C CA . GLU A 1 356 ? 10.468 37.919 39.687 1.00 31.10 441 GLU A CA 1
ATOM 2437 C C . GLU A 1 356 ? 9.866 37.127 38.528 1.00 32.92 441 GLU A C 1
ATOM 2438 O O . GLU A 1 356 ? 10.232 35.967 38.297 1.00 31.37 441 GLU A O 1
ATOM 2444 N N . ILE A 1 357 ? 8.916 37.721 37.807 1.00 31.68 442 ILE A N 1
ATOM 2445 C CA . ILE A 1 357 ? 8.320 37.019 36.670 1.00 29.59 442 ILE A CA 1
ATOM 2446 C C . ILE A 1 357 ? 9.390 36.703 35.633 1.00 32.84 442 ILE A C 1
ATOM 2447 O O . ILE A 1 357 ? 9.523 35.563 35.173 1.00 33.66 442 ILE A O 1
ATOM 2452 N N . LYS A 1 358 ? 10.177 37.713 35.263 1.00 35.69 443 LYS A N 1
ATOM 2453 C CA . LYS A 1 358 ? 11.200 37.544 34.234 1.00 38.11 443 LYS A CA 1
ATOM 2454 C C . LYS A 1 358 ? 12.227 36.489 34.639 1.00 37.77 443 LYS A C 1
ATOM 2455 O O . LYS A 1 358 ? 12.612 35.631 33.834 1.00 39.08 443 LYS A O 1
ATOM 2461 N N . ARG A 1 359 ? 12.675 36.538 35.891 1.00 37.45 444 ARG A N 1
ATOM 2462 C CA . ARG A 1 359 ? 13.633 35.560 36.405 1.00 36.73 444 ARG A CA 1
ATOM 2463 C C . ARG A 1 359 ? 13.094 34.138 36.291 1.00 38.49 444 ARG A C 1
ATOM 2464 O O . ARG A 1 359 ? 13.800 33.230 35.837 1.00 40.55 444 ARG A O 1
ATOM 2472 N N . ALA A 1 360 ? 11.842 33.923 36.705 1.00 37.96 445 ALA A N 1
ATOM 2473 C CA . ALA A 1 360 ? 11.273 32.581 36.636 1.00 38.69 445 ALA A CA 1
ATOM 2474 C C . ALA A 1 360 ? 11.136 32.109 35.195 1.00 40.76 445 ALA A C 1
ATOM 2475 O O . ALA A 1 360 ? 11.351 30.928 34.896 1.00 42.93 445 ALA A O 1
ATOM 2477 N N . GLN A 1 361 ? 10.771 33.013 34.288 1.00 35.76 446 GLN A N 1
ATOM 2478 C CA . GLN A 1 361 ? 10.631 32.618 32.892 1.00 41.25 446 GLN A CA 1
ATOM 2479 C C . GLN A 1 361 ? 11.979 32.254 32.288 1.00 45.35 446 GLN A C 1
ATOM 2480 O O . GLN A 1 361 ? 12.055 31.374 31.426 1.00 44.27 446 GLN A O 1
ATOM 2486 N N . MET A 1 362 ? 13.054 32.889 32.753 1.00 45.51 447 MET A N 1
ATOM 2487 C CA . MET A 1 362 ? 14.379 32.566 32.239 1.00 49.71 447 MET A CA 1
ATOM 2488 C C . MET A 1 362 ? 14.930 31.268 32.819 1.00 49.01 447 MET A C 1
ATOM 2489 O O . MET A 1 362 ? 15.722 30.591 32.155 1.00 55.63 447 MET A O 1
ATOM 2494 N N . ASP A 1 363 ? 14.523 30.893 34.026 1.00 49.07 448 ASP A N 1
ATOM 2495 C CA . ASP A 1 363 ? 15.024 29.674 34.649 1.00 53.37 448 ASP A CA 1
ATOM 2496 C C . ASP A 1 363 ? 14.240 28.423 34.270 1.00 55.33 448 ASP A C 1
ATOM 2497 O O . ASP A 1 363 ? 14.679 27.318 34.609 1.00 56.16 448 ASP A O 1
ATOM 2502 N N . GLY A 1 364 ? 13.098 28.566 33.601 1.00 57.66 449 GLY A N 1
ATOM 2503 C CA . GLY A 1 364 ? 12.333 27.420 33.122 1.00 55.08 449 GLY A CA 1
ATOM 2504 C C . GLY A 1 364 ? 11.957 26.391 34.169 1.00 54.66 449 GLY A C 1
ATOM 2505 O O . GLY A 1 364 ? 12.009 25.188 33.892 1.00 56.70 449 GLY A O 1
ATOM 2506 N N . LEU A 1 365 ? 11.568 26.829 35.368 1.00 56.78 450 LEU A N 1
ATOM 2507 C CA . LEU A 1 365 ? 11.206 25.887 36.418 1.00 54.19 450 LEU A CA 1
ATOM 2508 C C . LEU A 1 365 ? 9.714 25.558 36.352 1.00 56.61 450 LEU A C 1
ATOM 2509 O O . LEU A 1 365 ? 9.011 25.912 35.401 1.00 57.06 450 LEU A O 1
ATOM 2514 N N . GLU A 1 366 ? 9.223 24.847 37.369 1.00 61.50 451 GLU A N 1
ATOM 2515 C CA . GLU A 1 366 ? 7.858 24.334 37.337 1.00 61.76 451 GLU A CA 1
ATOM 2516 C C . GLU A 1 366 ? 6.809 25.431 37.494 1.00 59.12 451 GLU A C 1
ATOM 2517 O O . GLU A 1 366 ? 5.660 25.229 37.084 1.00 59.37 451 GLU A O 1
ATOM 2519 N N . GLY A 1 367 ? 7.168 26.574 38.066 1.00 51.75 452 GLY A N 1
ATOM 2520 C CA . GLY A 1 367 ? 6.191 27.622 38.278 1.00 43.81 452 GLY A CA 1
ATOM 2521 C C . GLY A 1 367 ? 6.828 28.910 38.755 1.00 42.43 452 GLY A C 1
ATOM 2522 O O . GLY A 1 367 ? 8.036 29.106 38.639 1.00 44.35 452 GLY A O 1
ATOM 2523 N N . TYR A 1 368 ? 6.002 29.782 39.277 1.00 35.48 453 TYR A N 1
ATOM 2524 C CA . TYR A 1 368 ? 6.439 31.072 39.770 1.00 36.02 453 TYR A CA 1
ATOM 2525 C C . TYR A 1 368 ? 6.482 31.067 41.289 1.00 32.07 453 TYR A C 1
ATOM 2526 O O . TYR A 1 368 ? 5.677 30.388 41.930 1.00 33.23 453 TYR A O 1
ATOM 2535 N N . PRO A 1 369 ? 7.411 31.807 41.902 1.00 31.27 454 PRO A N 1
ATOM 2536 C CA . PRO A 1 369 ? 7.385 31.953 43.369 1.00 30.83 454 PRO A CA 1
ATOM 2537 C C . PRO A 1 369 ? 6.423 33.022 43.853 1.00 29.12 454 PRO A C 1
ATOM 2538 O O . PRO A 1 369 ? 6.190 33.126 45.071 1.00 29.28 454 PRO A O 1
ATOM 2542 N N . VAL A 1 370 ? 5.887 33.823 42.933 1.00 27.64 455 VAL A N 1
ATOM 2543 C CA . VAL A 1 370 ? 4.931 34.885 43.191 1.00 26.35 455 VAL A CA 1
ATOM 2544 C C . VAL A 1 370 ? 3.634 34.580 42.442 1.00 28.86 455 VAL A C 1
ATOM 2545 O O . VAL A 1 370 ? 3.608 33.801 41.486 1.00 29.19 455 VAL A O 1
ATOM 2549 N N . TYR A 1 371 ? 2.557 35.222 42.880 1.00 25.45 456 TYR A N 1
ATOM 2550 C CA . TYR A 1 371 ? 1.287 35.174 42.162 1.00 28.37 456 TYR A CA 1
ATOM 2551 C C . TYR A 1 371 ? 1.401 35.956 40.857 1.00 28.11 456 TYR A C 1
ATOM 2552 O O . TYR A 1 371 ? 2.274 36.822 40.703 1.00 29.04 456 TYR A O 1
ATOM 2561 N N . THR A 1 372 ? 0.503 35.645 39.905 1.00 28.36 457 THR A N 1
ATOM 2562 C CA . THR A 1 372 ? 0.513 36.295 38.595 1.00 29.59 457 THR A CA 1
ATOM 2563 C C . THR A 1 372 ? -0.674 37.221 38.355 1.00 32.19 457 THR A C 1
ATOM 2564 O O . THR A 1 372 ? -0.654 37.973 37.378 1.00 30.49 457 THR A O 1
ATOM 2568 N N . ARG A 1 373 ? -1.704 37.180 39.202 1.00 28.11 458 ARG A N 1
ATOM 2569 C CA . ARG A 1 373 ? -2.781 38.160 39.197 1.00 27.57 458 ARG A CA 1
ATOM 2570 C C . ARG A 1 373 ? -2.724 39.004 40.462 1.00 30.22 458 ARG A C 1
ATOM 2571 O O . ARG A 1 373 ? -2.556 38.476 41.571 1.00 27.25 458 ARG A O 1
ATOM 2579 N N . LY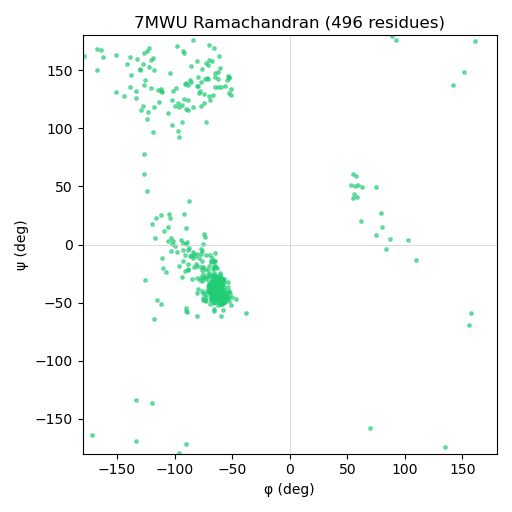S A 1 374 ? -2.857 40.315 40.292 1.00 28.29 459 LYS A N 1
ATOM 2580 C CA . LYS A 1 374 ? -2.670 41.222 41.408 1.00 29.20 459 LYS A CA 1
ATOM 2581 C C . LYS A 1 374 ? -3.677 40.934 42.524 1.00 28.51 459 LYS A C 1
ATOM 2582 O O . LYS A 1 374 ? -3.338 41.009 43.711 1.00 27.35 459 LYS A O 1
ATOM 2588 N N . VAL A 1 375 ? -4.899 40.536 42.158 1.00 27.07 460 VAL A N 1
ATOM 2589 C CA . VAL A 1 375 ? -5.924 40.306 43.179 1.00 27.60 460 VAL A CA 1
ATOM 2590 C C . VAL A 1 375 ? -5.542 39.132 44.085 1.00 28.61 460 VAL A C 1
ATOM 2591 O O . VAL A 1 375 ? -5.944 39.083 45.253 1.00 28.50 460 VAL A O 1
ATOM 2595 N N . TYR A 1 376 ? -4.746 38.181 43.584 1.00 27.72 461 TYR A N 1
ATOM 2596 C CA . TYR A 1 376 ? -4.315 37.080 44.440 1.00 26.25 461 TYR A CA 1
ATOM 2597 C C . TYR A 1 376 ? -3.350 37.574 45.511 1.00 29.19 461 TYR A C 1
ATOM 2598 O O . TYR A 1 376 ? -3.410 37.131 46.665 1.00 27.17 461 TYR A O 1
ATOM 2607 N N . THR A 1 377 ? -2.449 38.484 45.144 1.00 27.13 462 THR A N 1
ATOM 2608 C CA . THR A 1 377 ? -1.585 39.089 46.153 1.00 26.30 462 THR A CA 1
ATOM 2609 C C . THR A 1 377 ? -2.403 39.809 47.215 1.00 26.35 462 THR A C 1
ATOM 2610 O O . THR A 1 377 ? -2.062 39.754 48.406 1.00 25.89 462 THR A O 1
ATOM 2614 N N . ASP A 1 378 ? -3.501 40.471 46.808 1.00 26.68 463 ASP A N 1
ATOM 2615 C CA . ASP A 1 378 ? -4.378 41.134 47.779 1.00 27.97 463 ASP A CA 1
ATOM 2616 C C . ASP A 1 378 ? -5.012 40.123 48.732 1.00 27.01 463 ASP A C 1
ATOM 2617 O O . ASP A 1 378 ? -5.115 40.379 49.938 1.00 27.41 463 ASP A O 1
ATOM 2622 N N . VAL A 1 379 ? -5.449 38.972 48.207 1.00 27.28 464 VAL A N 1
ATOM 2623 C CA . VAL A 1 379 ? -6.027 37.927 49.052 1.00 27.59 464 VAL A CA 1
ATOM 2624 C C . VAL A 1 379 ? -4.975 37.387 50.019 1.00 27.02 464 VAL A C 1
ATOM 2625 O O . VAL A 1 379 ? -5.233 37.204 51.220 1.00 25.66 464 VAL A O 1
ATOM 2629 N N . SER A 1 380 ? -3.776 37.115 49.503 1.00 25.16 465 SER A N 1
ATOM 2630 C CA . SER A 1 380 ? -2.670 36.659 50.344 1.00 26.95 465 SER A CA 1
ATOM 2631 C C . SER A 1 380 ? -2.379 37.650 51.472 1.00 26.14 465 SER A C 1
ATOM 2632 O O . SER A 1 380 ? -2.156 37.249 52.620 1.00 26.19 465 SER A O 1
ATOM 2635 N N . TYR A 1 381 ? -2.378 38.952 51.171 1.00 23.86 466 TYR A N 1
ATOM 2636 C CA . TYR A 1 381 ? -2.092 39.944 52.205 1.00 25.89 466 TYR A CA 1
ATOM 2637 C C . TYR A 1 381 ? -3.130 39.899 53.326 1.00 25.64 466 TYR A C 1
ATOM 2638 O O . TYR A 1 381 ? -2.775 39.952 54.509 1.00 24.91 466 TYR A O 1
ATOM 2647 N N . LEU A 1 382 ? -4.416 39.796 52.974 1.00 23.58 467 LEU A N 1
ATOM 2648 C CA . LEU A 1 382 ? -5.460 39.755 54.001 1.00 24.29 467 LEU A CA 1
ATOM 2649 C C . LEU A 1 382 ? -5.363 38.490 54.841 1.00 25.80 467 LEU A C 1
ATOM 2650 O O . LEU A 1 382 ? -5.505 38.542 56.070 1.00 27.43 467 LEU A O 1
ATOM 2655 N N . ALA A 1 383 ? -5.135 37.345 54.200 1.00 25.53 468 ALA A N 1
ATOM 2656 C CA . ALA A 1 383 ? -4.972 36.105 54.951 1.00 26.78 468 ALA A CA 1
ATOM 2657 C C . ALA A 1 383 ? -3.778 36.189 55.893 1.00 27.85 468 ALA A C 1
ATOM 2658 O O . ALA A 1 383 ? -3.857 35.764 57.055 1.00 27.30 468 ALA A O 1
ATOM 2660 N N . CYS A 1 384 ? -2.659 36.724 55.402 1.00 24.85 469 CYS A N 1
ATOM 2661 C CA . CYS A 1 384 ? -1.473 36.860 56.243 1.00 27.03 469 CYS A CA 1
ATOM 2662 C C . CYS A 1 384 ? -1.713 37.853 57.374 1.00 25.53 469 CYS A C 1
ATOM 2663 O O . CYS A 1 384 ? -1.236 37.651 58.497 1.00 26.27 469 CYS A O 1
ATOM 2666 N N . ALA A 1 385 ? -2.438 38.940 57.100 1.00 24.58 470 ALA A N 1
ATOM 2667 C CA . ALA A 1 385 ? -2.699 39.932 58.143 1.00 25.08 470 ALA A CA 1
ATOM 2668 C C . ALA A 1 385 ? -3.466 39.321 59.304 1.00 27.75 470 ALA A C 1
ATOM 2669 O O . ALA A 1 385 ? -3.172 39.613 60.472 1.00 26.06 470 ALA A O 1
ATOM 2671 N N . LYS A 1 386 ? -4.470 38.491 59.001 1.00 27.12 471 LYS A N 1
ATOM 2672 C CA . LYS A 1 386 ? -5.203 37.797 60.062 1.00 27.99 471 LYS A CA 1
ATOM 2673 C C . LYS A 1 386 ? -4.281 36.916 60.894 1.00 28.12 471 LYS A C 1
ATOM 2674 O O . LYS A 1 386 ? -4.407 36.863 62.124 1.00 28.63 471 LYS A O 1
ATOM 2680 N N . LYS A 1 387 ? -3.374 36.182 60.238 1.00 28.09 472 LYS A N 1
ATOM 2681 C CA . LYS A 1 387 ? -2.447 35.331 60.978 1.00 28.59 472 LYS A CA 1
ATOM 2682 C C . LYS A 1 387 ? -1.571 36.155 61.907 1.00 26.81 472 LYS A C 1
ATOM 2683 O O . LYS A 1 387 ? -1.322 35.756 63.054 1.00 28.71 472 LYS A O 1
ATOM 2689 N N . LEU A 1 388 ? -1.089 37.307 61.434 1.00 24.91 473 LEU A N 1
ATOM 2690 C CA . LEU A 1 388 ? -0.241 38.146 62.285 1.00 24.07 473 LEU A CA 1
ATOM 2691 C C . LEU A 1 388 ? -1.023 38.718 63.464 1.00 25.78 473 LEU A C 1
ATOM 2692 O O . LEU A 1 388 ? -0.529 38.714 64.600 1.00 26.07 473 LEU A O 1
ATOM 2697 N N . LEU A 1 389 ? -2.230 39.235 63.214 1.00 24.22 474 LEU A N 1
ATOM 2698 C CA . LEU A 1 389 ? -3.012 39.858 64.281 1.00 25.08 474 LEU A CA 1
ATOM 2699 C C . LEU A 1 389 ? -3.433 38.867 65.355 1.00 28.65 474 LEU A C 1
ATOM 2700 O O . LEU A 1 389 ? -3.785 39.287 66.461 1.00 26.24 474 LEU A O 1
ATOM 2705 N N . ALA A 1 390 ? -3.403 37.566 65.066 1.00 27.28 475 ALA A N 1
ATOM 2706 C CA . ALA A 1 390 ? -3.861 36.588 66.040 1.00 29.40 475 ALA A CA 1
ATOM 2707 C C . ALA A 1 390 ? -2.866 36.345 67.169 1.00 28.28 475 ALA A C 1
ATOM 2708 O O . ALA A 1 390 ? -3.253 35.767 68.193 1.00 28.68 475 ALA A O 1
ATOM 2710 N N . VAL A 1 391 ? -1.617 36.789 67.033 1.00 26.16 476 VAL A N 1
ATOM 2711 C CA . VAL A 1 391 ? -0.580 36.460 68.013 1.00 27.89 476 VAL A CA 1
ATOM 2712 C C . VAL A 1 391 ? 0.104 37.723 68.536 1.00 25.40 476 VAL A C 1
ATOM 2713 O O . VAL A 1 391 ? 1.328 37.875 68.377 1.00 25.45 476 VAL A O 1
ATOM 2717 N N . PRO A 1 392 ? -0.631 38.637 69.177 1.00 27.17 477 PRO A N 1
ATOM 2718 C CA . PRO A 1 392 ? -0.020 39.913 69.588 1.00 25.73 477 PRO A CA 1
ATOM 2719 C C . PRO A 1 392 ? 1.099 39.764 70.607 1.00 27.55 477 PRO A C 1
ATOM 2720 O O . PRO A 1 392 ? 1.914 40.685 70.733 1.00 28.12 477 PRO A O 1
ATOM 2724 N N . ASN A 1 393 ? 1.180 38.643 71.331 1.00 25.43 478 ASN A N 1
ATOM 2725 C CA . ASN A 1 393 ? 2.313 38.447 72.230 1.00 26.37 478 ASN A CA 1
ATOM 2726 C C . ASN A 1 393 ? 3.606 38.125 71.482 1.00 31.01 478 ASN A C 1
ATOM 2727 O O . ASN A 1 393 ? 4.694 38.317 72.032 1.00 29.04 478 ASN A O 1
ATOM 2732 N N . LEU A 1 394 ? 3.512 37.639 70.243 1.00 25.79 479 LEU A N 1
ATOM 2733 C CA . LEU A 1 394 ? 4.688 37.194 69.506 1.00 25.52 479 LEU A CA 1
ATOM 2734 C C . LEU A 1 394 ? 5.097 38.134 68.387 1.00 25.56 479 LEU A C 1
ATOM 2735 O O . LEU A 1 394 ? 6.272 38.133 67.994 1.00 28.03 479 LEU A O 1
ATOM 2740 N N . ILE A 1 395 ? 4.171 38.934 67.866 1.00 25.28 480 ILE A N 1
ATOM 2741 C CA . ILE A 1 395 ? 4.424 39.732 66.676 1.00 23.69 480 ILE A CA 1
ATOM 2742 C C . ILE A 1 395 ? 3.809 41.109 66.859 1.00 24.62 480 ILE A C 1
ATOM 2743 O O . ILE A 1 395 ? 2.692 41.245 67.374 1.00 25.32 480 ILE A O 1
ATOM 2748 N N . TYR A 1 396 ? 4.580 42.136 66.492 1.00 23.47 481 TYR A N 1
ATOM 2749 C CA . TYR A 1 396 ? 4.043 43.478 66.319 1.00 23.87 481 TYR A CA 1
ATOM 2750 C C . TYR A 1 396 ? 3.889 43.680 64.827 1.00 24.74 481 TYR A C 1
ATOM 2751 O O . TYR A 1 396 ? 4.895 43.909 64.136 1.00 22.58 481 TYR A O 1
ATOM 2760 N N . PRO A 1 397 ? 2.680 43.586 64.278 1.00 24.05 482 PRO A N 1
ATOM 2761 C CA . PRO A 1 397 ? 2.530 43.697 62.821 1.00 22.17 482 PRO A CA 1
ATOM 2762 C C . PRO A 1 397 ? 2.624 45.144 62.381 1.00 24.13 482 PRO A C 1
ATOM 2763 O O . PRO A 1 397 ? 2.071 46.044 63.017 1.00 24.76 482 PRO A O 1
ATOM 2767 N N . GLN A 1 398 ? 3.299 45.349 61.252 1.00 23.97 483 GLN A N 1
ATOM 2768 C CA . GLN A 1 398 ? 3.457 46.666 60.650 1.00 23.09 483 GLN A CA 1
ATOM 2769 C C . GLN A 1 398 ? 2.926 46.553 59.224 1.00 22.96 483 GLN A C 1
ATOM 2770 O O . GLN A 1 398 ? 3.520 45.872 58.381 1.00 24.54 483 GLN A O 1
ATOM 2776 N N . PHE A 1 399 ? 1.773 47.151 58.981 1.00 22.71 484 PHE A N 1
ATOM 2777 C CA . PHE A 1 399 ? 1.024 46.916 57.746 1.00 23.05 484 PHE A CA 1
ATOM 2778 C C . PHE A 1 399 ? 1.353 48.032 56.763 1.00 24.14 484 PHE A C 1
ATOM 2779 O O . PHE A 1 399 ? 0.768 49.117 56.811 1.00 25.21 484 PHE A O 1
ATOM 2787 N N . ALA A 1 400 ? 2.285 47.745 55.861 1.00 23.36 485 ALA A N 1
ATOM 2788 C CA . ALA A 1 400 ? 2.713 48.685 54.837 1.00 23.59 485 ALA A CA 1
ATOM 2789 C C . ALA A 1 400 ? 1.766 48.612 53.642 1.00 24.89 485 ALA A C 1
ATOM 2790 O O . ALA A 1 400 ? 1.669 47.562 52.990 1.00 26.87 485 ALA A O 1
ATOM 2792 N N . THR A 1 401 ? 1.093 49.720 53.333 1.00 25.97 486 THR A N 1
ATOM 2793 C CA . THR A 1 401 ? 0.225 49.775 52.148 1.00 26.76 486 THR A CA 1
ATOM 2794 C C . THR A 1 401 ? -0.173 51.214 51.859 1.00 27.83 486 THR A C 1
ATOM 2795 O O . THR A 1 401 ? -0.271 52.035 52.772 1.00 27.16 486 THR A O 1
ATOM 2799 N N . HIS A 1 402 ? -0.393 51.506 50.567 1.00 27.34 487 HIS A N 1
ATOM 2800 C CA . HIS A 1 402 ? -1.000 52.762 50.133 1.00 29.11 487 HIS A CA 1
ATOM 2801 C C . HIS A 1 402 ? -2.419 52.544 49.605 1.00 30.56 487 HIS A C 1
ATOM 2802 O O . HIS A 1 402 ? -3.003 53.455 48.990 1.00 28.03 487 HIS A O 1
ATOM 2809 N N . ASN A 1 403 ? -2.975 51.350 49.827 1.00 27.19 488 ASN A N 1
ATOM 2810 C CA . ASN A 1 403 ? -4.250 50.914 49.259 1.00 28.92 488 ASN A CA 1
ATOM 2811 C C . ASN A 1 403 ? -5.344 51.149 50.299 1.00 28.95 488 ASN A C 1
ATOM 2812 O O . ASN A 1 403 ? -5.275 50.620 51.418 1.00 27.51 488 ASN A O 1
ATOM 2817 N N . ALA A 1 404 ? -6.351 51.953 49.928 1.00 29.69 489 ALA A N 1
ATOM 2818 C CA . ALA A 1 404 ? -7.395 52.339 50.883 1.00 28.85 489 ALA A CA 1
ATOM 2819 C C . ALA A 1 404 ? -8.220 51.143 51.343 1.00 27.97 489 ALA A C 1
ATOM 2820 O O . ALA A 1 404 ? -8.659 51.096 52.505 1.00 27.86 489 ALA A O 1
ATOM 2822 N N . HIS A 1 405 ? -8.479 50.181 50.451 1.00 26.69 490 HIS A N 1
ATOM 2823 C CA . HIS A 1 405 ? -9.209 48.997 50.893 1.00 27.47 490 HIS A CA 1
ATOM 2824 C C . HIS A 1 405 ? -8.367 48.151 51.845 1.00 28.46 490 HIS A C 1
ATOM 2825 O O . HIS A 1 405 ? -8.860 47.705 52.893 1.00 27.85 490 HIS A O 1
ATOM 2832 N N . THR A 1 406 ? -7.104 47.895 51.483 1.00 25.05 491 THR A N 1
ATOM 2833 C CA . THR A 1 406 ? -6.217 47.132 52.356 1.00 25.72 491 THR A CA 1
ATOM 2834 C C . THR A 1 406 ? -6.157 47.753 53.746 1.00 26.69 491 THR A C 1
ATOM 2835 O O . THR A 1 406 ? -6.277 47.057 54.766 1.00 25.28 491 THR A O 1
ATOM 2839 N N . LEU A 1 407 ? -5.989 49.074 53.802 1.00 25.89 492 LEU A N 1
ATOM 2840 C CA . LEU A 1 407 ? -5.929 49.768 55.084 1.00 26.86 492 LEU A CA 1
ATOM 2841 C C . LEU A 1 407 ? -7.225 49.581 55.864 1.00 26.60 492 LEU A C 1
ATOM 2842 O O . LEU A 1 407 ? -7.204 49.243 57.054 1.00 26.21 492 LEU A O 1
ATOM 2847 N N . ALA A 1 408 ? -8.368 49.801 55.203 1.00 25.67 493 ALA A N 1
ATOM 2848 C CA . ALA A 1 408 ? -9.658 49.700 55.883 1.00 27.82 493 ALA A CA 1
ATOM 2849 C C . ALA A 1 408 ? -9.928 48.274 56.335 1.00 29.16 493 ALA A C 1
ATOM 2850 O O . ALA A 1 408 ? -10.490 48.054 57.417 1.00 27.50 493 ALA A O 1
ATOM 2852 N N . ALA A 1 409 ? -9.521 47.288 55.528 1.00 27.11 494 ALA A N 1
ATOM 2853 C CA . ALA A 1 409 ? -9.688 45.901 55.940 1.00 26.49 494 ALA A CA 1
ATOM 2854 C C . ALA A 1 409 ? -8.887 45.620 57.208 1.00 27.90 494 ALA A C 1
ATOM 2855 O O . ALA A 1 409 ? -9.405 45.024 58.156 1.00 28.47 494 ALA A O 1
ATOM 2857 N N . ILE A 1 410 ? -7.623 46.050 57.241 1.00 26.02 495 ILE A N 1
ATOM 2858 C CA . ILE A 1 410 ? -6.792 45.761 58.415 1.00 24.67 495 ILE A CA 1
ATOM 2859 C C . ILE A 1 410 ? -7.360 46.464 59.643 1.00 26.78 495 ILE A C 1
ATOM 2860 O O . ILE A 1 410 ? -7.437 45.883 60.731 1.00 26.45 495 ILE A O 1
ATOM 2865 N N . TYR A 1 411 ? -7.788 47.717 59.484 1.00 26.94 496 TYR A N 1
ATOM 2866 C CA . TYR A 1 411 ? -8.399 48.461 60.584 1.00 28.52 496 TYR A CA 1
ATOM 2867 C C . TYR A 1 411 ? -9.571 47.702 61.206 1.00 29.32 496 TYR A C 1
ATOM 2868 O O . TYR A 1 411 ? -9.731 47.680 62.437 1.00 28.58 496 TYR A O 1
ATOM 2877 N N . GLN A 1 412 ? -10.398 47.058 60.379 1.00 26.72 497 GLN A N 1
ATOM 2878 C CA . GLN A 1 412 ? -11.525 46.312 60.927 1.00 32.00 497 GLN A CA 1
ATOM 2879 C C . GLN A 1 412 ? -11.085 44.948 61.455 1.00 30.72 497 GLN A C 1
ATOM 2880 O O . GLN A 1 412 ? -11.581 44.494 62.489 1.00 30.27 497 GLN A O 1
ATOM 2886 N N . LEU A 1 413 ? -10.155 44.285 60.767 1.00 28.00 498 LEU A N 1
ATOM 2887 C CA . LEU A 1 413 ? -9.718 42.959 61.195 1.00 30.15 498 LEU A CA 1
ATOM 2888 C C . LEU A 1 413 ? -8.999 42.994 62.536 1.00 29.07 498 LEU A C 1
ATOM 2889 O O . LEU A 1 413 ? -8.990 41.992 63.252 1.00 30.70 498 LEU A O 1
ATOM 2894 N N . ALA A 1 414 ? -8.341 44.102 62.857 1.00 25.49 499 ALA A N 1
ATOM 2895 C CA . ALA A 1 414 ? -7.663 44.208 64.146 1.00 28.07 499 ALA A CA 1
ATOM 2896 C C . ALA A 1 414 ? -8.636 44.274 65.324 1.00 32.48 499 ALA A C 1
ATOM 2897 O O . ALA A 1 414 ? -8.208 44.122 66.474 1.00 29.40 499 ALA A O 1
ATOM 2899 N N . GLY A 1 415 ? -9.915 44.518 65.076 1.00 28.84 500 GLY A N 1
ATOM 2900 C CA . GLY A 1 415 ? -10.926 44.378 66.110 1.00 31.09 500 GLY A CA 1
ATOM 2901 C C . GLY A 1 415 ? -11.160 45.619 66.937 1.00 28.69 500 GLY A C 1
ATOM 2902 O O . GLY A 1 415 ? -10.546 46.679 66.766 1.00 28.79 500 GLY A O 1
ATOM 2903 N N . GLN A 1 416 ? -12.094 45.468 67.869 1.00 32.53 501 GLN A N 1
ATOM 2904 C CA . GLN A 1 416 ? -12.362 46.521 68.819 1.00 35.24 501 GLN A CA 1
ATOM 2905 C C . GLN A 1 416 ? -11.214 46.594 69.819 1.00 35.12 501 GLN A C 1
ATOM 2906 O O . GLN A 1 416 ? -10.487 45.618 70.038 1.00 35.94 501 GLN A O 1
ATOM 2912 N N . ASN A 1 417 ? -11.066 47.765 70.423 1.00 34.61 502 ASN A N 1
ATOM 2913 C CA . ASN A 1 417 ? -10.141 47.981 71.532 1.00 30.75 502 ASN A CA 1
ATOM 2914 C C . ASN A 1 417 ? -8.696 48.038 71.057 1.00 29.74 502 ASN A C 1
ATOM 2915 O O . ASN A 1 417 ? -7.805 47.390 71.622 1.00 28.34 502 ASN A O 1
ATOM 2920 N N . TYR A 1 418 ? -8.455 48.842 70.030 1.00 25.47 503 TYR A N 1
ATOM 2921 C CA . TYR A 1 418 ? -7.101 49.200 69.655 1.00 26.68 503 TYR A CA 1
ATOM 2922 C C . TYR A 1 418 ? -6.313 49.756 70.845 1.00 28.77 503 TYR A C 1
ATOM 2923 O O . TYR A 1 418 ? -6.851 50.463 71.704 1.00 27.95 503 TYR A O 1
ATOM 2932 N N . TYR A 1 419 ? -5.026 49.427 70.884 1.00 27.69 504 TYR A N 1
ATOM 2933 C CA . TYR A 1 419 ? -4.031 50.045 71.752 1.00 31.16 504 TYR A CA 1
ATOM 2934 C C . TYR A 1 419 ? -2.777 50.249 70.911 1.00 32.18 504 TYR A C 1
ATOM 2935 O O . TYR A 1 419 ? -2.499 49.439 70.024 1.00 31.13 504 TYR A O 1
ATOM 2944 N N . PRO A 1 420 ? -2.016 51.330 71.143 1.00 39.83 505 PRO A N 1
ATOM 2945 C CA . PRO A 1 420 ? -0.956 51.715 70.172 1.00 41.20 505 PRO A CA 1
ATOM 2946 C C . PRO A 1 420 ? 0.013 50.593 69.802 1.00 41.37 505 PRO A C 1
ATOM 2947 O O . PRO A 1 420 ? 0.388 50.443 68.619 1.00 40.34 505 PRO A O 1
ATOM 2951 N N . GLY A 1 421 ? 0.436 49.802 70.795 1.00 33.70 506 GLY A N 1
ATOM 2952 C CA . GLY A 1 421 ? 1.309 48.664 70.611 1.00 27.74 506 GLY A CA 1
ATOM 2953 C C . GLY A 1 421 ? 0.669 47.455 69.979 1.00 27.33 506 GLY A C 1
ATOM 2954 O O . GLY A 1 421 ? 1.313 46.404 69.900 1.00 25.30 506 GLY A O 1
ATOM 2955 N N . GLN A 1 422 ? -0.581 47.555 69.514 1.00 23.45 507 GLN A N 1
ATOM 2956 C CA . GLN A 1 422 ? -1.184 46.411 68.834 1.00 25.34 507 GLN A CA 1
ATOM 2957 C C . GLN A 1 422 ? -0.597 46.231 67.435 1.00 24.93 507 GLN A C 1
ATOM 2958 O O . GLN A 1 422 ? -0.270 45.112 67.033 1.00 25.79 507 GLN A O 1
ATOM 2964 N N . TYR A 1 423 ? -0.520 47.309 66.668 1.00 25.38 508 TYR A N 1
ATOM 2965 C CA . TYR A 1 423 ? -0.020 47.291 65.294 1.00 22.68 508 TYR A CA 1
ATOM 2966 C C . TYR A 1 423 ? 0.194 48.739 64.875 1.00 26.39 508 TYR A C 1
ATOM 2967 O O . TYR A 1 423 ? -0.282 49.667 65.536 1.00 25.68 508 TYR A O 1
ATOM 2976 N N . GLU A 1 424 ? 0.872 48.920 63.737 1.00 24.12 509 GLU A N 1
ATOM 2977 C CA . GLU A 1 424 ? 0.974 50.220 63.089 1.00 24.08 509 GLU A CA 1
ATOM 2978 C C . GLU A 1 424 ? 0.819 50.021 61.590 1.00 24.79 509 GLU A C 1
ATOM 2979 O O . GLU A 1 424 ? 0.996 48.917 61.075 1.00 23.93 509 GLU A O 1
ATOM 2985 N N . PHE A 1 425 ? 0.503 51.107 60.898 1.00 23.78 510 PHE A N 1
ATOM 2986 C CA . PHE A 1 425 ? 0.605 51.156 59.447 1.00 24.58 510 PHE A CA 1
ATOM 2987 C C . PHE A 1 425 ? 1.987 51.679 59.053 1.00 24.49 510 PHE A C 1
ATOM 2988 O O . PHE A 1 425 ? 2.714 52.246 59.879 1.00 27.29 510 PHE A O 1
ATOM 2996 N N . GLN A 1 426 ? 2.351 51.480 57.779 1.00 23.93 511 GLN A N 1
ATOM 2997 C CA . GLN A 1 426 ? 3.571 52.060 57.231 1.00 24.22 511 GLN A CA 1
ATOM 2998 C C . GLN A 1 426 ? 3.322 52.525 55.799 1.00 25.33 511 GLN A C 1
ATOM 2999 O O . GLN A 1 426 ? 2.420 52.027 55.111 1.00 25.25 511 GLN A O 1
ATOM 3005 N N . CYS A 1 427 ? 4.118 53.497 55.354 1.00 24.92 512 CYS A N 1
ATOM 3006 C CA . CYS A 1 427 ? 3.989 54.001 53.988 1.00 26.28 512 CYS A CA 1
ATOM 3007 C C . CYS A 1 427 ? 5.340 54.505 53.503 1.00 25.63 512 CYS A C 1
ATOM 3008 O O . CYS A 1 427 ? 6.258 54.727 54.296 1.00 28.67 512 CYS A O 1
ATOM 3011 N N . LEU A 1 428 ? 5.466 54.667 52.179 1.00 27.11 513 LEU A N 1
ATOM 3012 C CA . LEU A 1 428 ? 6.683 55.209 51.587 1.00 27.60 513 LEU A CA 1
ATOM 3013 C C . LEU A 1 428 ? 6.608 56.726 51.527 1.00 28.77 513 LEU A C 1
ATOM 3014 O O . LEU A 1 428 ? 5.576 57.286 51.152 1.00 31.98 513 LEU A O 1
ATOM 3019 N N . HIS A 1 429 ? 7.718 57.382 51.872 1.00 30.27 514 HIS A N 1
ATOM 3020 C CA . HIS A 1 429 ? 7.842 58.819 51.664 1.00 32.62 514 HIS A CA 1
ATOM 3021 C C . HIS A 1 429 ? 7.488 59.186 50.233 1.00 33.29 514 HIS A C 1
ATOM 3022 O O . HIS A 1 429 ? 7.941 58.543 49.280 1.00 32.83 514 HIS A O 1
ATOM 3029 N N . GLY A 1 430 ? 6.680 60.229 50.081 1.00 34.26 515 GLY A N 1
ATOM 3030 C CA . GLY A 1 430 ? 6.278 60.651 48.757 1.00 36.16 515 GLY A CA 1
ATOM 3031 C C . GLY A 1 430 ? 5.106 59.900 48.173 1.00 35.63 515 GLY A C 1
ATOM 3032 O O . GLY A 1 430 ? 4.657 60.253 47.082 1.00 37.57 515 GLY A O 1
ATOM 3033 N N . MET A 1 431 ? 4.585 58.884 48.858 1.00 33.18 516 MET A N 1
ATOM 3034 C CA . MET A 1 431 ? 3.404 58.192 48.354 1.00 32.93 516 MET A CA 1
ATOM 3035 C C . MET A 1 431 ? 2.267 58.148 49.370 1.00 36.68 516 MET A C 1
ATOM 3036 O O . MET A 1 431 ? 1.091 58.141 48.990 1.00 36.69 516 MET A O 1
ATOM 3041 N N . GLY A 1 432 ? 2.597 58.118 50.655 1.00 32.82 517 GLY A N 1
ATOM 3042 C CA . GLY A 1 432 ? 1.576 57.810 51.638 1.00 40.06 517 GLY A CA 1
ATOM 3043 C C . GLY A 1 432 ? 0.792 58.988 52.176 1.00 44.95 517 GLY A C 1
ATOM 3044 O O . GLY A 1 432 ? -0.317 58.809 52.695 1.00 43.68 517 GLY A O 1
ATOM 3045 N N . GLU A 1 433 ? 1.351 60.192 52.059 1.00 51.27 518 GLU A N 1
ATOM 3046 C CA . GLU A 1 433 ? 0.824 61.348 52.788 1.00 52.21 518 GLU A CA 1
ATOM 3047 C C . GLU A 1 433 ? -0.675 61.579 52.597 1.00 51.33 518 GLU A C 1
ATOM 3048 O O . GLU A 1 433 ? -1.381 61.748 53.606 1.00 51.99 518 GLU A O 1
ATOM 3050 N N . PRO A 1 434 ? -1.225 61.586 51.381 1.00 44.50 519 PRO A N 1
ATOM 3051 C CA . PRO A 1 434 ? -2.660 61.895 51.242 1.00 45.99 519 PRO A CA 1
ATOM 3052 C C . PRO A 1 434 ? -3.579 60.849 51.861 1.00 44.31 519 PRO A C 1
ATOM 3053 O O . PRO A 1 434 ? -4.654 61.200 52.366 1.00 44.20 519 PRO A O 1
ATOM 3057 N N . LEU A 1 435 ? -3.209 59.571 51.827 1.00 42.61 520 LEU A N 1
ATOM 3058 C CA . LEU A 1 435 ? -4.026 58.578 52.508 1.00 41.66 520 LEU A CA 1
ATOM 3059 C C . LEU A 1 435 ? -3.872 58.700 54.020 1.00 38.35 520 LEU A C 1
ATOM 3060 O O . LEU A 1 435 ? -4.865 58.749 54.754 1.00 34.28 520 LEU A O 1
ATOM 3065 N N . TYR A 1 436 ? -2.636 58.777 54.503 1.00 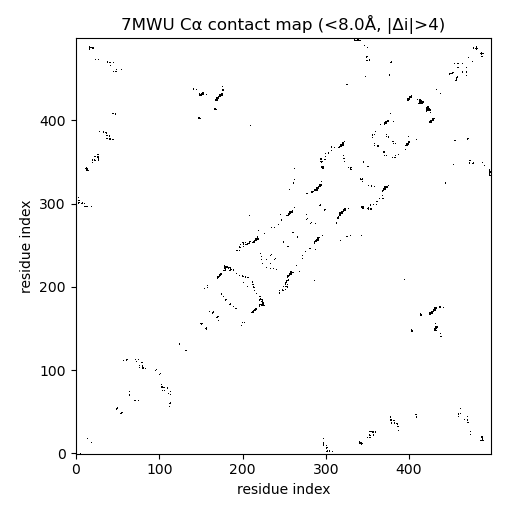34.78 521 TYR A N 1
ATOM 3066 C CA . TYR A 1 436 ? -2.432 58.705 55.941 1.00 34.74 521 TYR A CA 1
ATOM 3067 C C . TYR A 1 436 ? -2.725 60.018 56.648 1.00 36.89 521 TYR A C 1
ATOM 3068 O O . TYR A 1 436 ? -2.838 60.020 57.876 1.00 34.84 521 TYR A O 1
ATOM 3077 N N . GLU A 1 437 ? -2.895 61.114 55.902 1.00 37.42 522 GLU A N 1
ATOM 3078 C CA . GLU A 1 437 ? -3.401 62.337 56.512 1.00 37.57 522 GLU A CA 1
ATOM 3079 C C . GLU A 1 437 ? -4.794 62.131 57.099 1.00 38.49 522 GLU A C 1
ATOM 3080 O O . GLU A 1 437 ? -5.170 62.828 58.048 1.00 39.95 522 GLU A O 1
ATOM 3082 N N . GLN A 1 438 ? -5.564 61.174 56.572 1.00 35.00 523 GLN A N 1
ATOM 3083 C CA . GLN A 1 438 ? -6.861 60.825 57.144 1.00 37.06 523 GLN A CA 1
ATOM 3084 C C . GLN A 1 438 ? -6.768 59.829 58.296 1.00 35.78 523 GLN A C 1
ATOM 3085 O O . GLN A 1 438 ? -7.790 59.542 58.929 1.00 36.92 523 GLN A O 1
ATOM 3091 N N . VAL A 1 439 ? -5.589 59.283 58.578 1.00 33.40 524 VAL A N 1
ATOM 3092 C CA . VAL A 1 439 ? -5.448 58.112 59.435 1.00 32.99 524 VAL A CA 1
ATOM 3093 C C . VAL A 1 439 ? -4.753 58.460 60.741 1.00 35.71 524 VAL A C 1
ATOM 3094 O O . VAL A 1 439 ? -5.248 58.142 61.827 1.00 33.27 524 VAL A O 1
ATOM 3098 N N . THR A 1 440 ? -3.601 59.113 60.652 1.00 32.28 525 THR A N 1
ATOM 3099 C CA . THR A 1 440 ? -2.780 59.411 61.814 1.00 33.49 525 THR A CA 1
ATOM 3100 C C . THR A 1 440 ? -3.156 60.780 62.365 1.00 37.35 525 THR A C 1
ATOM 3101 O O . THR A 1 440 ? -3.146 61.777 61.635 1.00 40.31 525 THR A O 1
ATOM 3105 N N . GLY A 1 441 ? -3.490 60.825 63.641 1.00 34.25 526 GLY A N 1
ATOM 3106 C CA . GLY A 1 441 ? -3.941 62.062 64.237 1.00 40.58 526 GLY A CA 1
ATOM 3107 C C . GLY A 1 441 ? -5.167 61.833 65.086 1.00 37.72 526 GLY A C 1
ATOM 3108 O O . GLY A 1 441 ? -5.616 60.703 65.285 1.00 38.02 526 GLY A O 1
ATOM 3109 N N . LYS A 1 442 ? -5.733 62.922 65.592 1.00 41.71 527 LYS A N 1
ATOM 3110 C CA . LYS A 1 442 ? -6.786 62.831 66.595 1.00 41.73 527 LYS A CA 1
ATOM 3111 C C . LYS A 1 442 ? -8.136 62.513 65.969 1.00 41.35 527 LYS A C 1
ATOM 3112 O O . LYS A 1 442 ? -8.461 62.993 64.878 1.00 39.61 527 LYS A O 1
ATOM 3116 N N . VAL A 1 443 ? -8.943 61.720 66.685 1.00 39.95 528 VAL A N 1
ATOM 3117 C CA . VAL A 1 443 ? -10.309 61.481 66.227 1.00 41.91 528 VAL A CA 1
ATOM 3118 C C . VAL A 1 443 ? -11.083 62.792 66.165 1.00 42.09 528 VAL A C 1
ATOM 3119 O O . VAL A 1 443 ? -11.943 62.975 65.294 1.00 42.65 528 VAL A O 1
ATOM 3123 N N . ALA A 1 444 ? -10.770 63.734 67.059 1.00 42.76 529 ALA A N 1
ATOM 3124 C CA . ALA A 1 444 ? -11.476 65.012 67.068 1.00 44.71 529 ALA A CA 1
ATOM 3125 C C . ALA A 1 444 ? -11.211 65.805 65.799 1.00 47.48 529 ALA A C 1
ATOM 3126 O O . ALA A 1 444 ? -12.053 66.614 65.387 1.00 50.62 529 ALA A O 1
ATOM 3128 N N . ASP A 1 445 ? -10.058 65.585 65.163 1.00 42.53 530 ASP A N 1
ATOM 3129 C CA . ASP A 1 445 ? -9.727 66.212 63.891 1.00 44.92 530 ASP A CA 1
ATOM 3130 C C . ASP A 1 445 ? -10.183 65.381 62.701 1.00 44.12 530 ASP A C 1
ATOM 3131 O O . ASP A 1 445 ? -9.749 65.636 61.571 1.00 43.67 530 ASP A O 1
ATOM 3136 N N . GLY A 1 446 ? -11.046 64.395 62.931 1.00 43.81 531 GLY A N 1
ATOM 3137 C CA . GLY A 1 446 ? -11.560 63.575 61.857 1.00 40.58 531 GLY A CA 1
ATOM 3138 C C . GLY A 1 446 ? -10.648 62.466 61.381 1.00 41.96 531 GLY A C 1
ATOM 3139 O O . GLY A 1 446 ? -10.884 61.923 60.297 1.00 42.32 531 GLY A O 1
ATOM 3140 N N . LYS A 1 447 ? -9.613 62.112 62.143 1.00 38.05 532 LYS A N 1
ATOM 3141 C CA . LYS A 1 447 ? -8.711 61.027 61.769 1.00 38.07 532 LYS A CA 1
ATOM 3142 C C . LYS A 1 447 ? -9.097 59.741 62.496 1.00 37.76 532 LYS A C 1
ATOM 3143 O O . LYS A 1 447 ? -9.904 59.736 63.429 1.00 36.59 532 LYS A O 1
ATOM 3149 N N . LEU A 1 448 ? -8.468 58.643 62.081 1.00 35.98 533 LEU A N 1
ATOM 3150 C CA . LEU A 1 448 ? -8.701 57.339 62.695 1.00 35.55 533 LEU A CA 1
ATOM 3151 C C . LEU A 1 448 ? -7.865 57.093 63.947 1.00 32.40 533 LEU A C 1
ATOM 3152 O O . LEU A 1 448 ? -8.114 56.109 64.650 1.00 32.75 533 LEU A O 1
ATOM 3157 N N . ASN A 1 449 ? -6.863 57.928 64.223 1.00 31.45 534 ASN A N 1
ATOM 3158 C CA . ASN A 1 449 ? -5.990 57.752 65.383 1.00 33.19 534 ASN A CA 1
ATOM 3159 C C . ASN A 1 449 ? -5.272 56.404 65.332 1.00 32.92 534 ASN A C 1
ATOM 3160 O O . ASN A 1 449 ? -5.287 55.624 66.283 1.00 29.56 534 ASN A O 1
ATOM 3165 N N . ARG A 1 450 ? -4.635 56.130 64.193 1.00 29.07 535 ARG A N 1
ATOM 3166 C CA . ARG A 1 450 ? -3.755 54.973 64.109 1.00 30.11 535 ARG A CA 1
ATOM 3167 C C . ARG A 1 450 ? -2.391 55.425 63.606 1.00 31.04 535 ARG A C 1
ATOM 3168 O O . ARG A 1 450 ? -2.314 56.230 62.672 1.00 30.71 535 ARG A O 1
ATOM 3176 N N . PRO A 1 451 ? -1.304 54.928 64.194 1.00 28.52 536 PRO A N 1
ATOM 3177 C CA . PRO A 1 451 ? 0.030 55.408 63.818 1.00 29.01 536 PRO A CA 1
ATOM 3178 C C . PRO A 1 451 ? 0.495 54.838 62.494 1.00 27.34 536 PRO A C 1
ATOM 3179 O O . PRO A 1 451 ? 0.142 53.725 62.106 1.00 25.97 536 PRO A O 1
ATOM 3183 N N . CYS A 1 452 ? 1.321 55.624 61.816 1.00 28.65 537 CYS A N 1
ATOM 3184 C CA . CYS A 1 452 ? 1.923 55.248 60.544 1.00 27.71 537 CYS A CA 1
ATOM 3185 C C . CYS A 1 452 ? 3.408 55.575 60.590 1.00 30.00 537 CYS A C 1
ATOM 3186 O O . CYS A 1 452 ? 3.787 56.675 61.000 1.00 30.41 537 CYS A O 1
ATOM 3189 N N . ARG A 1 453 ? 4.253 54.622 60.187 1.00 27.95 538 ARG A N 1
ATOM 3190 C CA . ARG A 1 453 ? 5.696 54.839 60.129 1.00 28.23 538 ARG A CA 1
ATOM 3191 C C . ARG A 1 453 ? 6.081 55.075 58.670 1.00 28.92 538 ARG A C 1
ATOM 3192 O O . ARG A 1 453 ? 5.789 54.246 57.804 1.00 28.03 538 ARG A O 1
ATOM 3200 N N . ILE A 1 454 ? 6.734 56.200 58.404 1.00 28.24 539 ILE A N 1
ATOM 3201 C CA . ILE A 1 454 ? 7.152 56.576 57.057 1.00 28.46 539 ILE A CA 1
ATOM 3202 C C . ILE A 1 454 ? 8.538 56.000 56.780 1.00 31.10 539 ILE A C 1
ATOM 3203 O O . ILE A 1 454 ? 9.488 56.240 57.536 1.00 29.31 539 ILE A O 1
ATOM 3208 N N . TYR A 1 455 ? 8.646 55.230 55.699 1.00 30.05 540 TYR A N 1
ATOM 3209 C CA . TYR A 1 455 ? 9.924 54.720 55.217 1.00 28.40 540 TYR A CA 1
ATOM 3210 C C . TYR A 1 455 ? 10.648 55.851 54.497 1.00 29.36 540 TYR A C 1
ATOM 3211 O O . TYR A 1 455 ? 10.137 56.388 53.510 1.00 29.68 540 TYR A O 1
ATOM 3220 N N . ALA A 1 456 ? 11.824 56.224 54.996 1.00 29.32 541 ALA A N 1
ATOM 3221 C CA . ALA A 1 456 ? 12.478 57.473 54.601 1.00 31.12 541 ALA A CA 1
ATOM 3222 C C . ALA A 1 456 ? 13.826 57.207 53.944 1.00 33.25 541 ALA A C 1
ATOM 3223 O O . ALA A 1 456 ? 14.840 57.033 54.649 1.00 29.93 541 ALA A O 1
ATOM 3225 N N . PRO A 1 457 ? 13.893 57.166 52.606 1.00 33.40 542 PRO A N 1
ATOM 3226 C CA . PRO A 1 457 ? 15.182 56.945 51.936 1.00 32.31 542 PRO A CA 1
ATOM 3227 C C . PRO A 1 457 ? 16.092 58.160 52.058 1.00 34.86 542 PRO A C 1
ATOM 3228 O O . PRO A 1 457 ? 15.642 59.309 52.006 1.00 34.43 542 PRO A O 1
ATOM 3232 N N . VAL A 1 458 ? 17.382 57.890 52.233 1.00 32.90 543 VAL A N 1
ATOM 3233 C CA . VAL A 1 458 ? 18.400 58.911 52.454 1.00 35.26 543 VAL A CA 1
ATOM 3234 C C . VAL A 1 458 ? 19.588 58.606 51.546 1.00 36.65 543 VAL A C 1
ATOM 3235 O O . VAL A 1 458 ? 20.111 57.486 51.565 1.00 35.10 543 VAL A O 1
ATOM 3239 N N . GLY A 1 459 ? 20.007 59.579 50.749 1.00 41.60 544 GLY A N 1
ATOM 3240 C CA . GLY A 1 459 ? 21.201 59.396 49.945 1.00 38.22 544 GLY A CA 1
ATOM 3241 C C . GLY A 1 459 ? 21.267 60.376 48.795 1.00 42.77 544 GLY A C 1
ATOM 3242 O O . GLY A 1 459 ? 20.350 61.156 48.548 1.00 42.92 544 GLY A O 1
ATOM 3243 N N . THR A 1 460 ? 22.393 60.325 48.084 1.00 44.64 545 THR A N 1
ATOM 3244 C CA . THR A 1 460 ? 22.612 61.166 46.918 1.00 48.32 545 THR A CA 1
ATOM 3245 C C . THR A 1 460 ? 22.257 60.402 45.644 1.00 47.79 545 THR A C 1
ATOM 3246 O O . THR A 1 460 ? 21.861 59.237 45.675 1.00 47.49 545 THR A O 1
ATOM 3250 N N . HIS A 1 461 ? 22.429 61.076 44.503 1.00 49.33 546 HIS A N 1
ATOM 3251 C CA . HIS A 1 461 ? 22.008 60.513 43.223 1.00 47.87 546 HIS A CA 1
ATOM 3252 C C . HIS A 1 461 ? 22.702 59.190 42.920 1.00 46.28 546 HIS A C 1
ATOM 3253 O O . HIS A 1 461 ? 22.130 58.336 42.231 1.00 46.54 546 HIS A O 1
ATOM 3260 N N . GLU A 1 462 ? 23.914 58.988 43.440 1.00 46.41 547 GLU A N 1
ATOM 3261 C CA . GLU A 1 462 ? 24.676 57.775 43.158 1.00 47.93 547 GLU A CA 1
ATOM 3262 C C . GLU A 1 462 ? 24.053 56.514 43.755 1.00 45.90 547 GLU A C 1
ATOM 3263 O O . GLU A 1 462 ? 24.477 55.410 43.396 1.00 45.41 547 GLU A O 1
ATOM 3265 N N . THR A 1 463 ? 23.067 56.642 44.644 1.00 43.16 548 THR A N 1
ATOM 3266 C CA . THR A 1 463 ? 22.461 55.494 45.304 1.00 41.99 548 THR A CA 1
ATOM 3267 C C . THR A 1 463 ? 20.989 55.330 44.966 1.00 40.42 548 THR A C 1
ATOM 3268 O O . THR A 1 463 ? 20.324 54.465 45.547 1.00 39.09 548 THR A O 1
ATOM 3272 N N . LEU A 1 464 ? 20.457 56.138 44.058 1.00 39.67 549 LEU A N 1
ATOM 3273 C CA . LEU A 1 464 ? 19.012 56.249 43.906 1.00 40.38 549 LEU A CA 1
ATOM 3274 C C . LEU A 1 464 ? 18.413 55.284 42.883 1.00 38.78 549 LEU A C 1
ATOM 3275 O O . LEU A 1 464 ? 17.223 54.951 42.992 1.00 36.73 549 LEU A O 1
ATOM 3280 N N . LEU A 1 465 ? 19.207 54.796 41.929 1.00 35.67 550 LEU A N 1
ATOM 3281 C CA . LEU A 1 465 ? 18.651 54.228 40.700 1.00 39.49 550 LEU A CA 1
ATOM 3282 C C . LEU A 1 465 ? 17.695 53.070 40.970 1.00 38.36 550 LEU A C 1
ATOM 3283 O O . LEU A 1 465 ? 16.547 53.082 40.512 1.00 35.56 550 LEU A O 1
ATOM 3288 N N . ALA A 1 466 ? 18.157 52.039 41.679 1.00 35.25 551 ALA A N 1
ATOM 3289 C CA . ALA A 1 466 ? 17.346 50.829 41.800 1.00 36.07 551 ALA A CA 1
ATOM 3290 C C . ALA A 1 466 ? 16.034 51.115 42.518 1.00 32.96 551 ALA A C 1
ATOM 3291 O O . ALA A 1 466 ? 14.971 50.624 42.115 1.00 33.26 551 ALA A O 1
ATOM 3293 N N . TYR A 1 467 ? 16.087 51.915 43.579 1.00 33.02 552 TYR A N 1
ATOM 3294 C CA . TYR A 1 467 ? 14.878 52.241 44.324 1.00 33.90 552 TYR A CA 1
ATOM 3295 C C . TYR A 1 467 ? 13.892 53.007 43.450 1.00 32.94 552 TYR A C 1
ATOM 3296 O O . TYR A 1 467 ? 12.694 52.706 43.426 1.00 30.38 552 TYR A O 1
ATOM 3305 N N . LEU A 1 468 ? 14.388 54.010 42.728 1.00 34.80 553 LEU A N 1
ATOM 3306 C CA . LEU A 1 468 ? 13.531 54.803 41.847 1.00 34.02 553 LEU A CA 1
ATOM 3307 C C . LEU A 1 468 ? 12.854 53.937 40.791 1.00 34.64 553 LEU A C 1
ATOM 3308 O O . LEU A 1 468 ? 11.659 54.098 40.522 1.00 35.00 553 LEU A O 1
ATOM 3313 N N . VAL A 1 469 ? 13.600 53.020 40.170 1.00 31.68 554 VAL A N 1
ATOM 3314 C CA . VAL A 1 469 ? 12.990 52.142 39.176 1.00 34.91 554 VAL A CA 1
ATOM 3315 C C . VAL A 1 469 ? 11.830 51.361 39.788 1.00 33.16 554 VAL A C 1
ATOM 3316 O O . VAL A 1 469 ? 10.747 51.271 39.196 1.00 31.93 554 VAL A O 1
ATOM 3320 N N . ARG A 1 470 ? 12.015 50.813 40.998 1.00 30.98 555 ARG A N 1
ATOM 3321 C CA . ARG A 1 470 ? 10.916 50.078 41.619 1.00 31.75 555 ARG A CA 1
ATOM 3322 C C . ARG A 1 470 ? 9.719 50.991 41.888 1.00 29.93 555 ARG A C 1
ATOM 3323 O O . ARG A 1 470 ? 8.567 50.571 41.731 1.00 30.82 555 ARG A O 1
ATOM 3331 N N . ARG A 1 471 ? 9.967 52.255 42.252 1.00 31.46 556 ARG A N 1
ATOM 3332 C CA . ARG A 1 471 ? 8.853 53.187 42.439 1.00 32.35 556 ARG A CA 1
ATOM 3333 C C . ARG A 1 471 ? 8.159 53.485 41.111 1.00 32.82 556 ARG A C 1
ATOM 3334 O O . ARG A 1 471 ? 6.933 53.642 41.067 1.00 32.82 556 ARG A O 1
ATOM 3342 N N . LEU A 1 472 ? 8.926 53.615 40.027 1.00 32.64 557 LEU A N 1
ATOM 3343 C CA . LEU A 1 472 ? 8.281 53.827 38.732 1.00 32.65 557 LEU A CA 1
ATOM 3344 C C . LEU A 1 472 ? 7.381 52.656 38.377 1.00 32.71 557 LEU A C 1
ATOM 3345 O O . LEU A 1 472 ? 6.269 52.850 37.874 1.00 34.99 557 LEU A O 1
ATOM 3350 N N . LEU A 1 473 ? 7.848 51.430 38.616 1.00 32.09 558 LEU A N 1
ATOM 3351 C CA . LEU A 1 473 ? 7.038 50.260 38.283 1.00 33.11 558 LEU A CA 1
ATOM 3352 C C . LEU A 1 473 ? 5.775 50.222 39.128 1.00 33.67 558 LEU A C 1
ATOM 3353 O O . LEU A 1 473 ? 4.702 49.836 38.644 1.00 33.41 558 LEU A O 1
ATOM 3358 N N . GLU A 1 474 ? 5.900 50.613 40.396 1.00 31.24 559 GLU A N 1
ATOM 3359 C CA . GLU A 1 474 ? 4.776 50.637 41.324 1.00 31.51 559 GLU A CA 1
ATOM 3360 C C . GLU A 1 474 ? 3.744 51.684 40.917 1.00 34.71 559 GLU A C 1
ATOM 3361 O O . GLU A 1 474 ? 2.548 51.390 40.843 1.00 36.35 559 GLU A O 1
ATOM 3367 N N . ASN A 1 475 ? 4.188 52.915 40.654 1.00 33.09 560 ASN A N 1
ATOM 3368 C CA . ASN A 1 475 ? 3.263 53.995 40.323 1.00 35.12 560 ASN A CA 1
ATOM 3369 C C . ASN A 1 475 ? 2.717 53.905 38.905 1.00 38.36 560 ASN A C 1
ATOM 3370 O O . ASN A 1 475 ? 1.614 54.402 38.649 1.00 40.22 560 ASN A O 1
ATOM 3375 N N . GLY A 1 476 ? 3.442 53.273 37.985 1.00 35.06 561 GLY A N 1
ATOM 3376 C CA . GLY A 1 476 ? 3.003 53.227 36.605 1.00 37.96 561 GLY A CA 1
ATOM 3377 C C . GLY A 1 476 ? 2.149 52.046 36.205 1.00 38.33 561 GLY A C 1
ATOM 3378 O O . GLY A 1 476 ? 1.618 52.036 35.089 1.00 37.51 561 GLY A O 1
ATOM 3379 N N . ALA A 1 477 ? 2.000 51.041 37.066 1.00 33.45 562 ALA A N 1
ATOM 3380 C CA . ALA A 1 477 ? 1.265 49.838 36.693 1.00 36.05 562 ALA A CA 1
ATOM 3381 C C . ALA A 1 477 ? -0.233 50.101 36.753 1.00 38.48 562 ALA A C 1
ATOM 3382 O O . ALA A 1 477 ? -0.734 50.628 37.748 1.00 35.46 562 ALA A O 1
ATOM 3384 N N . ASN A 1 478 ? -0.966 49.716 35.703 1.00 37.11 563 ASN A N 1
ATOM 3385 C CA . ASN A 1 478 ? -2.395 50.004 35.763 1.00 36.53 563 ASN A CA 1
ATOM 3386 C C . ASN A 1 478 ? -3.123 49.156 36.807 1.00 39.10 563 ASN A C 1
ATOM 3387 O O . ASN A 1 478 ? -4.286 49.441 37.099 1.00 38.49 563 ASN A O 1
ATOM 3392 N N . THR A 1 479 ? -2.464 48.151 37.396 1.00 35.57 564 THR A N 1
ATOM 3393 C CA . THR A 1 479 ? -3.042 47.374 38.487 1.00 37.35 564 THR A CA 1
ATOM 3394 C C . THR A 1 479 ? -2.833 48.005 39.860 1.00 35.35 564 THR A C 1
ATOM 3395 O O . THR A 1 479 ? -3.437 47.538 40.837 1.00 36.67 564 THR A O 1
ATOM 3399 N N . SER A 1 480 ? -2.012 49.047 39.972 1.00 32.49 565 SER A N 1
ATOM 3400 C CA . SER A 1 480 ? -1.710 49.622 41.279 1.00 34.14 565 SER A CA 1
ATOM 3401 C C . SER A 1 480 ? -2.835 50.533 41.742 1.00 34.72 565 SER A C 1
ATOM 3402 O O . SER A 1 480 ? -3.371 51.332 40.965 1.00 31.28 565 SER A O 1
ATOM 3405 N N . PHE A 1 481 ? -3.199 50.398 43.016 1.00 32.96 566 PHE A N 1
ATOM 3406 C CA . PHE A 1 481 ? -4.187 51.291 43.605 1.00 32.67 566 PHE A CA 1
ATOM 3407 C C . PHE A 1 481 ? -3.851 52.754 43.339 1.00 31.98 566 PHE A C 1
ATOM 3408 O O . PHE A 1 481 ? -4.731 53.549 42.988 1.00 35.08 566 PHE A O 1
ATOM 3416 N N . VAL A 1 482 ? -2.582 53.138 43.521 1.00 31.59 567 VAL A N 1
ATOM 3417 C CA . VAL A 1 482 ? -2.231 54.551 43.373 1.00 34.42 567 VAL A CA 1
ATOM 3418 C C . VAL A 1 482 ? -2.417 55.001 41.925 1.00 37.77 567 VAL A C 1
ATOM 3419 O O . VAL A 1 482 ? -2.668 56.180 41.663 1.00 39.33 567 VAL A O 1
ATOM 3423 N N . ASN A 1 483 ? -2.315 54.076 40.972 1.00 34.46 568 ASN A N 1
ATOM 3424 C CA . ASN A 1 483 ? -2.555 54.409 39.570 1.00 39.49 568 ASN A CA 1
ATOM 3425 C C . ASN A 1 483 ? -4.051 54.431 39.267 1.00 41.89 568 ASN A C 1
ATOM 3426 O O . ASN A 1 483 ? -4.540 55.328 38.568 1.00 44.68 568 ASN A O 1
ATOM 3431 N N . ARG A 1 484 ? -4.792 53.459 39.801 1.00 38.41 569 ARG A N 1
ATOM 3432 C CA . ARG A 1 484 ? -6.225 53.382 39.545 1.00 39.68 569 ARG A CA 1
ATOM 3433 C C . ARG A 1 484 ? -7.002 54.504 40.226 1.00 42.72 569 ARG A C 1
ATOM 3434 O O . ARG A 1 484 ? -8.017 54.952 39.685 1.00 44.28 569 ARG A O 1
ATOM 3442 N N . ILE A 1 485 ? -6.565 54.979 41.400 1.00 42.20 570 ILE A N 1
ATOM 3443 C CA . ILE A 1 485 ? -7.354 56.020 42.054 1.00 43.72 570 ILE A CA 1
ATOM 3444 C C . ILE A 1 485 ? -7.270 57.325 41.275 1.00 50.68 570 ILE A C 1
ATOM 3445 O O . ILE A 1 485 ? -8.201 58.139 41.316 1.00 51.34 570 ILE A O 1
ATOM 3450 N N . ALA A 1 486 ? -6.177 57.543 40.545 1.00 53.92 571 ALA A N 1
ATOM 3451 C CA . ALA A 1 486 ? -6.021 58.729 39.713 1.00 54.94 571 ALA A CA 1
ATOM 3452 C C . ALA A 1 486 ? -6.815 58.649 38.419 1.00 57.33 571 ALA A C 1
ATOM 3453 O O . ALA A 1 486 ? -6.827 59.623 37.658 1.00 62.32 571 ALA A O 1
ATOM 3455 N N . ASP A 1 487 ? -7.468 57.520 38.150 1.00 55.71 572 ASP A N 1
ATOM 3456 C CA . ASP A 1 487 ? -8.286 57.324 36.952 1.00 53.77 572 ASP A CA 1
ATOM 3457 C C . ASP A 1 487 ? -9.738 57.613 37.323 1.00 58.61 572 ASP A C 1
ATOM 3458 O O . ASP A 1 487 ? -10.478 56.724 37.746 1.00 56.79 572 ASP A O 1
ATOM 3463 N N . THR A 1 488 ? -10.159 58.868 37.132 1.00 64.08 573 THR A N 1
ATOM 3464 C CA . THR A 1 488 ? -11.517 59.270 37.491 1.00 63.25 573 THR A CA 1
ATOM 3465 C C . THR A 1 488 ? -12.594 58.573 36.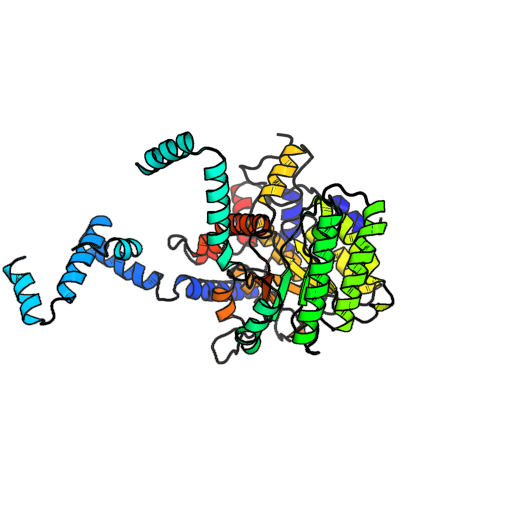666 1.00 62.70 573 THR A C 1
ATOM 3466 O O . THR A 1 488 ? -13.777 58.733 36.979 1.00 65.17 573 THR A O 1
ATOM 3470 N N . SER A 1 489 ? -12.233 57.808 35.636 1.00 57.66 574 SER A N 1
ATOM 3471 C CA . SER A 1 489 ? -13.236 57.025 34.924 1.00 57.68 574 SER A CA 1
ATOM 3472 C C . SER A 1 489 ? -13.523 55.688 35.592 1.00 56.31 574 SER A C 1
ATOM 3473 O O . SER A 1 489 ? -14.462 55.000 35.180 1.00 56.31 574 SER A O 1
ATOM 3476 N N . LEU A 1 490 ? -12.744 55.303 36.607 1.00 55.74 575 LEU A N 1
ATOM 3477 C CA . LEU A 1 490 ? -12.963 54.061 37.334 1.00 52.31 575 LEU A CA 1
ATOM 3478 C C . LEU A 1 490 ? -13.778 54.346 38.586 1.00 50.77 575 LEU A C 1
ATOM 3479 O O . LEU A 1 490 ? -13.309 55.102 39.455 1.00 50.77 575 LEU A O 1
ATOM 3484 N N . PRO A 1 491 ? -14.975 53.776 38.732 1.00 49.14 576 PRO A N 1
ATOM 3485 C CA . PRO A 1 491 ? -15.828 54.131 39.875 1.00 46.02 576 PRO A CA 1
ATOM 3486 C C . PRO A 1 491 ? -15.205 53.706 41.198 1.00 47.73 576 PRO A C 1
ATOM 3487 O O . PRO A 1 491 ? -14.510 52.692 41.284 1.00 44.41 576 PRO A O 1
ATOM 3491 N N . LEU A 1 492 ? -15.475 54.502 42.238 1.00 43.49 577 LEU A N 1
ATOM 3492 C CA . LEU A 1 492 ? -14.925 54.218 43.563 1.00 44.99 577 LEU A CA 1
ATOM 3493 C C . LEU A 1 492 ? -15.216 52.788 44.006 1.00 45.47 577 LEU A C 1
ATOM 3494 O O . LEU A 1 492 ? -14.355 52.125 44.598 1.00 43.65 577 LEU A O 1
ATOM 3499 N N . ASP A 1 493 ? -16.419 52.291 43.715 1.00 42.68 578 ASP A N 1
ATOM 3500 C CA . ASP A 1 493 ? -16.801 50.955 44.168 1.00 46.33 578 ASP A CA 1
ATOM 3501 C C . ASP A 1 493 ? -15.928 49.873 43.547 1.00 43.37 578 ASP A C 1
ATOM 3502 O O . ASP A 1 493 ? -15.602 48.880 44.208 1.00 42.33 578 ASP A O 1
ATOM 3507 N N . GLU A 1 494 ? -15.566 50.024 42.267 1.00 43.24 579 GLU A N 1
ATOM 3508 C CA . GLU A 1 494 ? -14.629 49.082 41.663 1.00 43.40 579 GLU A CA 1
ATOM 3509 C C . GLU A 1 494 ? -13.246 49.225 42.278 1.00 41.31 579 GLU A C 1
ATOM 3510 O O . GLU A 1 494 ? -12.543 48.228 42.482 1.00 40.29 579 GLU A O 1
ATOM 3516 N N . LEU A 1 495 ? -12.845 50.462 42.579 1.00 41.61 580 LEU A N 1
ATOM 3517 C CA . LEU A 1 495 ? -11.518 50.717 43.126 1.00 41.32 580 LEU A CA 1
ATOM 3518 C C . LEU A 1 495 ? -11.310 50.003 44.458 1.00 39.99 580 LEU A C 1
ATOM 3519 O O . LEU A 1 495 ? -10.238 49.441 44.704 1.00 38.39 580 LEU A O 1
ATOM 3524 N N . VAL A 1 496 ? -12.321 50.005 45.326 1.00 38.16 581 VAL A N 1
ATOM 3525 C CA . VAL A 1 496 ? -12.169 49.424 46.657 1.00 36.85 581 VAL A CA 1
ATOM 3526 C C . VAL A 1 496 ? -12.872 48.073 46.749 1.00 37.41 581 VAL A C 1
ATOM 3527 O O . VAL A 1 496 ? -13.253 47.637 47.843 1.00 37.30 581 VAL A O 1
ATOM 3531 N N . ALA A 1 497 ? -13.018 47.389 45.615 1.00 35.42 582 ALA A N 1
ATOM 3532 C CA . ALA A 1 497 ? -13.715 46.108 45.596 1.00 36.57 582 ALA A CA 1
ATOM 3533 C C . ALA A 1 497 ? -13.001 45.073 46.463 1.00 38.49 582 ALA A C 1
ATOM 3534 O O . ALA A 1 497 ? -11.771 45.010 46.495 1.00 36.30 582 ALA A O 1
ATOM 3536 N N . ASP A 1 498 ? -13.786 44.237 47.141 1.00 35.17 583 ASP A N 1
ATOM 3537 C CA . ASP A 1 498 ? -13.220 43.202 48.011 1.00 34.02 583 ASP A CA 1
ATOM 3538 C C . ASP A 1 498 ? -12.479 42.152 47.186 1.00 31.97 583 ASP A C 1
ATOM 3539 O O . ASP A 1 498 ? -13.060 41.593 46.246 1.00 33.91 583 ASP A O 1
ATOM 3544 N N . PRO A 1 499 ? -11.221 41.832 47.522 1.00 32.47 584 PRO A N 1
ATOM 3545 C CA . PRO A 1 499 ? -10.454 40.895 46.675 1.00 33.46 584 PRO A CA 1
ATOM 3546 C C . PRO A 1 499 ? -10.952 39.465 46.727 1.00 31.91 584 PRO A C 1
ATOM 3547 O O . PRO A 1 499 ? -10.843 38.758 45.721 1.00 32.37 584 PRO A O 1
ATOM 3551 N N . VAL A 1 500 ? -11.455 38.992 47.871 1.00 31.54 585 VAL A N 1
ATOM 3552 C CA . VAL A 1 500 ? -11.988 37.632 47.926 1.00 32.18 585 VAL A CA 1
ATOM 3553 C C . VAL A 1 500 ? -13.179 37.486 46.979 1.00 34.53 585 VAL A C 1
ATOM 3554 O O . VAL A 1 500 ? -13.281 36.510 46.223 1.00 33.82 585 VAL A O 1
ATOM 3558 N N . THR A 1 501 ? -14.097 38.457 47.005 1.00 32.74 586 THR A N 1
ATOM 3559 C CA . THR A 1 501 ? -15.236 38.420 46.092 1.00 34.03 586 THR A CA 1
ATOM 3560 C C . THR A 1 501 ? -14.784 38.524 44.637 1.00 34.33 586 THR A C 1
ATOM 3561 O O . THR A 1 501 ? -15.349 37.872 43.754 1.00 34.83 586 THR A O 1
ATOM 3565 N N . ALA A 1 502 ? -13.760 39.337 44.371 1.00 34.83 587 ALA A N 1
ATOM 3566 C CA . ALA A 1 502 ? -13.227 39.420 43.012 1.00 35.19 587 ALA A CA 1
ATOM 3567 C C . ALA A 1 502 ? -12.700 38.068 42.539 1.00 34.78 587 ALA A C 1
ATOM 3568 O O . ALA A 1 502 ? -12.887 37.692 41.371 1.00 34.38 587 ALA A O 1
ATOM 3570 N N . VAL A 1 503 ? -12.044 37.319 43.430 1.00 31.73 588 VAL A N 1
ATOM 3571 C CA . VAL A 1 503 ? -11.503 36.017 43.044 1.00 32.13 588 VAL A CA 1
ATOM 3572 C C . VAL A 1 503 ? -12.627 35.023 42.776 1.00 34.01 588 VAL A C 1
ATOM 3573 O O . VAL A 1 503 ? -12.550 34.213 41.841 1.00 32.13 588 VAL A O 1
ATOM 3577 N N . GLU A 1 504 ? -13.688 35.058 43.587 1.00 31.38 589 GLU A N 1
ATOM 3578 C CA . GLU A 1 504 ? -14.809 34.161 43.333 1.00 33.79 589 GLU A CA 1
ATOM 3579 C C . GLU A 1 504 ? -15.525 34.515 42.037 1.00 34.12 589 GLU A C 1
ATOM 3580 O O . GLU A 1 504 ? -16.039 33.624 41.351 1.00 36.09 589 GLU A O 1
ATOM 3586 N N . LYS A 1 505 ? -15.581 35.800 41.686 1.00 32.64 590 LYS A N 1
ATOM 3587 C CA . LYS A 1 505 ? -16.207 36.169 40.421 1.00 36.93 590 LYS A CA 1
ATOM 3588 C C . LYS A 1 505 ? -15.394 35.642 39.243 1.00 38.56 590 LYS A C 1
ATOM 3589 O O . LYS A 1 505 ? -15.956 35.134 38.267 1.00 35.58 590 LYS A O 1
ATOM 3591 N N . LEU A 1 506 ? -14.066 35.742 39.325 1.00 35.71 591 LEU A N 1
ATOM 3592 C CA . LEU A 1 506 ? -13.206 35.150 38.302 1.00 35.67 591 LEU A CA 1
ATOM 3593 C C . LEU A 1 506 ? -13.415 33.649 38.211 1.00 36.81 591 LEU A C 1
ATOM 3594 O O . LEU A 1 506 ? -13.430 33.077 37.113 1.00 39.00 591 LEU A O 1
ATOM 3599 N N . ALA A 1 507 ? -13.537 32.989 39.364 1.00 34.08 592 ALA A N 1
ATOM 3600 C CA . ALA A 1 507 ? -13.677 31.538 39.385 1.00 38.00 592 ALA A CA 1
ATOM 3601 C C . ALA A 1 507 ? -14.965 31.108 38.707 1.00 41.16 592 ALA A C 1
ATOM 3602 O O . ALA A 1 507 ? -14.985 30.118 37.965 1.00 42.95 592 ALA A O 1
ATOM 3604 N N . GLN A 1 508 ? -16.054 31.840 38.957 1.00 39.51 593 GLN A N 1
ATOM 3605 C CA . GLN A 1 508 ? -17.326 31.495 38.337 1.00 41.51 593 GLN A CA 1
ATOM 3606 C C . GLN A 1 508 ? -17.270 31.709 36.826 1.00 43.30 593 GLN A C 1
ATOM 3607 O O . GLN A 1 508 ? -17.869 30.940 36.066 1.00 44.93 593 GLN A O 1
ATOM 3613 N N . GLN A 1 509 ? -16.535 32.726 36.371 1.00 42.12 594 GLN A N 1
ATOM 3614 C CA . GLN A 1 509 ? -16.437 32.979 34.937 1.00 41.53 594 GLN A CA 1
ATOM 3615 C C . GLN A 1 509 ? -15.510 31.989 34.240 1.00 41.72 594 GLN A C 1
ATOM 3616 O O . GLN A 1 509 ? -15.809 31.529 33.129 1.00 42.15 594 GLN A O 1
ATOM 3622 N N . GLU A 1 510 ? -14.392 31.638 34.874 1.00 41.02 595 GLU A N 1
ATOM 3623 C CA . GLU A 1 510 ? -13.331 30.888 34.216 1.00 40.65 595 GLU A CA 1
ATOM 3624 C C . GLU A 1 510 ? -13.390 29.389 34.454 1.00 43.66 595 GLU A C 1
ATOM 3625 O O . GLU A 1 510 ? -12.765 28.639 33.698 1.00 45.03 595 GLU A O 1
ATOM 3631 N N . GLY A 1 511 ? -14.095 28.931 35.481 1.00 43.58 596 GLY A N 1
ATOM 3632 C CA . GLY A 1 511 ? -14.311 27.513 35.675 1.00 42.99 596 GLY A CA 1
ATOM 3633 C C . GLY A 1 511 ? -13.568 26.913 36.842 1.00 48.93 596 GLY A C 1
ATOM 3634 O O . GLY A 1 511 ? -13.874 25.775 37.219 1.00 56.40 596 GLY A O 1
ATOM 3635 N N . GLN A 1 512 ? -12.593 27.618 37.418 1.00 44.43 597 GLN A N 1
ATOM 3636 C CA . GLN A 1 512 ? -11.986 27.156 38.660 1.00 45.90 597 GLN A CA 1
ATOM 3637 C C . GLN A 1 512 ? -11.248 28.305 39.328 1.00 40.89 597 GLN A C 1
ATOM 3638 O O . GLN A 1 512 ? -10.932 29.321 38.703 1.00 42.23 597 GLN A O 1
ATOM 3644 N N . THR A 1 513 ? -10.994 28.132 40.617 1.00 40.75 598 THR A N 1
ATOM 3645 C CA . THR A 1 513 ? -10.427 29.197 41.425 1.00 40.53 598 THR A CA 1
ATOM 3646 C C . THR A 1 513 ? -8.921 29.292 41.230 1.00 37.85 598 THR A C 1
ATOM 3647 O O . THR A 1 513 ? -8.221 28.280 41.205 1.00 40.43 598 THR A O 1
ATOM 3651 N N . GLY A 1 514 ? -8.425 30.519 41.098 1.00 34.77 599 GLY A N 1
ATOM 3652 C CA . GLY A 1 514 ? -6.996 30.748 41.156 1.00 34.38 599 GLY A CA 1
ATOM 3653 C C . GLY A 1 514 ? -6.220 30.435 39.896 1.00 37.16 599 GLY A C 1
ATOM 3654 O O . GLY A 1 514 ? -5.028 30.105 39.978 1.00 35.25 599 GLY A O 1
ATOM 3655 N N . LEU A 1 515 ? -6.851 30.524 38.730 1.00 35.75 600 LEU A N 1
ATOM 3656 C CA . LEU A 1 515 ? -6.114 30.316 37.491 1.00 35.31 600 LEU A CA 1
ATOM 3657 C C . LEU A 1 515 ? -5.064 31.412 37.304 1.00 33.72 600 LEU A C 1
ATOM 3658 O O . LEU A 1 515 ? -5.316 32.576 37.635 1.00 31.80 600 LEU A O 1
ATOM 3663 N N . PRO A 1 516 ? -3.894 31.091 36.746 1.00 34.25 601 PRO A N 1
ATOM 3664 C CA . PRO A 1 516 ? -2.889 32.130 36.485 1.00 34.34 601 PRO A CA 1
ATOM 3665 C C . PRO A 1 516 ? -3.390 33.192 35.515 1.00 34.20 601 PRO A C 1
ATOM 3666 O O . PRO A 1 516 ? -4.371 33.012 34.788 1.00 33.26 601 PRO A O 1
ATOM 3670 N N . HIS A 1 517 ? -2.692 34.319 35.522 1.00 33.95 602 HIS A N 1
ATOM 3671 C CA . HIS A 1 517 ? -2.951 35.377 34.561 1.00 36.14 602 HIS A CA 1
ATOM 3672 C C . HIS A 1 517 ? -2.919 34.809 33.137 1.00 36.94 602 HIS A C 1
ATOM 3673 O O . HIS A 1 517 ? -1.993 34.059 32.792 1.00 33.75 602 HIS A O 1
ATOM 3680 N N . PRO A 1 518 ? -3.929 35.093 32.305 1.00 35.52 603 PRO A N 1
ATOM 3681 C CA . PRO A 1 518 ? -3.939 34.516 30.948 1.00 37.64 603 PRO A CA 1
ATOM 3682 C C . PRO A 1 518 ? -2.741 34.913 30.112 1.00 39.50 603 PRO A C 1
ATOM 3683 O O . PRO A 1 518 ? -2.396 34.186 29.176 1.00 43.41 603 PRO A O 1
ATOM 3687 N N . LYS A 1 519 ? -2.108 36.043 30.406 1.00 35.88 604 LYS A N 1
ATOM 3688 C CA . LYS A 1 519 ? -0.959 36.524 29.653 1.00 41.30 604 LYS A CA 1
ATOM 3689 C C . LYS A 1 519 ? 0.370 36.112 30.274 1.00 42.36 604 LYS A C 1
ATOM 3690 O O . LYS A 1 519 ? 1.426 36.517 29.776 1.00 40.97 604 LYS A O 1
ATOM 3696 N N . ILE A 1 520 ? 0.345 35.326 31.345 1.00 37.01 605 ILE A N 1
ATOM 3697 C CA . ILE A 1 520 ? 1.570 34.851 31.982 1.00 38.15 605 ILE A CA 1
ATOM 3698 C C . ILE A 1 520 ? 1.514 33.332 32.100 1.00 39.74 605 ILE A C 1
ATOM 3699 O O . ILE A 1 520 ? 1.256 32.803 33.195 1.00 40.78 605 ILE A O 1
ATOM 3704 N N . PRO A 1 521 ? 1.767 32.599 31.019 1.00 40.85 606 PRO A N 1
ATOM 3705 C CA . PRO A 1 521 ? 1.815 31.135 31.103 1.00 41.67 606 PRO A CA 1
ATOM 3706 C C . PRO A 1 521 ? 2.981 30.677 31.967 1.00 41.91 606 PRO A C 1
ATOM 3707 O O . PRO A 1 521 ? 3.872 31.451 32.327 1.00 39.00 606 PRO A O 1
ATOM 3711 N N . LEU A 1 522 ? 2.963 29.384 32.288 1.00 44.13 607 LEU A N 1
ATOM 3712 C CA . LEU A 1 522 ? 4.045 28.763 33.036 1.00 44.70 607 LEU A CA 1
ATOM 3713 C C . LEU A 1 522 ? 5.353 28.850 32.250 1.00 50.14 607 LEU A C 1
ATOM 3714 O O . LEU A 1 522 ? 5.343 28.802 31.017 1.00 48.99 607 LEU A O 1
ATOM 3719 N N . PRO A 1 523 ? 6.495 28.956 32.944 1.00 47.01 608 PRO A N 1
ATOM 3720 C CA . PRO A 1 523 ? 7.770 29.169 32.229 1.00 50.36 608 PRO A CA 1
ATOM 3721 C C . PRO A 1 523 ? 8.091 28.099 31.199 1.00 56.79 608 PRO A C 1
ATOM 3722 O O . PRO A 1 523 ? 8.642 28.417 30.138 1.00 56.53 608 PRO A O 1
ATOM 3726 N N . ARG A 1 524 ? 7.766 26.838 31.472 1.00 58.46 609 ARG A N 1
ATOM 3727 C CA . ARG A 1 524 ? 8.081 25.758 30.541 1.00 62.03 609 ARG A CA 1
ATOM 3728 C C . ARG A 1 524 ? 7.162 25.736 29.319 1.00 65.07 609 ARG A C 1
ATOM 3729 O O . ARG A 1 524 ? 7.225 24.787 28.525 1.00 68.97 609 ARG A O 1
ATOM 3733 N N . ASP A 1 525 ? 6.329 26.758 29.135 1.00 62.11 610 ASP A N 1
ATOM 3734 C CA . ASP A 1 525 ? 5.499 26.860 27.935 1.00 69.02 610 ASP A CA 1
ATOM 3735 C C . ASP A 1 525 ? 6.046 27.909 26.968 1.00 70.58 610 ASP A C 1
ATOM 3736 O O . ASP A 1 525 ? 6.282 29.057 27.350 1.00 71.42 610 ASP A O 1
#

Sequence (499 aa):
QSVSRAAITAAYRRPETEAVSMLLEQARLPQPVAEQAHKLAYQLADKLRNQKNASGRAGMVQGLLQEFSLSSQEGVALMCLAEALLRIPDKATRDALIRDKILFVNAATWGLLFASLSRSLNRIIGKSGEPLIRKGVDMAMRLMGEQFVTGETIAEALANARKLEEKGFRYSYDMLGEAALTAADAQAYMVSYQQAIHAIGKASNGRGIYEGPGISIKLSALHPRYSRAQYDRVMEELYPRLKSLTLLARQYDIGINIDAEESDRLEISLDLLEKLCFEPELAGWNGIGFVIQAYQKRCPLVIDYLIDLATRSRRRRLMIRLVKGAYWDSEIKRAQMDGLEGYPVYTRKVYTDVSYLACAKKLLAVPNLIYPQFATHNAHTLAAIYQLAGQNYYPGQYEFQCLHGMGEPLYEQVTGKVADGKLNRPCRIYAPVGTHETLLAYLVRRLLENGANTSFVNRIADTSLPLDELVADPVTAVEKLAQQEGQTGLPHPKIPLPRD

Organism: Escherichia coli (strain K12) (NCBI:txid83333)

GO terms:
  GO:0004657 proline dehydrogenase activity (F, IDA)
  GO:0004657 proline dehydrogenase activity (F, IMP)
  GO:0042802 identical protein binding (F, IPI)
  GO:0050660 flavin adenine dinucleotide binding (F, IDA)
  GO:0005829 cytosol (C, IDA)
  GO:0005886 plasma membrane (C, IDA)
  GO:0009898 cytoplasmic side of plasma membrane (C, IDA)
  GO:0000987 cis-regulatory region sequence-specific DNA binding (F, IDA)
  GO:0001217 DNA-binding transcription repressor activity (F, IDA)
  GO:0003677 DNA binding (F, IDA)
  GO:0003842 L-glutamate gamma-semialdehyde dehydrogenase activity (F, IDA)
  GO:0045892 negative regulation of DNA-templated transcription (P, IDA)
  GO:0042803 protein homodimerization activity (F, IDA)
  GO:0006979 response to oxidative stress (P, IMP)
  GO:0043565 sequence-specific DNA binding (F, IDA)

Nearest PDB structures (foldseek):
  7mwv-assembly1_A  TM=1.002E+00  e=3.459E-84  Escherichia coli
  7sqn-assembly1_A  TM=1.001E+00  e=2.992E-83  Escherichia coli
  4jnz-assembly1_A  TM=9.754E-01  e=4.802E-79  Escherichia coli K-12
  4jny-assembly1_A  TM=9.779E-01  e=1.246E-78  Escherichia coli K-12
  3e2q-assembly1_A  TM=1.001E+00  e=3.798E-76  Escherichia coli K-12

InterPro domains:
  IPR002872 Proline dehydrogenase domain [PF01619] (268-569)
  IPR005933 Bifunctional protein PutA, C-terminal domain [TIGR01238] (610-1112)
  IPR010985 Ribbon-helix-helix [SSF47598] (3-45)
  IPR013321 Arc-type ribbon-helix-helix [G3DSA:1.10.1220.10] (11-52)
  IPR015590 Aldehyde dehydrogenase domain [PF00171] (659-1103)
  IPR016160 Aldehyde dehydrogenase, cysteine active site [PS00070] (910-921)
  IPR016161 Aldehyde/histidinol dehydrogenase [SSF53720] (657-1110)
  IPR016162 Aldehyde dehydrogenase, N-terminal [G3DSA:3.40.605.10] (654-1113)
  IPR016163 Aldehyde dehydrogenase, C-terminal [G3DSA:3.40.309.10] (885-1082)
  IPR024082 Proline dehydrogenase PutA, domain II [PF14850] (148-259)
  IPR024089 Proline dehydrogenase PutA, domain I/II [SSF81935] (88-261)
  IPR024090 Proline dehydrogenase PutA, domain I [G3DSA:1.20.5.550] (87-138)
  IPR025703 Bifunctional protein PutA [PIRSF000197] (76-1318)
  IPR029041 FAD-linked oxidoreductase-like [SSF51730] (262-618)
  IPR029510 Aldehyde dehydrogenase, glutamic acid active site [PS00687] (882-889)
  IPR041349 Proline utilization A proline dehydrogenase N-terminal domain [PF18327] (89-136)
  IPR048798 PutA, RHH domain [PF21775] (11-43)
  IPR050485 Proline metabolism enzyme [PTHR42862] (237-1318)

Solvent-accessible surface area: 23562 Å² total; per-residue (Å²): 148,63,137,21,28,44,39,0,65,87,0,44,75,39,82,10,33,86,1,2,58,95,7,16,116,71,0,80,10,71,84,93,40,33,50,92,0,72,90,17,0,85,111,5,0,48,93,36,30,43,68,99,79,42,44,40,123,40,44,78,50,63,45,65,45,74,101,71,94,40,66,69,86,45,25,25,40,102,69,2,61,33,28,43,22,129,171,37,128,97,131,82,78,42,61,60,76,79,90,92,77,130,123,111,127,62,28,89,96,72,30,91,52,71,139,91,72,68,67,67,127,74,71,46,48,72,96,50,33,128,93,80,62,173,60,39,98,50,50,40,14,106,142,76,0,68,106,8,29,22,5,102,72,5,68,76,4,28,85,88,7,168,71,63,29,121,91,35,16,27,17,4,1,2,19,12,8,37,56,2,116,72,72,74,58,0,82,61,48,14,79,32,2,60,86,0,0,73,26,0,3,141,43,0,128,64,104,11,15,67,53,0,1,4,1,0,0,13,4,6,0,0,4,25,147,6,71,202,19,136,122,112,131,0,28,71,72,0,9,66,54,0,71,48,0,1,48,26,0,86,139,54,55,0,10,3,13,4,12,25,15,50,7,59,40,21,51,13,12,0,38,0,0,46,101,1,1,98,24,115,56,0,65,69,13,49,0,2,1,4,7,5,10,0,6,5,7,1,2,12,29,3,0,59,2,0,39,59,0,0,79,106,10,143,14,33,0,8,0,18,0,26,37,30,38,18,85,69,59,9,15,126,100,10,83,147,90,34,81,78,3,6,8,0,3,4,27,72,29,2,11,15,2,0,0,2,0,0,0,59,49,0,23,77,29,54,110,26,0,0,1,10,0,21,14,23,15,0,11,6,0,0,0,0,52,44,34,13,39,164,132,44,106,88,21,22,1,0,0,6,7,33,58,42,22,0,67,83,5,0,52,28,0,6,17,98,102,99,95,64,61,32,80,36,15,0,9,9,14,0,0,1,12,62,79,85,39,9,100,39,9,4,64,23,11,70,78,53,49,56,38,120,69,19,13,38,50,74,18,83,66,92,96,25,70,22,78,94,12,1,52,38,8,1,83,35,1,65,63,44,18,155,149,64,67,97,33,3,49,45,58,96,175,16,73,84,20,112,137